Protein AF-A0A8H5LML3-F1 (afdb_monomer_lite)

InterPro domains:
  IPR004045 Glutathione S-transferase, N-terminal [PF13409] (22-98)
  IPR004045 Glutathione S-transferase, N-terminal [PF13409] (330-396)
  IPR004045 Glutathione S-transferase, N-terminal [PS50404] (11-104)
  IPR010987 Glutathione S-transferase, C-terminal-like [PS50405] (421-550)
  IPR036249 Thioredoxin-like superfamily [SSF52833] (20-103)
  IPR036249 Thioredoxin-like superfamily [SSF52833] (321-404)
  IPR036282 Glutathione S-transferase, C-terminal domain superfamily [SSF47616] (169-237)
  IPR036282 Glutathione S-transferase, C-terminal domain superfamily [SSF47616] (473-540)
  IPR050983 Glutathione S-transferase Omega/HSP26 [PTHR43968] (27-229)
  IPR054416 Glutathione S-transferase UstS-like , C-terminal domain [PF22041] (115-250)
  IPR054416 Glutathione S-transferase UstS-like , C-terminal domain [PF22041] (411-546)

Foldseek 3Di:
DPFAKEKEAAAFQAPPQPHAFLFSLLVLLLCLQLVGHYDYDHDAPVCQVVVCVVLVEFAPFFDPDPVRHGHGDDGWMQGPVVRDTYHDSLVSLVVCCVVRVPSPADRQQPFLCQLLLLLLLVLLCVQQVLVCLVLVVLCLVGTHDPRNSVVSQVSVCVVVVDGSVVSRDDDPRVVVSVVSNLVSVVVLVVLDDLQALDLLRVGHHSSLSSLLSVLSNVCRRQNCPHPSNVVVCPHPVSNSVSSNVVSCVSVPPPVVVPPDPPPPPPDDDDDDDDDDDDDDDDDDDDDDDDDDDDDDDDDDDDDPDDDDDDDDDDDPADDLALLQQLVLLLCLLQVHDDDDDDAAPVCQVVVCVVLPHAAPDADPVRHGHGDDDWDQDPVVRDIGDDRLRSLVVCCVVSVVGDRQAPRSCSSSLVSLLVSLCVLCVLVCLQLVVLSLVPPHDVRNNVVSQVVCCVPPVVNDGSVRSRDDDVRNVVSVVSNLVSVVVSCVSCDPQALESSRPDHHSSLSSLLSSLVSVCRSQPPPGPSNVVVCPRPVRNSVVSNVVSVVSRD

Organism: NCBI:txid182062

pLDDT: mean 85.67, std 22.12, range [19.48, 98.75]

Secondary structure (DSSP, 8-state):
----EEEEEPPP-STT-S---TTHHHHHHHHHHTT--EEEEE--GGGHHHHHHHTTPPP-EE-SSTT--EE--S-EEEETTTTEEEE-HHHHHHHHHHH---SSS--SS-TT-HHHHHHHHHHHHHHHGGGHHHHHHHIIIII--HHHHHHHHHHHHHHHSS-HHHHS--TTHHHHHHHHHHHHHHHHHHHS-TT-SBTBBTB--HHHHHHHHHHHHHHHHH-TTSHHHHHHHHHHHHHHHHHHHHHHHHHGGGGGTSS-TTSSSS-------------------------------------------------SSS-S-HHHHHHHHHHHHTT----PPP--GGGHHHHHHHTTPPPSEE-TTS-EE--S-EEEETTTTEEEESHHHHHHHHHHH-TTS--SS-TT-HHHHHHHHHHHHHHHHHHHHHHHHHHHHHTS-HHHHHHHHHHHHHHTSTT--HHHHS--HHHHHHHHHHHHHHHHHHHHHH-SS-SBTBBTB--HHHHHHHHHHHHHHHHH-TT-HHHHHHHHHHHHHHHHHHHHHHHHH-

Structure (mmCIF, N/CA/C/O backbone):
data_AF-A0A8H5LML3-F1
#
_entry.id   AF-A0A8H5LML3-F1
#
loop_
_atom_site.group_PDB
_atom_site.id
_atom_site.type_symbol
_atom_site.label_atom_id
_atom_site.label_alt_id
_atom_site.label_comp_id
_atom_site.label_asym_id
_atom_site.label_entity_id
_atom_site.label_seq_id
_atom_site.pdbx_PDB_ins_code
_atom_site.Cartn_x
_atom_site.Cartn_y
_atom_site.Cartn_z
_atom_site.occupancy
_atom_site.B_iso_or_equiv
_atom_site.auth_seq_id
_atom_site.auth_comp_id
_atom_site.auth_asym_id
_atom_site.auth_atom_id
_atom_site.pdbx_PDB_model_num
ATOM 1 N N . MET A 1 1 ? -8.732 -12.520 38.393 1.00 51.84 1 MET A N 1
ATOM 2 C CA . MET A 1 1 ? -9.292 -11.444 37.542 1.00 51.84 1 MET A CA 1
ATOM 3 C C . MET A 1 1 ? -9.863 -12.093 36.294 1.00 51.84 1 MET A C 1
ATOM 5 O O . MET A 1 1 ? -9.334 -13.127 35.905 1.00 51.84 1 MET A O 1
ATOM 9 N N . ILE A 1 2 ? -10.931 -11.549 35.707 1.00 54.84 2 ILE A N 1
ATOM 10 C CA . ILE A 1 2 ? -11.430 -12.037 34.411 1.00 54.84 2 ILE A CA 1
ATOM 11 C C . ILE A 1 2 ? -10.401 -11.632 33.352 1.00 54.84 2 ILE A C 1
ATOM 13 O O . ILE A 1 2 ? -10.068 -10.452 33.256 1.00 54.84 2 ILE A O 1
ATOM 17 N N . GLN A 1 3 ? -9.874 -12.610 32.615 1.00 73.00 3 GLN A N 1
ATOM 18 C CA . GLN A 1 3 ? -8.979 -12.373 31.483 1.00 73.00 3 GLN A CA 1
ATOM 19 C C . GLN A 1 3 ? -9.784 -11.712 30.362 1.00 73.00 3 GLN A C 1
ATOM 21 O O . GLN A 1 3 ? -10.809 -12.240 29.937 1.00 73.00 3 GLN A O 1
ATOM 26 N N . MET A 1 4 ? -9.360 -10.523 29.946 1.00 88.88 4 MET A N 1
ATOM 27 C CA . MET A 1 4 ? -10.068 -9.694 28.972 1.00 88.88 4 MET A CA 1
ATOM 28 C C . MET A 1 4 ? -9.109 -8.681 28.341 1.00 88.88 4 MET A C 1
ATOM 30 O O . MET A 1 4 ? -8.214 -8.154 29.017 1.00 88.88 4 MET A O 1
ATOM 34 N N . ILE A 1 5 ? -9.330 -8.371 27.065 1.00 97.50 5 ILE A N 1
ATOM 35 C CA . ILE A 1 5 ? -8.604 -7.313 26.362 1.00 97.50 5 ILE A CA 1
ATOM 36 C C . ILE A 1 5 ? -9.171 -5.951 26.782 1.00 97.50 5 ILE A C 1
ATOM 38 O O . ILE A 1 5 ? -10.381 -5.718 26.760 1.00 97.50 5 ILE A O 1
ATOM 42 N N . THR A 1 6 ? -8.299 -5.028 27.173 1.00 98.31 6 THR A N 1
ATOM 43 C CA . THR A 1 6 ? -8.647 -3.611 27.315 1.00 98.31 6 THR A CA 1
ATOM 44 C C . THR A 1 6 ? -8.249 -2.904 26.033 1.00 98.31 6 THR A C 1
ATOM 46 O O . THR A 1 6 ? -7.070 -2.884 25.703 1.00 98.31 6 THR A O 1
ATOM 49 N N . PHE A 1 7 ? -9.215 -2.346 25.316 1.00 98.50 7 PHE A N 1
ATOM 50 C CA . PHE A 1 7 ? -9.019 -1.628 24.061 1.00 98.50 7 PHE A CA 1
ATOM 51 C C . PHE A 1 7 ? -9.175 -0.123 24.298 1.00 98.50 7 PHE A C 1
ATOM 53 O O . PHE A 1 7 ? -10.162 0.302 24.890 1.00 98.50 7 PHE A O 1
ATOM 60 N N . TYR A 1 8 ? -8.203 0.673 23.862 1.00 98.56 8 TYR A N 1
ATOM 61 C CA . TYR A 1 8 ? -8.177 2.124 24.033 1.00 98.56 8 TYR A CA 1
ATOM 62 C C . TYR A 1 8 ? -8.583 2.816 22.726 1.00 98.56 8 TYR A C 1
ATOM 64 O O . TYR A 1 8 ? -7.970 2.588 21.678 1.00 98.56 8 TYR A O 1
ATOM 72 N N . ASP A 1 9 ? -9.619 3.653 22.804 1.00 98.31 9 ASP A N 1
ATOM 73 C CA . ASP A 1 9 ? -10.312 4.272 21.664 1.00 98.31 9 ASP A CA 1
ATOM 74 C C . ASP A 1 9 ? -10.724 5.727 21.996 1.00 98.31 9 ASP A C 1
ATOM 76 O O . ASP A 1 9 ? -10.696 6.140 23.157 1.00 98.31 9 ASP A O 1
ATOM 80 N N . PHE A 1 10 ? -11.113 6.515 20.993 1.00 97.88 10 PHE A N 1
ATOM 81 C CA . PHE A 1 10 ? -11.559 7.903 21.155 1.00 97.88 10 PHE A CA 1
ATOM 82 C C . PHE A 1 10 ? -13.072 7.979 21.404 1.00 97.88 10 PHE A C 1
ATOM 84 O O . PHE A 1 10 ? -13.830 7.398 20.624 1.00 97.88 10 PHE A O 1
ATOM 91 N N . PRO A 1 11 ? -13.548 8.717 22.426 1.00 95.06 11 PRO A N 1
ATOM 92 C CA . PRO A 1 11 ? -14.979 8.840 22.683 1.00 95.06 11 PRO A CA 1
ATOM 93 C C . PRO A 1 11 ? -15.707 9.508 21.500 1.00 95.06 11 PRO A C 1
ATOM 95 O O . PRO A 1 11 ? -15.205 10.493 20.947 1.00 95.06 11 PRO A O 1
ATOM 98 N N . PRO A 1 12 ? -16.892 9.013 21.103 1.00 90.62 12 PRO A N 1
ATOM 99 C CA . PRO A 1 12 ? -17.814 9.754 20.250 1.00 90.62 12 PRO A CA 1
ATOM 100 C C . PRO A 1 12 ? -18.587 10.803 21.066 1.00 90.62 12 PRO A C 1
ATOM 102 O O . PRO A 1 12 ? -19.164 10.485 22.103 1.00 90.62 12 PRO A O 1
ATOM 105 N N . LYS A 1 13 ? -18.663 12.045 20.566 1.00 91.81 13 LYS A N 1
ATOM 106 C CA . LYS A 1 13 ? -19.594 13.075 21.075 1.00 91.81 13 LYS A CA 1
ATOM 107 C C . LYS A 1 13 ? -21.041 12.844 20.621 1.00 91.81 13 LYS A C 1
ATOM 109 O O . LYS A 1 13 ? -21.975 13.250 21.304 1.00 91.81 13 LYS A O 1
ATOM 114 N N . ARG A 1 14 ? -21.235 12.253 19.437 1.00 82.25 14 ARG A N 1
ATOM 115 C CA . ARG A 1 14 ? -22.552 12.079 18.810 1.00 82.25 14 ARG A CA 1
ATOM 116 C C . ARG A 1 14 ? -23.351 10.981 19.514 1.00 82.25 14 ARG A C 1
ATOM 118 O O . ARG A 1 14 ? -22.936 9.824 19.498 1.00 82.25 14 ARG A O 1
ATOM 125 N N . ASP A 1 15 ? -24.520 11.334 20.044 1.00 74.50 15 ASP A N 1
ATOM 126 C CA . ASP A 1 15 ? -25.459 10.374 20.633 1.00 74.50 15 ASP A CA 1
ATOM 127 C C . ASP A 1 15 ? -25.761 9.218 19.663 1.00 74.50 15 ASP A C 1
ATOM 129 O O . ASP A 1 15 ? -26.072 9.429 18.488 1.00 74.50 15 ASP A O 1
ATOM 133 N N . GLY A 1 16 ? -25.665 7.986 20.167 1.00 72.44 16 GLY A N 1
ATOM 134 C CA . GLY A 1 16 ? -25.927 6.759 19.410 1.00 72.44 16 GLY A CA 1
ATOM 135 C C . GLY A 1 16 ? -24.770 6.235 18.548 1.00 72.44 16 GLY A C 1
ATOM 136 O O . GLY A 1 16 ? -24.868 5.107 18.072 1.00 72.44 16 GLY A O 1
ATOM 137 N N . ALA A 1 17 ? -23.671 6.975 18.370 1.00 76.31 17 ALA A N 1
ATOM 138 C CA . ALA A 1 17 ? -22.486 6.448 17.687 1.00 76.31 17 ALA A CA 1
ATOM 139 C C . ALA A 1 17 ? -21.685 5.514 18.620 1.00 76.31 17 ALA A C 1
ATOM 141 O O . ALA A 1 17 ? -21.345 5.906 19.734 1.00 76.31 17 ALA A O 1
ATOM 142 N N . GLU A 1 18 ? -21.355 4.292 18.178 1.00 81.25 18 GLU A N 1
ATOM 143 C CA . GLU A 1 18 ? -20.538 3.358 18.980 1.00 81.25 18 GLU A CA 1
ATOM 144 C C . GLU A 1 18 ? -19.059 3.777 18.999 1.00 81.25 18 GLU A C 1
ATOM 146 O O . GLU A 1 18 ? -18.425 3.767 20.050 1.00 81.25 18 GLU A O 1
ATOM 151 N N . ALA A 1 19 ? -18.511 4.133 17.836 1.00 91.94 19 ALA A N 1
ATOM 152 C CA . ALA A 1 19 ? -17.145 4.607 17.629 1.00 91.94 19 ALA A CA 1
ATOM 153 C C . ALA A 1 19 ? -17.070 5.354 16.289 1.00 91.94 19 ALA A C 1
ATOM 155 O O . ALA A 1 19 ? -17.994 5.275 15.483 1.00 91.94 19 ALA A O 1
ATOM 156 N N . TRP A 1 20 ? -15.977 6.077 16.029 1.00 93.88 20 TRP A N 1
ATOM 157 C CA . TRP A 1 20 ? -15.884 6.928 14.834 1.00 93.88 20 TRP A CA 1
ATOM 158 C C . TRP A 1 20 ? -14.505 6.994 14.168 1.00 93.88 20 TRP A C 1
ATOM 160 O O . TRP A 1 20 ? -14.422 7.360 12.999 1.00 93.88 20 TRP A O 1
ATOM 170 N N . ASN A 1 21 ? -13.411 6.692 14.874 1.00 96.81 21 ASN A N 1
ATOM 171 C CA . ASN A 1 21 ? -12.069 6.934 14.347 1.00 96.81 21 ASN A CA 1
ATOM 172 C C . ASN A 1 21 ? -11.625 5.806 13.385 1.00 96.81 21 ASN A C 1
ATOM 174 O O . ASN A 1 21 ? -11.682 4.630 13.750 1.00 96.81 21 ASN A O 1
ATOM 178 N N . PRO A 1 22 ? -11.120 6.130 12.177 1.00 96.44 22 PRO A N 1
ATOM 179 C CA . PRO A 1 22 ? -10.860 5.131 11.139 1.00 96.44 22 PRO A CA 1
ATOM 180 C C . PRO A 1 22 ? -9.694 4.187 11.455 1.00 96.44 22 PRO A C 1
ATOM 182 O O . PRO A 1 22 ? -9.579 3.129 10.839 1.00 96.44 22 PRO A O 1
ATOM 185 N N . HIS A 1 23 ? -8.808 4.540 12.392 1.00 97.25 23 HIS A N 1
ATOM 186 C CA . HIS A 1 23 ? -7.706 3.674 12.819 1.00 97.25 23 HIS A CA 1
ATOM 187 C C . HIS A 1 23 ? -8.143 2.721 13.928 1.00 97.25 23 HIS A C 1
ATOM 189 O O . HIS A 1 23 ? -7.770 1.548 13.905 1.00 97.25 23 HIS A O 1
ATOM 195 N N . THR A 1 24 ? -8.951 3.195 14.877 1.00 98.00 24 THR A N 1
ATOM 196 C CA . THR A 1 24 ? -9.417 2.376 16.002 1.00 98.00 24 THR A CA 1
ATOM 197 C C . THR A 1 24 ? -10.502 1.389 15.576 1.00 98.00 24 THR A C 1
ATOM 199 O O . THR A 1 24 ? -10.489 0.244 16.035 1.00 98.00 24 THR A O 1
ATOM 202 N N . TRP A 1 25 ? -11.335 1.756 14.593 1.00 97.38 25 TRP A N 1
ATOM 203 C CA . TRP A 1 25 ? -12.266 0.840 13.926 1.00 97.38 25 TRP A CA 1
ATOM 204 C C . TRP A 1 25 ? -11.589 -0.433 13.394 1.00 97.38 25 TRP A C 1
ATOM 206 O O . TRP A 1 25 ? -12.162 -1.512 13.512 1.00 97.38 25 TRP A O 1
ATOM 216 N N . LYS A 1 26 ? -10.341 -0.364 12.909 1.00 97.94 26 LYS A N 1
ATOM 217 C CA . LYS A 1 26 ? -9.591 -1.547 12.435 1.00 97.94 26 LYS A CA 1
ATOM 218 C C . LYS A 1 26 ? -9.390 -2.579 13.545 1.00 97.94 26 LYS A C 1
ATOM 220 O O . LYS A 1 26 ? -9.590 -3.776 13.337 1.00 97.94 26 LYS A O 1
ATOM 225 N N . THR A 1 27 ? -9.027 -2.119 14.744 1.00 98.44 27 THR A N 1
ATOM 226 C CA . THR A 1 27 ? -8.885 -2.970 15.935 1.00 98.44 27 THR A CA 1
ATOM 227 C C . THR A 1 27 ? -10.246 -3.420 16.465 1.00 98.44 27 THR A C 1
ATOM 229 O O . THR A 1 27 ? -10.386 -4.589 16.817 1.00 98.44 27 THR A O 1
ATOM 232 N N . ARG A 1 28 ? -11.269 -2.553 16.445 1.00 97.50 28 ARG A N 1
ATOM 233 C CA . ARG A 1 28 ? -12.652 -2.909 16.810 1.00 97.50 28 ARG A CA 1
ATOM 234 C C . ARG A 1 28 ? -13.187 -4.050 15.938 1.00 97.50 28 ARG A C 1
ATOM 236 O O . ARG A 1 28 ? -13.619 -5.063 16.484 1.00 97.50 28 ARG A O 1
ATOM 243 N N . PHE A 1 29 ? -13.061 -3.948 14.612 1.00 97.44 29 PHE A N 1
ATOM 244 C CA . PHE A 1 29 ? -13.391 -5.031 13.680 1.00 97.44 29 PHE A CA 1
ATOM 245 C C . PHE A 1 29 ? -12.537 -6.279 13.929 1.00 97.44 29 PHE A C 1
ATOM 247 O O . PHE A 1 29 ? -13.091 -7.368 14.020 1.00 97.44 29 PHE A O 1
ATOM 254 N N . SER A 1 30 ? -11.221 -6.140 14.128 1.00 97.81 30 SER A N 1
ATOM 255 C CA . SER A 1 30 ? -10.321 -7.275 14.415 1.00 97.81 30 SER A CA 1
ATOM 256 C C . SER A 1 30 ? -10.750 -8.083 15.648 1.00 97.81 30 SER A C 1
ATOM 258 O O . SER A 1 30 ? -10.765 -9.315 15.605 1.00 97.81 30 SER A O 1
ATOM 260 N N . LEU A 1 31 ? -11.137 -7.400 16.730 1.00 96.81 31 LEU A N 1
ATOM 261 C CA . LEU A 1 31 ? -11.623 -8.017 17.967 1.00 96.81 31 LEU A CA 1
ATOM 262 C C . LEU A 1 31 ? -13.012 -8.652 17.780 1.00 96.81 31 LEU A C 1
ATOM 264 O O . LEU A 1 31 ? -13.198 -9.818 18.139 1.00 96.81 31 LEU A O 1
ATOM 268 N N . LYS A 1 32 ? -13.962 -7.919 17.173 1.00 95.06 32 LYS A N 1
ATOM 269 C CA . LYS A 1 32 ? -15.332 -8.395 16.897 1.00 95.06 32 LYS A CA 1
ATOM 270 C C . LYS A 1 32 ? -15.335 -9.620 15.969 1.00 95.06 32 LYS A C 1
ATOM 272 O O . LYS A 1 32 ? -15.962 -10.627 16.286 1.00 95.06 32 LYS A O 1
ATOM 277 N N . TYR A 1 33 ? -14.570 -9.585 14.876 1.00 95.81 33 TYR A N 1
ATOM 278 C CA . TYR A 1 33 ? -14.418 -10.685 13.915 1.00 95.81 33 TYR A CA 1
ATOM 279 C C . TYR A 1 33 ? -13.872 -11.967 14.553 1.00 95.81 33 TYR A C 1
ATOM 281 O O . TYR A 1 33 ? -14.421 -13.050 14.331 1.00 95.81 33 TYR A O 1
ATOM 289 N N . LYS A 1 34 ? -12.824 -11.843 15.379 1.00 94.12 34 LYS A N 1
ATOM 290 C CA . LYS A 1 34 ? -12.241 -12.962 16.135 1.00 94.12 34 LYS A CA 1
ATOM 291 C C . LYS A 1 34 ? -13.108 -13.431 17.312 1.00 94.12 34 LYS A C 1
ATOM 293 O O . LYS A 1 34 ? -12.763 -14.432 17.933 1.00 94.12 34 LYS A O 1
ATOM 298 N N . GLY A 1 35 ? -14.204 -12.737 17.630 1.00 93.19 35 GLY A N 1
ATOM 299 C CA . GLY A 1 35 ? -15.075 -13.059 18.763 1.00 93.19 35 GLY A CA 1
ATOM 300 C C . GLY A 1 35 ? -14.404 -12.881 20.129 1.00 93.19 35 GLY A C 1
ATOM 301 O O . GLY A 1 35 ? -14.799 -13.535 21.093 1.00 93.19 35 GLY A O 1
ATOM 302 N N . LEU A 1 36 ? -13.370 -12.037 20.221 1.00 93.44 36 LEU A N 1
ATOM 303 C CA . LEU A 1 36 ? -12.600 -11.858 21.452 1.00 93.44 36 LEU A CA 1
ATOM 304 C C . LEU A 1 36 ? -13.316 -10.887 22.403 1.00 93.44 36 LEU A C 1
ATOM 306 O O . LEU A 1 36 ? -13.695 -9.796 21.974 1.00 93.44 36 LEU A O 1
ATOM 310 N N . PRO A 1 37 ? -13.486 -11.224 23.695 1.00 93.06 37 PRO A N 1
ATOM 311 C CA . PRO A 1 37 ? -14.104 -10.323 24.657 1.00 93.06 37 PRO A CA 1
ATOM 312 C C . PRO A 1 37 ? -13.162 -9.160 24.992 1.00 93.06 37 PRO A C 1
ATOM 314 O O . PRO A 1 37 ? -12.034 -9.355 25.457 1.00 93.06 37 PRO A O 1
ATOM 317 N N . PHE A 1 38 ? -13.652 -7.934 24.807 1.00 95.12 38 PHE A N 1
ATOM 318 C CA . PHE A 1 38 ? -12.930 -6.713 25.148 1.00 95.12 38 PHE A CA 1
ATOM 319 C C . PHE A 1 38 ? -13.823 -5.699 25.868 1.00 95.12 38 PHE A C 1
ATOM 321 O O . PHE A 1 38 ? -15.037 -5.663 25.673 1.00 95.12 38 PHE A O 1
ATOM 328 N N . LYS A 1 39 ? -13.198 -4.828 26.666 1.00 95.62 39 LYS A N 1
ATOM 329 C CA . LYS A 1 39 ? -13.800 -3.566 27.123 1.00 95.62 39 LYS A CA 1
ATOM 330 C C . LYS A 1 39 ? -13.152 -2.401 26.384 1.00 95.62 39 LYS A C 1
ATOM 332 O O . LYS A 1 39 ? -11.946 -2.435 26.145 1.00 95.62 39 LYS A O 1
ATOM 337 N N . THR A 1 40 ? -13.925 -1.363 26.074 1.00 96.69 40 THR A N 1
ATOM 338 C CA . THR A 1 40 ? -13.362 -0.099 25.574 1.00 96.69 40 THR A CA 1
ATOM 339 C C . THR A 1 40 ? -13.034 0.823 26.753 1.00 96.69 40 THR A C 1
ATOM 341 O O . THR A 1 40 ? -13.832 0.943 27.683 1.00 96.69 40 THR A O 1
ATOM 344 N N . VAL A 1 41 ? -11.870 1.468 26.719 1.00 97.62 41 VAL A N 1
ATOM 345 C CA . VAL A 1 41 ? -11.492 2.606 27.562 1.00 97.62 41 VAL A CA 1
ATOM 346 C C . VAL A 1 41 ? -11.374 3.818 26.649 1.00 97.62 41 VAL A C 1
ATOM 348 O O . VAL A 1 41 ? -10.587 3.819 25.706 1.00 97.62 41 VAL A O 1
ATOM 351 N N . TRP A 1 42 ? -12.182 4.834 26.925 1.00 97.88 42 TRP A N 1
ATOM 352 C CA . TRP A 1 42 ? -12.212 6.063 26.146 1.00 97.88 42 TRP A CA 1
ATOM 353 C C . TRP A 1 42 ? -11.111 7.020 26.603 1.00 97.88 42 TRP A C 1
ATOM 355 O O . TRP A 1 42 ? -10.962 7.258 27.802 1.00 97.88 42 TRP A O 1
ATOM 365 N N . VAL A 1 43 ? -10.354 7.565 25.651 1.00 98.38 43 VAL A N 1
ATOM 366 C CA . VAL A 1 43 ? -9.251 8.505 25.893 1.00 98.38 43 VAL A CA 1
ATOM 367 C C . VAL A 1 43 ? -9.399 9.692 24.944 1.00 98.38 43 VAL A C 1
ATOM 369 O O . VAL A 1 43 ? -9.540 9.514 23.735 1.00 98.38 43 VAL A O 1
ATOM 372 N N . GLU A 1 44 ? -9.372 10.910 25.478 1.00 98.25 44 GLU A N 1
ATOM 373 C CA . GLU A 1 44 ? -9.377 12.130 24.665 1.00 98.25 44 GLU A CA 1
ATOM 374 C C . GLU A 1 44 ? -8.012 12.328 23.984 1.00 98.25 44 GLU A C 1
ATOM 376 O O . GLU A 1 44 ? -6.972 11.952 24.525 1.00 98.25 44 GLU A O 1
ATOM 381 N N . TYR A 1 45 ? -7.979 12.966 22.809 1.00 98.06 45 TYR A N 1
ATOM 382 C CA . TYR A 1 45 ? -6.737 13.245 22.073 1.00 98.06 45 TYR A CA 1
ATOM 383 C C . TYR A 1 45 ? -5.572 13.834 22.897 1.00 98.06 45 TYR A C 1
ATOM 385 O O . TYR A 1 45 ? -4.454 13.340 22.726 1.00 98.06 45 TYR A O 1
ATOM 393 N N . PRO A 1 46 ? -5.759 14.857 23.762 1.00 98.12 46 PRO A N 1
ATOM 394 C CA . PRO A 1 46 ? -4.670 15.373 24.597 1.00 98.12 46 PRO A CA 1
ATOM 395 C C . PRO A 1 46 ? -4.101 14.354 25.598 1.00 98.12 46 PRO A C 1
ATOM 397 O O . PRO A 1 46 ? -2.934 14.474 25.967 1.00 98.12 46 PRO A O 1
ATOM 400 N N . ASP A 1 47 ? -4.877 13.343 25.996 1.00 98.56 47 ASP A N 1
ATOM 401 C CA . ASP A 1 47 ? -4.517 12.382 27.046 1.00 98.56 47 ASP A CA 1
ATOM 402 C C . ASP A 1 47 ? -3.901 11.079 26.504 1.00 98.56 47 ASP A C 1
ATOM 404 O O . ASP A 1 47 ? -3.487 10.212 27.277 1.00 98.56 47 ASP A O 1
ATOM 408 N N . VAL A 1 48 ? -3.800 10.916 25.178 1.00 98.50 48 VAL A N 1
ATOM 409 C CA . VAL A 1 48 ? -3.229 9.705 24.556 1.00 98.50 48 VAL A CA 1
ATOM 410 C C . VAL A 1 48 ? -1.775 9.488 24.980 1.00 98.50 48 VAL A C 1
ATOM 412 O O . VAL A 1 48 ? -1.404 8.382 25.363 1.00 98.50 48 VAL A O 1
ATOM 415 N N . GLU A 1 49 ? -0.942 10.531 24.953 1.00 97.81 49 GLU A N 1
ATOM 416 C CA . GLU A 1 49 ? 0.483 10.412 25.292 1.00 97.81 49 GLU A CA 1
ATOM 417 C C . GLU A 1 49 ? 0.711 10.048 26.767 1.00 97.81 49 GLU A C 1
ATOM 419 O O . GLU A 1 49 ? 1.503 9.151 27.061 1.00 97.81 49 GLU A O 1
ATOM 424 N N . SER A 1 50 ? 0.014 10.705 27.697 1.00 98.44 50 SER A N 1
ATOM 425 C CA . SER A 1 50 ? 0.112 10.411 29.133 1.00 98.44 50 SER A CA 1
ATOM 426 C C . SER A 1 50 ? -0.428 9.017 29.463 1.00 98.44 50 SER A C 1
ATOM 428 O O . SER A 1 50 ? 0.186 8.291 30.251 1.00 98.44 50 SER A O 1
ATOM 430 N N . THR A 1 51 ? -1.523 8.611 28.813 1.00 98.56 51 THR A N 1
ATOM 431 C CA . THR A 1 51 ? -2.111 7.273 28.953 1.00 98.56 51 THR A CA 1
ATOM 432 C C . THR A 1 51 ? -1.150 6.192 28.469 1.00 98.56 51 THR A C 1
ATOM 434 O O . THR A 1 51 ? -0.827 5.291 29.238 1.00 98.56 51 THR A O 1
ATOM 437 N N . LEU A 1 52 ? -0.637 6.281 27.236 1.00 98.50 52 LEU A N 1
ATOM 438 C CA . LEU A 1 52 ? 0.248 5.244 26.692 1.00 98.50 52 LEU A CA 1
ATOM 439 C C . LEU A 1 52 ? 1.583 5.159 27.446 1.00 98.50 52 LEU A C 1
ATOM 441 O O . LEU A 1 52 ? 2.042 4.052 27.721 1.00 98.50 52 LEU A O 1
ATOM 445 N N . LYS A 1 53 ? 2.145 6.293 27.893 1.00 98.25 53 LYS A N 1
ATOM 446 C CA . LYS A 1 53 ? 3.316 6.307 28.791 1.00 98.25 53 LYS A CA 1
ATOM 447 C C . LYS A 1 53 ? 3.059 5.604 30.127 1.00 98.25 53 LYS A C 1
ATOM 449 O O . LYS A 1 53 ? 3.947 4.928 30.624 1.00 98.25 53 LYS A O 1
ATOM 454 N N . THR A 1 54 ? 1.859 5.739 30.692 1.00 98.31 54 THR A N 1
ATOM 455 C CA . THR A 1 54 ? 1.468 5.073 31.952 1.00 98.31 54 THR A CA 1
ATOM 456 C C . THR A 1 54 ? 1.283 3.556 31.784 1.00 98.31 54 THR A C 1
ATOM 458 O O . THR A 1 54 ? 1.292 2.819 32.766 1.00 98.31 54 THR A O 1
ATOM 461 N N . LEU A 1 55 ? 1.125 3.084 30.545 1.00 97.81 55 LEU A N 1
ATOM 462 C CA . LEU A 1 55 ? 0.989 1.670 30.181 1.00 97.81 55 LEU A CA 1
ATOM 463 C C . LEU A 1 55 ? 2.297 1.064 29.637 1.00 97.81 55 LEU A C 1
ATOM 465 O O . LEU A 1 55 ? 2.265 -0.039 29.098 1.00 97.81 55 LEU A O 1
ATOM 469 N N . ASP A 1 56 ? 3.413 1.799 29.721 1.00 97.38 56 ASP A N 1
ATOM 470 C CA . ASP A 1 56 ? 4.714 1.458 29.125 1.00 97.38 56 ASP A CA 1
ATOM 471 C C . ASP A 1 56 ? 4.660 1.178 27.602 1.00 97.38 56 ASP A C 1
ATOM 473 O O . ASP A 1 56 ? 5.527 0.509 27.034 1.00 97.38 56 ASP A O 1
ATOM 477 N N . ILE A 1 57 ? 3.657 1.729 26.906 1.00 98.06 57 ILE A N 1
ATOM 478 C CA . ILE A 1 57 ? 3.485 1.585 25.457 1.00 98.06 57 ILE A CA 1
ATOM 479 C C . ILE A 1 57 ? 4.321 2.663 24.737 1.00 98.06 57 ILE A C 1
ATOM 481 O O . ILE A 1 57 ? 4.123 3.858 24.984 1.00 98.06 57 ILE A O 1
ATOM 485 N N . PRO A 1 58 ? 5.243 2.289 23.828 1.00 97.19 58 PRO A N 1
ATOM 486 C CA . PRO A 1 58 ? 6.092 3.240 23.114 1.00 97.19 58 PRO A CA 1
ATOM 487 C C . PRO A 1 58 ? 5.314 4.081 22.079 1.00 97.19 58 PRO A C 1
ATOM 489 O O . PRO A 1 58 ? 4.225 3.696 21.645 1.00 97.19 58 PRO A O 1
ATOM 492 N N . PRO A 1 59 ? 5.874 5.224 21.636 1.00 96.44 59 PRO A N 1
ATOM 493 C CA . PRO A 1 59 ? 5.313 6.004 20.536 1.00 96.44 59 PRO A CA 1
ATOM 494 C C . PRO A 1 59 ? 5.303 5.179 19.241 1.00 96.44 59 PRO A C 1
ATOM 496 O O . PRO A 1 59 ? 6.268 4.488 18.921 1.00 96.44 59 PRO A O 1
ATOM 499 N N . THR A 1 60 ? 4.219 5.283 18.477 1.00 94.62 60 THR A N 1
ATOM 500 C CA . THR A 1 60 ? 3.988 4.492 17.256 1.00 94.62 60 THR A CA 1
ATOM 501 C C . THR A 1 60 ? 4.632 5.105 16.013 1.00 94.62 60 THR A C 1
ATOM 503 O O . THR A 1 60 ? 4.974 4.387 15.079 1.00 94.62 60 THR A O 1
ATOM 506 N N . TYR A 1 61 ? 4.782 6.433 15.982 1.00 90.56 61 TYR A N 1
ATOM 507 C CA . TYR A 1 61 ? 5.280 7.178 14.822 1.00 90.56 61 TYR A CA 1
ATOM 508 C C . TYR A 1 61 ? 6.149 8.368 15.251 1.00 90.56 61 TYR A C 1
ATOM 510 O O . TYR A 1 61 ? 6.189 8.742 16.425 1.00 90.56 61 TYR A O 1
ATOM 518 N N . GLN A 1 62 ? 6.811 8.997 14.282 1.00 90.56 62 GLN A N 1
ATOM 519 C CA . GLN A 1 62 ? 7.356 10.348 14.423 1.00 90.56 62 GLN A CA 1
ATOM 520 C C . GLN A 1 62 ? 6.374 11.357 13.827 1.00 90.56 62 GLN A C 1
ATOM 522 O O . GLN A 1 62 ? 5.736 11.090 12.807 1.00 90.56 62 GLN A O 1
ATOM 527 N N . TRP A 1 63 ? 6.267 12.525 14.452 1.00 86.81 63 TRP A N 1
ATOM 528 C CA . TRP A 1 63 ? 5.524 13.655 13.914 1.00 86.81 63 TRP A CA 1
ATOM 529 C C . TRP A 1 63 ? 6.145 14.105 12.581 1.00 86.81 63 TRP A C 1
ATOM 531 O O . TRP A 1 63 ? 7.361 14.291 12.535 1.00 86.81 63 TRP A O 1
ATOM 541 N N . PRO A 1 64 ? 5.365 14.345 11.511 1.00 78.81 64 PRO A N 1
ATOM 542 C CA . PRO A 1 64 ? 5.901 14.664 10.181 1.00 78.81 64 PRO A CA 1
ATOM 543 C C . PRO A 1 64 ? 6.443 16.106 10.043 1.00 78.81 64 PRO A C 1
ATOM 545 O O . PRO A 1 64 ? 6.681 16.573 8.931 1.00 78.81 64 PRO A O 1
ATOM 548 N N . GLY A 1 65 ? 6.639 16.819 11.156 1.00 72.50 65 GLY A N 1
ATOM 549 C CA . GLY A 1 65 ? 7.317 18.118 11.202 1.00 72.50 65 GLY A CA 1
ATOM 550 C C . GLY A 1 65 ? 8.849 17.992 11.293 1.00 72.50 65 GLY A C 1
ATOM 551 O O . GLY A 1 65 ? 9.366 16.907 11.563 1.00 72.50 65 GLY A O 1
ATOM 552 N N . PRO A 1 66 ? 9.599 19.099 11.128 1.00 65.44 66 PRO A N 1
ATOM 553 C CA . PRO A 1 66 ? 11.066 19.083 11.037 1.00 65.44 66 PRO A CA 1
ATOM 554 C C . PRO A 1 66 ? 11.778 18.539 12.287 1.00 65.44 66 PRO A C 1
ATOM 556 O O . PRO A 1 66 ? 12.892 18.035 12.178 1.00 65.44 66 PRO A O 1
ATOM 559 N N . GLU A 1 67 ? 11.145 18.610 13.459 1.00 73.75 67 GLU A N 1
ATOM 560 C CA . GLU A 1 67 ? 11.695 18.104 14.725 1.00 73.75 67 GLU A CA 1
ATOM 561 C C . GLU A 1 67 ? 11.487 16.593 14.938 1.00 73.75 67 GLU A C 1
ATOM 563 O O . GLU A 1 67 ? 12.080 16.023 15.850 1.00 73.75 67 GLU A O 1
ATOM 568 N N . GLY A 1 68 ? 10.635 15.928 14.142 1.00 81.44 68 GLY A N 1
ATOM 569 C CA . GLY A 1 68 ? 10.427 14.475 14.220 1.00 81.44 68 GLY A CA 1
ATOM 570 C C . GLY A 1 68 ? 9.943 13.948 15.581 1.00 81.44 68 GLY A C 1
ATOM 571 O O . GLY A 1 68 ? 10.198 12.786 15.905 1.00 81.44 68 GLY A O 1
ATOM 572 N N . ARG A 1 69 ? 9.292 14.791 16.404 1.00 89.94 69 ARG A N 1
ATOM 573 C CA . ARG A 1 69 ? 8.942 14.468 17.802 1.00 89.94 69 ARG A CA 1
ATOM 574 C C . ARG A 1 69 ? 8.130 13.161 17.921 1.00 89.94 69 ARG A C 1
ATOM 576 O O . ARG A 1 69 ? 7.328 12.876 17.030 1.00 89.94 69 ARG A O 1
ATOM 583 N N . PRO A 1 70 ? 8.289 12.373 19.003 1.00 94.06 70 PRO A N 1
ATOM 584 C CA . PRO A 1 70 ? 7.516 11.148 19.205 1.00 94.06 70 PRO A CA 1
ATOM 585 C C . PRO A 1 70 ? 6.001 11.378 19.138 1.00 94.06 70 PRO A C 1
ATOM 587 O O . PRO A 1 70 ? 5.491 12.331 19.722 1.00 94.06 70 PRO A O 1
ATOM 590 N N . MET A 1 71 ? 5.283 10.491 18.448 1.00 94.62 71 MET A N 1
ATOM 591 C CA . MET A 1 71 ? 3.829 10.542 18.301 1.00 94.62 71 MET A CA 1
ATOM 592 C C . MET A 1 71 ? 3.192 9.265 18.855 1.00 94.62 71 MET A C 1
ATOM 594 O O . MET A 1 71 ? 3.385 8.166 18.331 1.00 94.62 71 MET A O 1
ATOM 598 N N . TYR A 1 72 ? 2.412 9.438 19.917 1.00 97.25 72 TYR A N 1
ATOM 599 C CA . TYR A 1 72 ? 1.581 8.409 20.535 1.00 97.25 72 TYR A CA 1
ATOM 600 C C . TYR A 1 72 ? 0.208 8.399 19.854 1.00 97.25 72 TYR A C 1
ATOM 602 O O . TYR A 1 72 ? -0.383 9.460 19.649 1.00 97.25 72 TYR A O 1
ATOM 610 N N . THR A 1 73 ? -0.297 7.223 19.472 1.00 97.62 73 THR A N 1
ATOM 611 C CA . THR A 1 73 ? -1.575 7.095 18.752 1.00 97.62 73 THR A CA 1
ATOM 612 C C . THR A 1 73 ? -2.408 5.925 19.256 1.00 97.62 73 THR A C 1
ATOM 614 O O . THR A 1 73 ? -1.879 4.968 19.815 1.00 97.62 73 THR A O 1
ATOM 617 N N . LEU A 1 74 ? -3.718 6.010 19.030 1.00 98.50 74 LEU A N 1
ATOM 618 C CA . LEU A 1 74 ? -4.646 4.891 19.170 1.00 98.50 74 LEU A CA 1
ATOM 619 C C . LEU A 1 74 ? -4.949 4.312 17.774 1.00 98.50 74 LEU A C 1
ATOM 621 O O . LEU A 1 74 ? -4.915 5.064 16.794 1.00 98.50 74 LEU A O 1
ATOM 625 N N . PRO A 1 75 ? -5.261 3.009 17.652 1.00 98.56 75 PRO A N 1
ATOM 626 C CA . PRO A 1 75 ? -5.607 2.071 18.722 1.00 98.56 75 PRO A CA 1
ATOM 627 C C . PRO A 1 75 ? -4.422 1.596 19.565 1.00 98.56 75 PRO A C 1
ATOM 629 O O . PRO A 1 75 ? -3.300 1.456 19.076 1.00 98.56 75 PRO A O 1
ATOM 632 N N . ALA A 1 76 ? -4.722 1.284 20.825 1.00 98.75 76 ALA A N 1
ATOM 633 C CA . ALA A 1 76 ? -3.853 0.535 21.723 1.00 98.75 76 ALA A CA 1
ATOM 634 C C . ALA A 1 76 ? -4.654 -0.550 22.450 1.00 98.75 76 ALA A C 1
ATOM 636 O O . ALA A 1 76 ? -5.861 -0.392 22.658 1.00 98.75 76 ALA A O 1
ATOM 637 N N . ILE A 1 77 ? -3.999 -1.639 22.855 1.00 98.75 77 ILE A N 1
ATOM 638 C CA . ILE A 1 77 ? -4.594 -2.658 23.725 1.00 98.75 77 ILE A CA 1
ATOM 639 C C . ILE A 1 77 ? -3.677 -3.023 24.894 1.00 98.75 77 ILE A C 1
ATOM 641 O O . ILE A 1 77 ? -2.452 -2.961 24.793 1.00 98.75 77 ILE A O 1
ATOM 645 N N . VAL A 1 78 ? -4.298 -3.474 25.983 1.00 98.44 78 VAL A N 1
ATOM 646 C CA . VAL A 1 78 ? -3.656 -4.214 27.074 1.00 98.44 78 VAL A CA 1
ATOM 647 C C . VAL A 1 78 ? -4.381 -5.545 27.230 1.00 98.44 78 VAL A C 1
ATOM 649 O O . VAL A 1 78 ? -5.556 -5.588 27.608 1.00 98.44 78 VAL A O 1
ATOM 652 N N . ASP A 1 79 ? -3.681 -6.636 26.946 1.00 97.69 79 ASP A N 1
ATOM 653 C CA . ASP A 1 79 ? -4.184 -7.993 27.100 1.00 97.69 79 ASP A CA 1
ATOM 654 C C . ASP A 1 79 ? -3.780 -8.560 28.468 1.00 97.69 79 ASP A C 1
ATOM 656 O O . ASP A 1 79 ? -2.628 -8.919 28.720 1.00 97.69 79 ASP A O 1
ATOM 660 N N . SER A 1 80 ? -4.761 -8.664 29.366 1.00 95.75 80 SER A N 1
ATOM 661 C CA . SER A 1 80 ? -4.549 -9.158 30.732 1.00 95.75 80 SER A CA 1
ATOM 662 C C . SER A 1 80 ? -4.304 -10.671 30.840 1.00 95.75 80 SER A C 1
ATOM 664 O O . SER A 1 80 ? -3.966 -11.142 31.927 1.00 95.75 80 SER A O 1
ATOM 666 N N . SER A 1 81 ? -4.464 -11.441 29.756 1.00 93.94 81 SER A N 1
ATOM 667 C CA . SER A 1 81 ? -4.154 -12.878 29.739 1.00 93.94 81 SER A CA 1
ATOM 668 C C . SER A 1 81 ? -2.663 -13.153 29.516 1.00 93.94 81 SER A C 1
ATOM 670 O O . SER A 1 81 ? -2.122 -14.094 30.094 1.00 93.94 81 SER A O 1
ATOM 672 N N . THR A 1 82 ? -1.992 -12.300 28.733 1.00 95.50 82 THR A N 1
ATOM 673 C CA . THR A 1 82 ? -0.558 -12.422 28.406 1.00 95.50 82 THR A CA 1
ATOM 674 C C . THR A 1 82 ? 0.321 -11.376 29.093 1.00 95.50 82 THR A C 1
ATOM 676 O O . THR A 1 82 ? 1.537 -11.538 29.131 1.00 95.50 82 THR A O 1
ATOM 679 N N . GLY A 1 83 ? -0.273 -10.296 29.614 1.00 94.69 83 GLY A N 1
ATOM 680 C CA . GLY A 1 83 ? 0.457 -9.123 30.100 1.00 94.69 83 GLY A CA 1
ATOM 681 C C . GLY A 1 83 ? 0.988 -8.218 28.981 1.00 94.69 83 GLY A C 1
ATOM 682 O O . GLY A 1 83 ? 1.820 -7.357 29.250 1.00 94.69 83 GLY A O 1
ATOM 683 N N . THR A 1 84 ? 0.540 -8.402 27.733 1.00 97.50 84 THR A N 1
ATOM 684 C CA . THR A 1 84 ? 1.022 -7.614 26.588 1.00 97.50 84 THR A CA 1
ATOM 685 C C . THR A 1 84 ? 0.307 -6.267 26.513 1.00 97.50 84 THR A C 1
ATOM 687 O O . THR A 1 84 ? -0.922 -6.216 26.501 1.00 97.50 84 THR A O 1
ATOM 690 N N . ALA A 1 85 ? 1.075 -5.186 26.393 1.00 98.06 85 ALA A N 1
ATOM 691 C CA . ALA A 1 85 ? 0.593 -3.841 26.104 1.00 98.06 85 ALA A CA 1
ATOM 692 C C . ALA A 1 85 ? 1.223 -3.363 24.784 1.00 98.06 85 ALA A C 1
ATOM 694 O O . ALA A 1 85 ? 2.445 -3.406 24.642 1.00 98.06 85 ALA A O 1
ATOM 695 N N . LEU A 1 86 ? 0.412 -2.954 23.803 1.00 98.12 86 LEU A N 1
ATOM 696 C CA . LEU A 1 86 ? 0.908 -2.449 22.515 1.00 98.12 86 LEU A CA 1
ATOM 697 C C . LEU A 1 86 ? -0.068 -1.480 21.836 1.00 98.12 86 LEU A C 1
ATOM 699 O O . LEU A 1 86 ? -1.273 -1.509 22.085 1.00 98.12 86 LEU A O 1
ATOM 703 N N . ALA A 1 87 ? 0.468 -0.657 20.940 1.00 98.19 87 ALA A N 1
ATOM 704 C CA . ALA A 1 87 ? -0.277 0.215 20.038 1.00 98.19 87 ALA A CA 1
ATOM 705 C C . ALA A 1 87 ? 0.103 -0.057 18.575 1.00 98.19 87 ALA A C 1
ATOM 707 O O . ALA A 1 87 ? 1.003 -0.849 18.299 1.00 98.19 87 ALA A O 1
ATOM 708 N N . GLU A 1 88 ? -0.575 0.649 17.669 1.00 97.38 88 GLU A N 1
ATOM 709 C CA . GLU A 1 88 ? -0.581 0.449 16.214 1.00 97.38 88 GLU A CA 1
ATOM 710 C C . GLU A 1 88 ? -1.505 -0.706 15.772 1.00 97.38 88 GLU A C 1
ATOM 712 O O . GLU A 1 88 ? -1.413 -1.849 16.211 1.00 97.38 88 GLU A O 1
ATOM 717 N N . SER A 1 89 ? -2.443 -0.370 14.887 1.00 98.25 89 SER A N 1
ATOM 718 C CA . SER A 1 89 ? -3.551 -1.211 14.430 1.00 98.25 89 SER A CA 1
ATOM 719 C C . SER A 1 89 ? -3.145 -2.520 13.739 1.00 98.25 89 SER A C 1
ATOM 721 O O . SER A 1 89 ? -3.807 -3.539 13.946 1.00 98.25 89 SER A O 1
ATOM 723 N N . PHE A 1 90 ? -2.080 -2.510 12.934 1.00 97.81 90 PHE A N 1
ATOM 724 C CA . PHE A 1 90 ? -1.595 -3.672 12.189 1.00 97.81 90 PHE A CA 1
ATOM 725 C C . PHE A 1 90 ? -0.747 -4.589 13.080 1.00 97.81 90 PHE A C 1
ATOM 727 O O . PHE A 1 90 ? -0.928 -5.806 13.044 1.00 97.81 90 PHE A O 1
ATOM 734 N N . LEU A 1 91 ? 0.085 -4.020 13.963 1.00 97.50 91 LEU A N 1
ATOM 735 C CA . LEU A 1 91 ? 0.783 -4.781 15.011 1.00 97.50 91 LEU A CA 1
ATOM 736 C C . LEU A 1 91 ? -0.196 -5.446 15.989 1.00 97.50 91 LEU A C 1
ATOM 738 O O . LEU A 1 91 ? 0.013 -6.591 16.390 1.00 97.50 91 LEU A O 1
ATOM 742 N N . ILE A 1 92 ? -1.296 -4.768 16.335 1.00 98.69 92 ILE A N 1
ATOM 743 C CA . ILE A 1 92 ? -2.389 -5.363 17.114 1.00 98.69 92 ILE A CA 1
ATOM 744 C C . ILE A 1 92 ? -3.013 -6.541 16.354 1.00 98.69 92 ILE A C 1
ATOM 746 O O . ILE A 1 92 ? -3.188 -7.604 16.943 1.00 98.69 92 ILE A O 1
ATOM 750 N N . ALA A 1 93 ? -3.313 -6.409 15.059 1.00 98.50 93 ALA A N 1
ATOM 751 C CA . ALA A 1 93 ? -3.861 -7.517 14.272 1.00 98.50 93 ALA A CA 1
ATOM 752 C C . ALA A 1 93 ? -2.905 -8.726 14.196 1.00 98.50 93 ALA A C 1
ATOM 754 O O . ALA A 1 93 ? -3.343 -9.855 14.421 1.00 98.50 93 ALA A O 1
ATOM 755 N N . GLU A 1 94 ? -1.602 -8.495 13.985 1.00 97.38 94 GLU A N 1
ATOM 756 C CA . GLU A 1 94 ? -0.565 -9.539 14.023 1.00 97.38 94 GLU A CA 1
ATOM 757 C C . GLU A 1 94 ? -0.495 -10.227 15.398 1.00 97.38 94 GLU A C 1
ATOM 759 O O . GLU A 1 94 ? -0.464 -11.458 15.487 1.00 97.38 94 GLU A O 1
ATOM 764 N N . TYR A 1 95 ? -0.534 -9.450 16.484 1.00 98.25 95 TYR A N 1
ATOM 765 C CA . TYR A 1 95 ? -0.587 -9.976 17.847 1.00 98.25 95 TYR A CA 1
ATOM 766 C C . TYR A 1 95 ? -1.831 -10.848 18.085 1.00 98.25 95 TYR A C 1
ATOM 768 O O . TYR A 1 95 ? -1.715 -11.931 18.666 1.00 98.25 95 TYR A O 1
ATOM 776 N N . LEU A 1 96 ? -3.008 -10.411 17.625 1.00 98.00 96 LEU A N 1
ATOM 777 C CA . LEU A 1 96 ? -4.262 -11.150 17.792 1.00 98.00 96 LEU A CA 1
ATOM 778 C C . LEU A 1 96 ? -4.294 -12.437 16.954 1.00 98.00 96 LEU A C 1
ATOM 780 O O . LEU A 1 96 ? -4.849 -13.434 17.406 1.00 98.00 96 LEU A O 1
ATOM 784 N N . ASP A 1 97 ? -3.705 -12.449 15.757 1.00 97.69 97 ASP A N 1
ATOM 785 C CA . ASP A 1 97 ? -3.542 -13.670 14.955 1.00 97.69 97 ASP A CA 1
ATOM 786 C C . ASP A 1 97 ? -2.588 -14.672 15.604 1.00 97.69 97 ASP A C 1
ATOM 788 O O . ASP A 1 97 ? -2.893 -15.862 15.666 1.00 97.69 97 ASP A O 1
ATOM 792 N N . LYS A 1 98 ? -1.459 -14.192 16.134 1.00 96.50 98 LYS A N 1
ATOM 793 C CA . LYS A 1 98 ? -0.449 -15.033 16.785 1.00 96.50 98 LYS A CA 1
ATOM 794 C C . LYS A 1 98 ? -0.909 -15.597 18.133 1.00 96.50 98 LYS A C 1
ATOM 796 O O . LYS A 1 98 ? -0.565 -16.727 18.468 1.00 96.50 98 LYS A O 1
ATOM 801 N N . THR A 1 99 ? -1.636 -14.801 18.916 1.00 97.19 99 THR A N 1
ATOM 802 C CA . THR A 1 99 ? -2.062 -15.154 20.284 1.00 97.19 99 THR A CA 1
ATOM 803 C C . THR A 1 99 ? -3.385 -15.914 20.289 1.00 97.19 99 THR A C 1
ATOM 805 O O . THR A 1 99 ? -3.576 -16.807 21.111 1.00 97.19 99 THR A O 1
ATOM 808 N N . TYR A 1 100 ? -4.275 -15.603 19.341 1.00 95.12 100 TYR A N 1
ATOM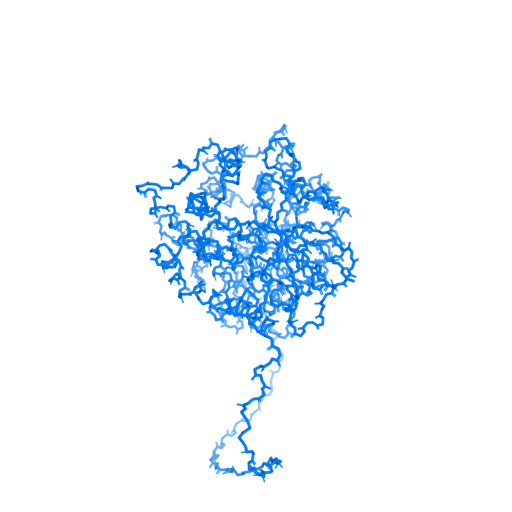 809 C CA . TYR A 1 100 ? -5.594 -16.218 19.202 1.00 95.12 100 TYR A CA 1
ATOM 810 C C . TYR A 1 100 ? -5.809 -16.755 17.770 1.00 95.12 100 TYR A C 1
ATOM 812 O O . TYR A 1 100 ? -6.622 -16.202 17.013 1.00 95.12 100 TYR A O 1
ATOM 820 N N . PRO A 1 101 ? -5.082 -17.822 17.374 1.00 93.50 101 PRO A N 1
ATOM 821 C CA . PRO A 1 101 ? -5.283 -18.483 16.086 1.00 93.50 101 PRO A CA 1
ATOM 822 C C . PRO A 1 101 ? -6.569 -19.327 16.069 1.00 93.50 101 PRO A C 1
ATOM 824 O O . PRO A 1 101 ? -7.288 -19.343 15.073 1.00 93.50 101 PRO A O 1
ATOM 827 N N . ASP A 1 102 ? -6.909 -19.979 17.186 1.00 89.12 102 ASP A N 1
ATOM 828 C CA . ASP A 1 102 ? -7.979 -20.984 17.278 1.00 89.12 102 ASP A CA 1
ATOM 829 C C . ASP A 1 102 ? -9.390 -20.384 17.470 1.00 89.12 102 ASP A C 1
ATOM 831 O O . ASP A 1 102 ? -10.230 -20.921 18.191 1.00 89.12 102 ASP A O 1
ATOM 835 N N . THR A 1 103 ? -9.684 -19.259 16.814 1.00 87.19 103 THR A N 1
ATOM 836 C CA . THR A 1 103 ? -10.994 -18.578 16.893 1.00 87.19 103 THR A CA 1
ATOM 837 C C . THR A 1 103 ? -12.037 -19.134 15.914 1.00 87.19 103 THR A C 1
ATOM 839 O O . THR A 1 103 ? -13.162 -18.639 15.850 1.00 87.19 103 THR A O 1
ATOM 842 N N . GLY A 1 104 ? -11.683 -20.155 15.123 1.00 87.25 104 GLY A N 1
ATOM 843 C CA . GLY A 1 104 ? -12.547 -20.711 14.073 1.00 87.25 104 GLY A CA 1
ATOM 844 C C . GLY A 1 104 ? -12.747 -19.772 12.875 1.00 87.25 104 GLY A C 1
ATOM 845 O O . GLY A 1 104 ? -13.702 -19.934 12.114 1.00 87.25 104 GLY A O 1
ATOM 846 N N . LYS A 1 105 ? -11.867 -18.777 12.718 1.00 89.00 105 LYS A N 1
ATOM 847 C CA . LYS A 1 105 ? -11.888 -17.758 11.664 1.00 89.00 105 LYS A CA 1
ATOM 848 C C . LYS A 1 105 ? -10.560 -17.759 10.895 1.00 89.00 105 LYS A C 1
ATOM 850 O O . LYS A 1 105 ? -9.525 -17.988 11.519 1.00 89.00 105 LYS A O 1
ATOM 855 N N . PRO A 1 106 ? -10.552 -17.463 9.581 1.00 91.81 106 PRO A N 1
ATOM 856 C CA . PRO A 1 106 ? -9.327 -17.108 8.864 1.00 91.81 106 PRO A CA 1
ATOM 857 C C . PRO A 1 106 ? -8.533 -16.007 9.582 1.00 91.81 106 PRO A C 1
ATOM 859 O O . PRO A 1 106 ? -9.123 -15.117 10.198 1.00 91.81 106 PRO A O 1
ATOM 862 N N . LEU A 1 107 ? -7.204 -16.061 9.487 1.00 96.25 107 LEU A N 1
ATOM 863 C CA . LEU A 1 107 ? -6.314 -15.041 10.046 1.00 96.25 107 LEU A CA 1
ATOM 864 C C . LEU A 1 107 ? -6.526 -13.686 9.352 1.00 96.25 107 LEU A C 1
ATOM 866 O O . LEU A 1 107 ? -6.789 -13.634 8.152 1.00 96.25 107 LEU A O 1
ATOM 870 N N . LEU A 1 108 ? -6.383 -12.596 10.108 1.00 97.50 108 LEU A N 1
ATOM 871 C CA . LEU A 1 108 ? -6.462 -11.217 9.608 1.00 97.50 108 LEU A CA 1
ATOM 872 C C . LEU A 1 108 ? -5.321 -10.921 8.623 1.00 97.50 108 LEU A C 1
ATOM 874 O O . LEU A 1 108 ? -5.502 -10.241 7.608 1.00 97.50 108 LEU A O 1
ATOM 878 N N . ILE A 1 109 ? -4.146 -11.469 8.923 1.00 97.50 109 ILE A N 1
ATOM 879 C CA . ILE A 1 109 ? -2.919 -11.387 8.145 1.00 97.50 109 ILE A CA 1
ATOM 880 C C . ILE A 1 109 ? -2.488 -12.821 7.799 1.00 97.50 109 ILE A C 1
ATOM 882 O O . ILE A 1 109 ? -1.642 -13.401 8.485 1.00 97.50 109 ILE A O 1
ATOM 886 N N . PRO A 1 110 ? -3.062 -13.438 6.744 1.00 95.75 110 PRO A N 1
ATOM 887 C CA . PRO A 1 110 ? -2.663 -14.776 6.320 1.00 95.75 110 PRO A CA 1
ATOM 888 C C . PRO A 1 110 ? -1.149 -14.878 6.047 1.00 95.75 110 PRO A C 1
ATOM 890 O O . PRO A 1 110 ? -0.544 -13.891 5.600 1.00 95.75 110 PRO A O 1
ATOM 893 N N . PRO A 1 111 ? -0.521 -16.051 6.271 1.00 93.81 111 PRO A N 1
ATOM 894 C CA . PRO A 1 111 ? 0.911 -16.245 6.058 1.00 93.81 111 PRO A CA 1
ATOM 895 C C . PRO A 1 111 ? 1.355 -15.797 4.662 1.00 93.81 111 PRO A C 1
ATOM 897 O O . PRO A 1 111 ? 0.671 -16.045 3.670 1.00 93.81 111 PRO A O 1
ATOM 900 N N . GLY A 1 112 ? 2.487 -15.095 4.590 1.00 94.56 112 GLY A N 1
ATOM 901 C CA . GLY A 1 112 ? 2.985 -14.522 3.338 1.00 94.56 112 GLY A CA 1
ATOM 902 C C . GLY A 1 112 ? 2.191 -13.317 2.806 1.00 94.56 112 GLY A C 1
ATOM 903 O O . GLY A 1 112 ? 2.419 -12.917 1.673 1.00 94.56 112 GLY A O 1
ATOM 904 N N . THR A 1 113 ? 1.274 -12.706 3.570 1.00 97.00 113 THR A N 1
ATOM 905 C CA . THR A 1 113 ? 0.567 -11.477 3.126 1.00 97.00 113 THR A CA 1
ATOM 906 C C . THR A 1 113 ? 0.961 -10.205 3.873 1.00 97.00 113 THR A C 1
ATOM 908 O O . THR A 1 113 ? 0.596 -9.117 3.431 1.00 97.00 113 THR A O 1
ATOM 911 N N . LYS A 1 114 ? 1.741 -10.306 4.961 1.00 97.00 114 LYS A N 1
ATOM 912 C CA . LYS A 1 114 ? 2.109 -9.182 5.845 1.00 97.00 114 LYS A CA 1
ATOM 913 C C . LYS A 1 114 ? 2.652 -7.968 5.083 1.00 97.00 114 LYS A C 1
ATOM 915 O O . LYS A 1 114 ? 2.120 -6.873 5.238 1.00 97.00 114 LYS A O 1
ATOM 920 N N . ALA A 1 115 ? 3.641 -8.160 4.211 1.00 97.94 115 ALA A N 1
ATOM 921 C CA . ALA A 1 115 ? 4.242 -7.068 3.444 1.00 97.94 115 ALA A CA 1
ATOM 922 C C . ALA A 1 115 ? 3.266 -6.428 2.448 1.00 97.94 115 ALA A C 1
ATOM 924 O O . ALA A 1 115 ? 3.228 -5.206 2.306 1.00 97.94 115 ALA A O 1
ATOM 925 N N . LEU A 1 116 ? 2.444 -7.249 1.786 1.00 98.44 116 LEU A N 1
ATOM 926 C CA . LEU A 1 116 ? 1.443 -6.769 0.838 1.00 98.44 116 LEU A CA 1
ATOM 927 C C . LEU A 1 116 ? 0.325 -5.985 1.546 1.00 98.44 116 LEU A C 1
ATOM 929 O O . LEU A 1 116 ? -0.094 -4.947 1.044 1.00 98.44 116 LEU A O 1
ATOM 933 N N . GLN A 1 117 ? -0.128 -6.431 2.724 1.00 98.56 117 GLN A N 1
ATOM 934 C CA . GLN A 1 117 ? -1.118 -5.700 3.522 1.00 98.56 117 GLN A CA 1
ATOM 935 C C . GLN A 1 117 ? -0.536 -4.412 4.130 1.00 98.56 117 GLN A C 1
ATOM 937 O O . GLN A 1 117 ? -1.212 -3.384 4.130 1.00 98.56 117 GLN A O 1
ATOM 942 N N . ALA A 1 118 ? 0.732 -4.418 4.556 1.00 97.75 118 ALA A N 1
ATOM 943 C CA . ALA A 1 118 ? 1.427 -3.210 5.005 1.00 97.75 118 ALA A CA 1
ATOM 944 C C . ALA A 1 118 ? 1.529 -2.151 3.890 1.00 97.75 118 ALA A C 1
ATOM 946 O O . ALA A 1 118 ? 1.251 -0.975 4.124 1.00 97.75 118 ALA A O 1
ATOM 947 N N . ALA A 1 119 ? 1.858 -2.567 2.663 1.00 98.06 119 ALA A N 1
ATOM 948 C CA . ALA A 1 119 ? 1.870 -1.685 1.499 1.00 98.06 119 ALA A CA 1
ATOM 949 C C . ALA A 1 119 ? 0.454 -1.242 1.075 1.00 98.06 119 ALA A C 1
ATOM 951 O O . ALA A 1 119 ? 0.256 -0.084 0.711 1.00 98.06 119 ALA A O 1
ATOM 952 N N . PHE A 1 120 ? -0.552 -2.120 1.186 1.00 98.56 120 PHE A N 1
ATOM 953 C CA . PHE A 1 120 ? -1.957 -1.788 0.922 1.00 98.56 120 PHE A CA 1
ATOM 954 C C . PHE A 1 120 ? -2.478 -0.673 1.841 1.00 98.56 120 PHE A C 1
ATOM 956 O O . PHE A 1 120 ? -3.154 0.234 1.361 1.00 98.56 120 PHE A O 1
ATOM 963 N N . ILE A 1 121 ? -2.132 -0.684 3.136 1.00 97.62 121 ILE A N 1
ATOM 964 C CA . ILE A 1 121 ? -2.507 0.386 4.081 1.00 97.62 121 ILE A CA 1
ATOM 965 C C . ILE A 1 121 ? -2.008 1.754 3.589 1.00 97.62 121 ILE A C 1
ATOM 967 O O . ILE A 1 121 ? -2.771 2.720 3.574 1.00 97.62 121 ILE A O 1
ATOM 971 N N . GLU A 1 122 ? -0.749 1.821 3.157 1.00 95.38 122 GLU A N 1
ATOM 972 C CA . GLU A 1 122 ? -0.096 3.041 2.662 1.00 95.38 122 GLU A CA 1
ATOM 973 C C . GLU A 1 122 ? -0.677 3.482 1.305 1.00 95.38 122 GLU A C 1
ATOM 975 O O . GLU A 1 122 ? -0.920 4.672 1.079 1.00 95.38 122 GLU A O 1
ATOM 980 N N . ALA A 1 123 ? -0.982 2.526 0.418 1.00 97.12 123 ALA A N 1
ATOM 981 C CA . ALA A 1 123 ? -1.647 2.781 -0.858 1.00 97.12 123 ALA A CA 1
ATOM 982 C C . ALA A 1 123 ? -3.060 3.356 -0.658 1.00 97.12 123 ALA A C 1
ATOM 984 O O . ALA A 1 123 ? -3.402 4.369 -1.271 1.00 97.12 123 ALA A O 1
ATOM 985 N N . VAL A 1 124 ? -3.872 2.757 0.221 1.00 97.44 124 VAL A N 1
ATOM 986 C CA . VAL A 1 124 ? -5.213 3.260 0.563 1.00 97.44 124 VAL A CA 1
ATOM 987 C C . VAL A 1 124 ? -5.120 4.646 1.194 1.00 97.44 124 VAL A C 1
ATOM 989 O O . VAL A 1 124 ? -5.828 5.549 0.760 1.00 97.44 124 VAL A O 1
ATOM 992 N N . TYR A 1 125 ? -4.221 4.854 2.161 1.00 94.38 125 TYR A N 1
ATOM 993 C CA . TYR A 1 125 ? -4.030 6.160 2.801 1.00 94.38 125 TYR A CA 1
ATOM 994 C C . TYR A 1 125 ? -3.658 7.255 1.787 1.00 94.38 125 TYR A C 1
ATOM 996 O O . TYR A 1 125 ? -4.200 8.357 1.835 1.00 94.38 125 TYR A O 1
ATOM 1004 N N . THR A 1 126 ? -2.790 6.932 0.824 1.00 93.81 126 THR A N 1
ATOM 1005 C CA . THR A 1 126 ? -2.385 7.855 -0.248 1.00 93.81 126 THR A CA 1
ATOM 1006 C C . THR A 1 126 ? -3.547 8.200 -1.183 1.00 93.81 126 THR A C 1
ATOM 1008 O O . THR A 1 126 ? -3.766 9.374 -1.475 1.00 93.81 126 THR A O 1
ATOM 1011 N N . ASN A 1 127 ? -4.311 7.201 -1.643 1.00 96.06 127 ASN A N 1
ATOM 1012 C CA . ASN A 1 127 ? -5.386 7.414 -2.621 1.00 96.06 127 ASN A CA 1
ATOM 1013 C C . ASN A 1 127 ? -6.665 7.997 -1.991 1.00 96.06 127 ASN A C 1
ATOM 1015 O O . ASN A 1 127 ? -7.379 8.736 -2.662 1.00 96.06 127 ASN A O 1
ATOM 1019 N N . LEU A 1 128 ? -6.938 7.729 -0.709 1.00 96.19 128 LEU A N 1
ATOM 1020 C CA . LEU A 1 128 ? -8.088 8.291 0.012 1.00 96.19 128 LEU A CA 1
ATOM 1021 C C . LEU A 1 128 ? -7.779 9.615 0.731 1.00 96.19 128 LEU A C 1
ATOM 1023 O O . LEU A 1 128 ? -8.688 10.218 1.290 1.00 96.19 128 LEU A O 1
ATOM 1027 N N . MET A 1 129 ? -6.547 10.134 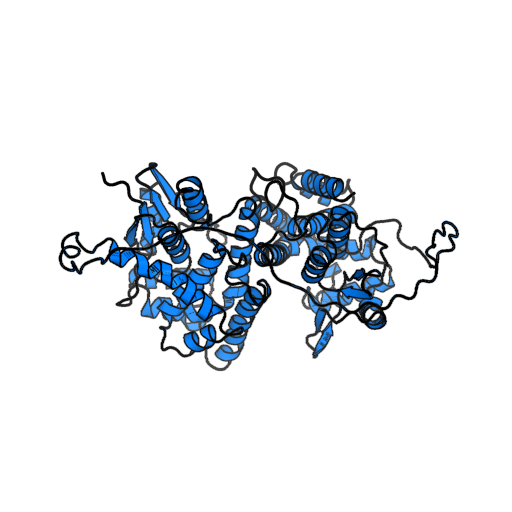0.680 1.00 93.19 129 MET A N 1
ATOM 1028 C CA . MET A 1 129 ? -6.191 11.431 1.279 1.00 93.19 129 MET A CA 1
ATOM 1029 C C . MET A 1 129 ? -7.137 12.602 0.909 1.00 93.19 129 MET A C 1
ATOM 1031 O O . MET A 1 129 ? -7.459 13.386 1.806 1.00 93.19 129 MET A O 1
ATOM 1035 N N . PRO A 1 130 ? -7.656 12.742 -0.335 1.00 95.69 130 PRO A N 1
ATOM 1036 C CA . PRO A 1 130 ? -8.602 13.814 -0.672 1.00 95.69 130 PRO A CA 1
ATOM 1037 C C . PRO A 1 130 ? -9.875 13.819 0.189 1.00 95.69 130 PRO A C 1
ATOM 1039 O O . PRO A 1 130 ? -10.413 14.887 0.475 1.00 95.69 130 PRO A O 1
ATOM 1042 N N . LEU A 1 131 ? -10.319 12.656 0.684 1.00 97.06 131 LEU A N 1
ATOM 1043 C CA . LEU A 1 131 ? -11.481 12.510 1.572 1.00 97.06 131 LEU A CA 1
ATOM 1044 C C . LEU A 1 131 ? -11.327 13.315 2.873 1.00 97.06 131 LEU A C 1
ATOM 1046 O O . LEU A 1 131 ? -12.309 13.811 3.428 1.00 97.06 131 LEU A O 1
ATOM 1050 N N . PHE A 1 132 ? -10.089 13.503 3.342 1.00 94.50 132 PHE A N 1
ATOM 1051 C CA . PHE A 1 132 ? -9.781 14.236 4.571 1.00 94.50 132 PHE A CA 1
ATOM 1052 C C . PHE A 1 132 ? -10.298 15.686 4.531 1.00 94.50 132 PHE A C 1
ATOM 1054 O O . PHE A 1 132 ? -10.742 16.205 5.556 1.00 94.50 132 PHE A O 1
ATOM 1061 N N . GLN A 1 133 ? -10.327 16.307 3.342 1.00 95.06 133 GLN A N 1
ATOM 1062 C CA . GLN A 1 133 ? -10.890 17.645 3.100 1.00 95.06 133 GLN A CA 1
ATOM 1063 C C . GLN A 1 133 ? -12.389 17.747 3.430 1.00 95.06 133 GLN A C 1
ATOM 1065 O O . GLN A 1 133 ? -12.874 18.825 3.767 1.00 95.06 133 GLN A O 1
ATOM 1070 N N . PHE A 1 134 ? -13.117 16.632 3.357 1.00 97.00 134 PHE A N 1
ATOM 1071 C CA . PHE A 1 134 ? -14.573 16.571 3.498 1.00 97.00 134 PHE A CA 1
ATOM 1072 C C . PHE A 1 134 ? -15.043 16.017 4.849 1.00 97.00 134 PHE A C 1
ATOM 1074 O O . PHE A 1 134 ? -16.121 16.375 5.323 1.00 97.00 134 PHE A O 1
ATOM 1081 N N . VAL A 1 135 ? -14.251 15.148 5.487 1.00 96.38 135 VAL A N 1
ATOM 1082 C CA . VAL A 1 135 ? -14.631 14.506 6.759 1.00 96.38 135 VAL A CA 1
ATOM 1083 C C . VAL A 1 135 ? -14.087 15.260 7.981 1.00 96.38 135 VAL A C 1
ATOM 1085 O O . VAL A 1 135 ? -14.725 15.262 9.037 1.00 96.38 135 VAL A O 1
ATOM 1088 N N . LEU A 1 136 ? -12.937 15.946 7.875 1.00 95.81 136 LEU A N 1
ATOM 1089 C CA . LEU A 1 136 ? -12.287 16.581 9.033 1.00 95.81 136 LEU A CA 1
ATOM 1090 C C . LEU A 1 136 ? -13.142 17.687 9.676 1.00 95.81 136 LEU A C 1
ATOM 1092 O O . LEU A 1 136 ? -13.255 17.734 10.901 1.00 95.81 136 LEU A O 1
ATOM 1096 N N . GLY A 1 137 ? -13.753 18.556 8.864 1.00 95.31 137 GLY A N 1
ATOM 1097 C CA . GLY A 1 137 ? -14.585 19.658 9.356 1.00 95.31 137 GLY A CA 1
ATOM 1098 C C . GLY A 1 137 ? -15.784 19.170 10.171 1.00 95.31 137 GLY A C 1
ATOM 1099 O O . GLY A 1 137 ? -16.019 19.661 11.275 1.00 95.31 137 GLY A O 1
ATOM 1100 N N . GLU A 1 138 ? -16.496 18.156 9.674 1.00 94.69 138 GLU A N 1
ATOM 1101 C CA . GLU A 1 138 ? -17.615 17.547 10.403 1.00 94.69 138 GLU A CA 1
ATOM 1102 C C . GLU A 1 138 ? -17.148 16.722 11.604 1.00 94.69 138 GLU A C 1
ATOM 1104 O O . GLU A 1 138 ? -17.786 16.770 12.652 1.00 94.69 138 GLU A O 1
ATOM 1109 N N . THR A 1 139 ? -15.985 16.065 11.526 1.00 95.75 139 THR A N 1
ATOM 1110 C CA . THR A 1 139 ? -15.386 15.369 12.679 1.00 95.75 139 THR A CA 1
ATOM 1111 C C . THR A 1 139 ? -15.211 16.314 13.865 1.00 95.75 139 THR A C 1
ATOM 1113 O O . THR A 1 139 ? -15.697 16.012 14.956 1.00 95.75 139 THR A O 1
ATOM 1116 N N . CYS A 1 140 ? -14.597 17.484 13.654 1.00 95.69 140 CYS A N 1
ATOM 1117 C CA . CYS A 1 140 ? -14.463 18.501 14.699 1.00 95.69 140 CYS A CA 1
ATOM 1118 C C . CYS A 1 140 ? -15.826 18.909 15.279 1.00 95.69 140 CYS A C 1
ATOM 1120 O O . CYS A 1 140 ? -16.011 18.885 16.495 1.00 95.69 140 CYS A O 1
ATOM 1122 N N . LYS A 1 141 ? -16.803 19.211 14.415 1.00 93.31 141 LYS A N 1
ATOM 1123 C CA . LYS A 1 141 ? -18.127 19.696 14.832 1.00 93.31 141 LYS A CA 1
ATOM 1124 C C . LYS A 1 141 ? -18.951 18.656 15.587 1.00 93.31 141 LYS A C 1
ATOM 1126 O O . LYS A 1 141 ? -19.511 18.993 16.629 1.00 93.31 141 LYS A O 1
ATOM 1131 N N . VAL A 1 142 ? -19.060 17.421 15.086 1.00 94.38 142 VAL A N 1
ATOM 1132 C CA . VAL A 1 142 ? -20.068 16.449 15.561 1.00 94.38 142 VAL A CA 1
ATOM 1133 C C . VAL A 1 142 ? -19.487 15.266 16.334 1.00 94.38 142 VAL A C 1
ATOM 1135 O O . VAL A 1 142 ? -20.194 14.705 17.167 1.00 94.38 142 VAL A O 1
ATOM 1138 N N . LEU A 1 143 ? -18.216 14.901 16.121 1.00 95.69 143 LEU A N 1
ATOM 1139 C CA . LEU A 1 143 ? -17.619 13.696 16.719 1.00 95.69 143 LEU A CA 1
ATOM 1140 C C . LEU A 1 143 ? -16.727 13.970 17.934 1.00 95.69 143 LEU A C 1
ATOM 1142 O O . LEU A 1 143 ? -16.650 13.114 18.810 1.00 95.69 143 LEU A O 1
ATOM 1146 N N . LEU A 1 144 ? -16.078 15.136 18.018 1.00 96.50 144 LEU A N 1
ATOM 1147 C CA . LEU A 1 144 ? -15.098 15.429 19.073 1.00 96.50 144 LEU A CA 1
ATOM 1148 C C . LEU A 1 144 ? -15.688 16.179 20.270 1.00 96.50 144 LEU A C 1
ATOM 1150 O O . LEU A 1 144 ? -16.348 17.202 20.097 1.00 96.50 144 LEU A O 1
ATOM 1154 N N . ASN A 1 145 ? -15.367 15.735 21.485 1.00 95.88 145 ASN A N 1
ATOM 1155 C CA . ASN A 1 145 ? -15.541 16.526 22.708 1.00 95.88 145 ASN A CA 1
ATOM 1156 C C . ASN A 1 145 ? -14.593 17.738 22.716 1.00 95.88 145 ASN A C 1
ATOM 1158 O O . ASN A 1 145 ? -13.568 17.726 22.038 1.00 95.88 145 ASN A O 1
ATOM 1162 N N . SER A 1 146 ? -14.904 18.781 23.491 1.00 95.88 146 SER A N 1
ATOM 1163 C CA . SER A 1 146 ? -14.250 20.099 23.381 1.00 95.88 146 SER A CA 1
ATOM 1164 C C . SER A 1 146 ? -12.717 20.076 23.500 1.00 95.88 146 SER A C 1
ATOM 1166 O O . SER A 1 146 ? -12.039 20.758 22.736 1.00 95.88 146 SER A O 1
ATOM 1168 N N . SER A 1 147 ? -12.159 19.270 24.411 1.00 96.69 147 SER A N 1
ATOM 1169 C CA . SER A 1 147 ? -10.703 19.116 24.588 1.00 96.69 147 SER A CA 1
ATOM 1170 C C . SER A 1 147 ? -10.038 18.435 23.387 1.00 96.69 147 SER A C 1
ATOM 1172 O O . SER A 1 147 ? -8.982 18.865 22.916 1.00 96.69 147 SER A O 1
ATOM 1174 N N . SER A 1 148 ? -10.682 17.399 22.845 1.00 97.88 148 SER A N 1
ATOM 1175 C CA . SER A 1 148 ? -10.274 16.752 21.600 1.00 97.88 148 SER A CA 1
ATOM 1176 C C . SER A 1 148 ? -10.438 17.668 20.387 1.00 97.88 148 SER A C 1
ATOM 1178 O O . SER A 1 148 ? -9.566 17.665 19.523 1.00 97.88 148 SER A O 1
ATOM 1180 N N . GLU A 1 149 ? -11.500 18.474 20.312 1.00 97.69 149 GLU A N 1
ATOM 1181 C CA . GLU A 1 149 ? -11.711 19.424 19.216 1.00 97.69 149 GLU A CA 1
ATOM 1182 C C . GLU A 1 149 ? -10.602 20.485 19.186 1.00 97.69 149 GLU A C 1
ATOM 1184 O O . GLU A 1 149 ? -9.984 20.689 18.139 1.00 97.69 149 GLU A O 1
ATOM 1189 N N . GLU A 1 150 ? -10.278 21.099 20.328 1.00 97.81 150 GLU A N 1
ATOM 1190 C CA . GLU A 1 150 ? -9.174 22.061 20.438 1.00 97.81 150 GLU A CA 1
ATOM 1191 C C . GLU A 1 150 ? -7.834 21.430 20.021 1.00 97.81 150 GLU A C 1
ATOM 1193 O O . GLU A 1 150 ? -7.109 21.979 19.181 1.00 97.81 150 GLU A O 1
ATOM 1198 N N . TYR A 1 151 ? -7.524 20.239 20.551 1.00 97.50 151 TYR A N 1
ATOM 1199 C CA . TYR A 1 151 ? -6.310 19.506 20.197 1.00 97.50 151 TYR A CA 1
ATOM 1200 C C . TYR A 1 151 ? -6.247 19.209 18.695 1.00 97.50 151 TYR A C 1
ATOM 1202 O O . TYR A 1 151 ? -5.219 19.460 18.057 1.00 97.50 151 TYR A O 1
ATOM 1210 N N . VAL A 1 152 ? -7.324 18.673 18.111 1.00 96.75 152 VAL A N 1
ATOM 1211 C CA . VAL A 1 152 ? -7.377 18.301 16.692 1.00 96.75 152 VAL A CA 1
ATOM 1212 C C . VAL A 1 152 ? -7.253 19.536 15.810 1.00 96.75 152 VAL A C 1
ATOM 1214 O O . VAL A 1 152 ? -6.434 19.524 14.898 1.00 96.75 152 VAL A O 1
ATOM 1217 N N . ARG A 1 153 ? -7.958 20.632 16.105 1.00 97.62 153 ARG A N 1
ATOM 1218 C CA . ARG A 1 153 ? -7.844 21.884 15.341 1.00 97.62 153 ARG A CA 1
ATOM 1219 C C . ARG A 1 153 ? -6.422 22.437 15.358 1.00 97.62 153 ARG A C 1
ATOM 1221 O O . ARG A 1 153 ? -5.852 22.667 14.293 1.00 97.62 153 ARG A O 1
ATOM 1228 N N . ARG A 1 154 ? -5.814 22.567 16.543 1.00 96.38 154 ARG A N 1
ATOM 1229 C CA . ARG A 1 154 ? -4.430 23.049 16.699 1.00 96.38 154 ARG A CA 1
ATOM 1230 C C . ARG A 1 154 ? -3.430 22.165 15.952 1.00 96.38 154 ARG A C 1
ATOM 1232 O O . ARG A 1 154 ? -2.597 22.670 15.206 1.00 96.38 154 ARG A O 1
ATOM 1239 N N . THR A 1 155 ? -3.520 20.848 16.133 1.00 93.81 155 THR A N 1
ATOM 1240 C CA . THR A 1 155 ? -2.579 19.900 15.514 1.00 93.81 155 THR A CA 1
ATOM 1241 C C . THR A 1 155 ? -2.770 19.753 14.008 1.00 93.81 155 THR A C 1
ATOM 1243 O O . THR A 1 155 ? -1.794 19.573 13.291 1.00 93.81 155 THR A O 1
ATOM 1246 N N . ARG A 1 156 ? -3.998 19.858 13.489 1.00 94.12 156 ARG A N 1
ATOM 1247 C CA . ARG A 1 156 ? -4.242 19.813 12.040 1.00 94.12 156 ARG A CA 1
ATOM 1248 C C . ARG A 1 156 ? -3.855 21.130 11.376 1.00 94.12 156 ARG A C 1
ATOM 1250 O O . ARG A 1 156 ? -3.298 21.071 10.291 1.00 94.12 156 ARG A O 1
ATOM 1257 N N . LYS A 1 157 ? -3.999 22.280 12.045 1.00 94.94 157 LYS A N 1
ATOM 1258 C CA . LYS A 1 157 ? -3.420 23.549 11.568 1.00 94.94 157 LYS A CA 1
ATOM 1259 C C . LYS A 1 157 ? -1.896 23.477 11.435 1.00 94.94 157 LYS A C 1
ATOM 1261 O O . LYS A 1 157 ? -1.357 23.910 10.424 1.00 94.94 157 LYS A O 1
ATOM 1266 N N . GLU A 1 158 ? -1.211 22.884 12.417 1.00 92.06 158 GLU A N 1
ATOM 1267 C CA . GLU A 1 158 ? 0.243 22.653 12.366 1.00 92.06 158 GLU A CA 1
ATOM 1268 C C . GLU A 1 158 ? 0.658 21.802 11.149 1.00 92.06 158 GLU A C 1
ATOM 1270 O O . GLU A 1 158 ? 1.672 22.086 10.519 1.00 92.06 158 GLU A O 1
ATOM 1275 N N . LEU A 1 159 ? -0.136 20.782 10.801 1.00 89.50 159 LEU A N 1
ATOM 1276 C CA . LEU A 1 159 ? 0.145 19.861 9.692 1.00 89.50 159 LEU A CA 1
ATOM 1277 C C . LEU A 1 159 ? -0.261 20.392 8.309 1.00 89.50 159 LEU A C 1
ATOM 1279 O O . LEU A 1 159 ? 0.411 20.102 7.324 1.00 89.50 159 LEU A O 1
ATOM 1283 N N . LEU A 1 160 ? -1.378 21.117 8.226 1.00 91.19 160 LEU A N 1
ATOM 1284 C CA . LEU A 1 160 ? -1.979 21.578 6.969 1.00 91.19 160 LEU A CA 1
ATOM 1285 C C . LEU A 1 160 ? -1.525 22.992 6.574 1.00 91.19 160 LEU A C 1
ATOM 1287 O O . LEU A 1 160 ? -1.724 23.397 5.433 1.00 91.19 160 LEU A O 1
ATOM 1291 N N . GLY A 1 161 ? -0.969 23.766 7.512 1.00 93.62 161 GLY A N 1
ATOM 1292 C CA . GLY A 1 161 ? -0.600 25.175 7.323 1.00 93.62 161 GLY A CA 1
ATOM 1293 C C . GLY A 1 161 ? -1.782 26.157 7.316 1.00 93.62 161 GLY A C 1
ATOM 1294 O O . GLY A 1 161 ? -1.562 27.364 7.384 1.00 93.62 161 GLY A O 1
ATOM 1295 N N . VAL A 1 162 ? -3.020 25.656 7.283 1.00 95.75 162 VAL A N 1
ATOM 1296 C CA . VAL A 1 162 ? -4.278 26.420 7.232 1.00 95.75 162 VAL A CA 1
ATOM 1297 C C . VAL A 1 162 ? -5.273 25.920 8.283 1.00 95.75 162 VAL A C 1
ATOM 1299 O O . VAL A 1 162 ? -5.139 24.811 8.806 1.00 95.75 162 VAL A O 1
ATOM 1302 N N . ASP A 1 163 ? -6.284 26.728 8.604 1.00 96.81 163 ASP A N 1
ATOM 1303 C CA . ASP A 1 163 ? -7.370 26.307 9.497 1.00 96.81 163 ASP A CA 1
ATOM 1304 C C . ASP A 1 163 ? -8.275 25.244 8.846 1.00 96.81 163 ASP A C 1
ATOM 1306 O O . ASP A 1 163 ? -8.433 25.185 7.625 1.00 96.81 163 ASP A O 1
ATOM 1310 N N . VAL A 1 164 ? -8.924 24.409 9.667 1.00 95.69 164 VAL A N 1
ATOM 1311 C CA . VAL A 1 164 ? -9.808 23.319 9.200 1.00 95.69 164 VAL A CA 1
ATOM 1312 C C . VAL A 1 164 ? -10.939 23.852 8.307 1.00 95.69 164 VAL A C 1
ATOM 1314 O O . VAL A 1 164 ? -11.267 23.264 7.275 1.00 95.69 164 VAL A O 1
ATOM 1317 N N . GLU A 1 165 ? -11.501 25.006 8.662 1.00 94.12 165 GLU A N 1
ATOM 1318 C CA . GLU A 1 165 ? -12.535 25.704 7.898 1.00 94.12 165 GLU A CA 1
ATOM 1319 C C . GLU A 1 165 ? -12.044 26.262 6.552 1.00 94.12 165 GLU A C 1
ATOM 1321 O O . GLU A 1 165 ? -12.878 26.529 5.689 1.00 94.12 165 GLU A O 1
ATOM 1326 N N . GLU A 1 166 ? -10.740 26.469 6.357 1.00 94.62 166 GLU A N 1
ATOM 1327 C CA . GLU A 1 166 ? -10.134 26.921 5.092 1.00 94.62 166 GLU A CA 1
ATOM 1328 C C . GLU A 1 166 ? -9.725 25.733 4.208 1.00 94.62 166 GLU A C 1
ATOM 1330 O O . GLU A 1 166 ? -9.929 25.747 2.990 1.00 94.62 166 GLU A O 1
ATOM 1335 N N . PHE A 1 167 ? -9.231 24.666 4.842 1.00 94.50 167 PHE A N 1
ATOM 1336 C CA . PHE A 1 167 ? -8.965 23.378 4.206 1.00 94.50 167 PHE A CA 1
ATOM 1337 C C . PHE A 1 167 ? -10.234 22.775 3.575 1.00 94.50 167 PHE A C 1
ATOM 1339 O O . PHE A 1 167 ? -10.186 22.274 2.450 1.00 94.50 167 PHE A O 1
ATOM 1346 N N . THR A 1 168 ? -11.375 22.890 4.268 1.00 94.50 168 THR A N 1
ATOM 1347 C CA . THR A 1 168 ? -12.683 22.387 3.811 1.00 94.50 168 THR A CA 1
ATOM 1348 C C . THR A 1 168 ? -13.121 23.054 2.485 1.00 94.50 168 THR A C 1
ATOM 1350 O O . THR A 1 168 ? -13.247 24.283 2.447 1.00 94.50 168 THR A O 1
ATOM 1353 N N . PRO A 1 169 ? -13.408 22.293 1.406 1.00 94.69 169 PRO A N 1
ATOM 1354 C CA . PRO A 1 169 ? -13.818 22.826 0.106 1.00 94.69 169 PRO A CA 1
ATOM 1355 C C . PRO A 1 169 ? -15.127 23.620 0.164 1.00 94.69 169 PRO A C 1
ATOM 1357 O O . PRO A 1 169 ? -16.064 23.263 0.876 1.00 94.69 169 PRO A O 1
ATOM 1360 N N . LYS A 1 170 ? -15.206 24.703 -0.619 1.00 93.25 170 LYS A N 1
ATOM 1361 C CA . LYS A 1 170 ? -16.376 25.595 -0.713 1.00 93.25 170 LYS A CA 1
ATOM 1362 C C . LYS A 1 170 ? -16.586 26.045 -2.156 1.00 93.25 170 LYS A C 1
ATOM 1364 O O . LYS A 1 170 ? -15.620 26.189 -2.903 1.00 93.25 170 LYS A O 1
ATOM 1369 N N . GLY A 1 171 ? -17.840 26.304 -2.530 1.00 93.81 171 GLY A N 1
ATOM 1370 C CA . GLY A 1 171 ? -18.193 26.738 -3.884 1.00 93.81 171 GLY A CA 1
ATOM 1371 C C . GLY A 1 171 ? -17.746 25.728 -4.944 1.00 93.81 171 GLY A C 1
ATOM 1372 O O . GLY A 1 171 ? -17.897 24.522 -4.762 1.00 93.81 171 GLY A O 1
ATOM 1373 N N . GLU A 1 172 ? -17.161 26.216 -6.037 1.00 91.38 172 GLU A N 1
ATOM 1374 C CA . GLU A 1 172 ? -16.756 25.395 -7.188 1.00 91.38 172 GLU A CA 1
ATOM 1375 C C . GLU A 1 172 ? -15.732 24.299 -6.830 1.00 91.38 172 GLU A C 1
ATOM 1377 O O . GLU A 1 172 ? -15.816 23.192 -7.368 1.00 91.38 172 GLU A O 1
ATOM 1382 N N . ARG A 1 173 ? -14.850 24.544 -5.841 1.00 94.38 173 ARG A N 1
ATOM 1383 C CA . ARG A 1 173 ? -13.879 23.547 -5.340 1.00 94.38 173 ARG A CA 1
ATOM 1384 C C . ARG A 1 173 ? -14.538 22.262 -4.838 1.00 94.38 173 ARG A C 1
ATOM 1386 O O . ARG A 1 173 ? -13.908 21.214 -4.907 1.00 94.38 173 ARG A O 1
ATOM 1393 N N . VAL A 1 174 ? -15.780 22.317 -4.342 1.00 95.75 174 VAL A N 1
ATOM 1394 C CA . VAL A 1 174 ? -16.488 21.127 -3.829 1.00 95.75 174 VAL A CA 1
ATOM 1395 C C . VAL A 1 174 ? -16.562 20.051 -4.908 1.00 95.75 174 VAL A C 1
ATOM 1397 O O . VAL A 1 174 ? -16.207 18.909 -4.647 1.00 95.75 174 VAL A O 1
ATOM 1400 N N . LYS A 1 175 ? -16.952 20.414 -6.136 1.00 95.00 175 LYS A N 1
ATOM 1401 C CA . LYS A 1 175 ? -17.119 19.450 -7.231 1.00 95.00 175 LYS A CA 1
ATOM 1402 C C . LYS A 1 175 ? -15.782 18.885 -7.721 1.00 95.00 175 LYS A C 1
ATOM 1404 O O . LYS A 1 175 ? -15.707 17.702 -8.038 1.00 95.00 175 LYS A O 1
ATOM 1409 N N . GLU A 1 176 ? -14.745 19.718 -7.796 1.00 94.94 176 GLU A N 1
ATOM 1410 C CA . GLU A 1 176 ? -13.417 19.285 -8.249 1.00 94.94 176 GLU A CA 1
ATOM 1411 C C . GLU A 1 176 ? -12.749 18.347 -7.234 1.00 94.94 176 GLU A C 1
ATOM 1413 O O . GLU A 1 176 ? -12.289 17.268 -7.601 1.00 94.94 176 GLU A O 1
ATOM 1418 N N . GLU A 1 177 ? -12.730 18.724 -5.953 1.00 96.44 177 GLU A N 1
ATOM 1419 C CA . GLU A 1 177 ? -12.117 17.907 -4.902 1.00 96.44 177 GLU A CA 1
ATOM 1420 C C . GLU A 1 177 ? -12.916 16.621 -4.646 1.00 96.44 177 GLU A C 1
ATOM 1422 O O . GLU A 1 177 ? -12.320 15.574 -4.408 1.00 96.44 177 GLU A O 1
ATOM 1427 N N . TRP A 1 178 ? -14.249 16.649 -4.763 1.00 97.62 178 TRP A N 1
ATOM 1428 C CA . TRP A 1 178 ? -15.082 15.454 -4.582 1.00 97.62 178 TRP A CA 1
ATOM 1429 C C . TRP A 1 178 ? -14.856 14.419 -5.691 1.00 97.62 178 TRP A C 1
ATOM 1431 O O . TRP A 1 178 ? -14.756 13.229 -5.407 1.00 97.62 178 TRP A O 1
ATOM 1441 N N . LYS A 1 179 ? -14.622 14.863 -6.934 1.00 96.81 179 LYS A N 1
ATOM 1442 C CA . LYS A 1 179 ? -14.199 13.975 -8.029 1.00 96.81 179 LYS A CA 1
ATOM 1443 C C . LYS A 1 179 ? -12.865 13.275 -7.733 1.00 96.81 179 LYS A C 1
ATOM 1445 O O . LYS A 1 179 ? -12.704 12.113 -8.083 1.00 96.81 179 LYS A O 1
ATOM 1450 N N . LYS A 1 180 ? -11.930 13.933 -7.034 1.00 97.31 180 LYS A N 1
ATOM 1451 C CA . LYS A 1 180 ? -10.664 13.310 -6.588 1.00 97.31 180 LYS A CA 1
ATOM 1452 C C . LYS A 1 180 ? -10.899 12.253 -5.499 1.00 97.31 180 LYS A C 1
ATOM 1454 O O . LYS A 1 180 ? -10.142 11.288 -5.424 1.00 97.31 180 LYS A O 1
ATOM 1459 N N . VAL A 1 181 ? -11.945 12.402 -4.677 1.00 98.25 181 VAL A N 1
ATOM 1460 C CA . VAL A 1 181 ? -12.390 11.363 -3.727 1.00 98.25 181 VAL A CA 1
ATOM 1461 C C . VAL A 1 181 ? -12.959 10.160 -4.483 1.00 98.25 181 VAL A C 1
ATOM 1463 O O . VAL A 1 181 ? -12.513 9.039 -4.244 1.00 98.25 181 VAL A O 1
ATOM 1466 N N . GLU A 1 182 ? -13.881 10.390 -5.424 1.00 98.44 182 GLU A N 1
ATOM 1467 C CA . GLU A 1 182 ? -14.465 9.347 -6.282 1.00 98.44 182 GLU A CA 1
ATOM 1468 C C . GLU A 1 182 ? -13.371 8.559 -7.026 1.00 98.44 182 GLU A C 1
ATOM 1470 O O . GLU A 1 182 ? -13.322 7.334 -6.931 1.00 98.44 182 GLU A O 1
ATOM 1475 N N . GLU A 1 183 ? -12.431 9.254 -7.678 1.00 97.88 183 GLU A N 1
ATOM 1476 C CA . GLU A 1 183 ? -11.277 8.660 -8.371 1.00 97.88 183 GLU A CA 1
ATOM 1477 C C . GLU A 1 183 ? -10.353 7.873 -7.429 1.00 97.88 183 GLU A C 1
ATOM 1479 O O . GLU A 1 183 ? -9.882 6.790 -7.787 1.00 97.88 183 GLU A O 1
ATOM 1484 N N . GLY A 1 184 ? -10.115 8.383 -6.215 1.00 97.88 184 GLY A N 1
ATOM 1485 C CA . GLY A 1 184 ? -9.322 7.712 -5.185 1.00 97.88 184 GLY A CA 1
ATOM 1486 C C . GLY A 1 184 ? -9.928 6.371 -4.771 1.00 97.88 184 GLY A C 1
ATOM 1487 O O . GLY A 1 184 ? -9.238 5.348 -4.771 1.00 97.88 184 GLY A O 1
ATOM 1488 N N . PHE A 1 185 ? -11.237 6.345 -4.504 1.00 98.44 185 PHE A N 1
ATOM 1489 C CA . PHE A 1 185 ? -11.969 5.099 -4.282 1.00 98.44 185 PHE A CA 1
ATOM 1490 C C . PHE A 1 185 ? -11.969 4.216 -5.539 1.00 98.44 185 PHE A C 1
ATOM 1492 O O . PHE A 1 185 ? -11.680 3.025 -5.442 1.00 98.44 185 PHE A O 1
ATOM 1499 N N . GLY A 1 186 ? -12.221 4.771 -6.725 1.00 97.81 186 GLY A N 1
ATOM 1500 C CA . GLY A 1 186 ? -12.253 4.020 -7.983 1.00 97.81 186 GLY A CA 1
ATOM 1501 C C . GLY A 1 186 ? -10.947 3.304 -8.299 1.00 97.81 186 GLY A C 1
ATOM 1502 O O . GLY A 1 186 ? -10.958 2.172 -8.786 1.00 97.81 186 GLY A O 1
ATOM 1503 N N . LYS A 1 187 ? -9.815 3.902 -7.921 1.00 96.50 187 LYS A N 1
ATOM 1504 C CA . LYS A 1 187 ? -8.500 3.270 -8.012 1.00 96.50 187 LYS A CA 1
ATOM 1505 C C . LYS A 1 187 ? -8.349 2.089 -7.048 1.00 96.50 187 LYS A C 1
ATOM 1507 O O . LYS A 1 187 ? -7.914 1.026 -7.485 1.00 96.50 187 LYS A O 1
ATOM 1512 N N . VAL A 1 188 ? -8.792 2.222 -5.793 1.00 97.44 188 VAL A N 1
ATOM 1513 C CA . VAL A 1 188 ? -8.840 1.102 -4.828 1.00 97.44 188 VAL A CA 1
ATOM 1514 C C . VAL A 1 188 ? -9.763 -0.019 -5.328 1.00 97.44 188 VAL A C 1
ATOM 1516 O O . VAL A 1 188 ? -9.392 -1.192 -5.289 1.00 97.44 188 VAL A O 1
ATOM 1519 N N . ALA A 1 189 ? -10.939 0.321 -5.870 1.00 97.12 189 ALA A N 1
ATOM 1520 C CA . ALA A 1 189 ? -11.840 -0.653 -6.484 1.00 97.12 189 ALA A CA 1
ATOM 1521 C C . ALA A 1 189 ? -11.200 -1.349 -7.698 1.00 97.12 189 ALA A C 1
ATOM 1523 O O . ALA A 1 189 ? -11.387 -2.552 -7.867 1.00 97.12 189 ALA A O 1
ATOM 1524 N N . GLY A 1 190 ? -10.421 -0.628 -8.509 1.00 94.81 190 GLY A N 1
ATOM 1525 C CA . GLY A 1 190 ? -9.714 -1.168 -9.671 1.00 94.81 190 GLY A CA 1
ATOM 1526 C C . GLY A 1 190 ? -8.677 -2.250 -9.343 1.00 94.81 190 GLY A C 1
ATOM 1527 O O . GLY A 1 190 ? -8.383 -3.084 -10.198 1.00 94.81 190 GLY A O 1
ATOM 1528 N N . TRP A 1 191 ? -8.156 -2.290 -8.111 1.00 95.19 191 TRP A N 1
ATOM 1529 C CA . TRP A 1 191 ? -7.242 -3.348 -7.660 1.00 95.19 191 TRP A CA 1
ATOM 1530 C C . TRP A 1 191 ? -7.958 -4.693 -7.438 1.00 95.19 191 TRP A C 1
ATOM 1532 O O . TRP A 1 191 ? -7.356 -5.754 -7.611 1.00 95.19 191 TRP A O 1
ATOM 1542 N N . MET A 1 192 ? -9.242 -4.658 -7.071 1.00 94.44 192 MET A N 1
ATOM 1543 C CA . MET A 1 192 ? -10.061 -5.832 -6.753 1.00 94.44 192 MET A CA 1
ATOM 1544 C C . MET A 1 192 ? -10.825 -6.327 -7.990 1.00 94.44 192 MET A C 1
ATOM 1546 O O . MET A 1 192 ? -11.358 -5.540 -8.776 1.00 94.44 192 MET A O 1
ATOM 1550 N N . GLY A 1 193 ? -10.953 -7.644 -8.155 1.00 89.88 193 GLY A N 1
ATOM 1551 C CA . GLY A 1 193 ? -11.763 -8.243 -9.215 1.00 89.88 193 GLY A CA 1
ATOM 1552 C C . GLY A 1 193 ? -13.238 -7.838 -9.120 1.00 89.88 193 GLY A C 1
ATOM 1553 O O . GLY A 1 193 ? -13.765 -7.558 -8.047 1.00 89.88 193 GLY A O 1
ATOM 1554 N N . LYS A 1 194 ? -13.952 -7.803 -10.255 1.00 87.88 194 LYS A N 1
ATOM 1555 C CA . LYS A 1 194 ? -15.359 -7.340 -10.311 1.00 87.88 194 LYS A CA 1
ATOM 1556 C C . LYS A 1 194 ? -16.337 -8.158 -9.457 1.00 87.88 194 LYS A C 1
ATOM 1558 O O . LYS A 1 194 ? -17.412 -7.667 -9.146 1.00 87.88 194 LYS A O 1
ATOM 1563 N N . ARG A 1 195 ? -15.986 -9.404 -9.125 1.00 88.38 195 ARG A N 1
ATOM 1564 C CA . ARG A 1 195 ? -16.797 -10.324 -8.307 1.00 88.38 195 ARG A CA 1
ATOM 1565 C C . ARG A 1 195 ? -16.184 -10.591 -6.932 1.00 88.38 195 ARG A C 1
ATOM 1567 O O . ARG A 1 195 ? -16.699 -11.440 -6.216 1.00 88.38 195 ARG A O 1
ATOM 1574 N N . ASP A 1 196 ? -15.088 -9.916 -6.600 1.00 93.81 196 ASP A N 1
ATOM 1575 C CA . ASP A 1 196 ? -14.410 -10.104 -5.325 1.00 93.81 196 ASP A CA 1
ATOM 1576 C C . ASP A 1 196 ? -15.280 -9.478 -4.231 1.00 93.81 196 ASP A C 1
ATOM 1578 O O . ASP A 1 196 ? -15.774 -8.355 -4.370 1.00 93.81 196 ASP A O 1
ATOM 1582 N N . GLU A 1 197 ? -15.510 -10.242 -3.169 1.00 94.25 197 GLU A N 1
ATOM 1583 C CA . GLU A 1 197 ? -16.339 -9.851 -2.033 1.00 94.25 197 GLU A CA 1
ATOM 1584 C C . GLU A 1 197 ? -15.572 -9.014 -1.008 1.00 94.25 197 GLU A C 1
ATOM 1586 O O . GLU A 1 197 ? -16.176 -8.174 -0.342 1.00 94.25 197 GLU A O 1
ATOM 1591 N N . PHE A 1 198 ? -14.266 -9.265 -0.932 1.00 97.38 198 PHE A N 1
ATOM 1592 C CA . PHE A 1 198 ? -13.271 -8.717 -0.019 1.00 97.38 198 PHE A CA 1
ATOM 1593 C C . PHE A 1 198 ? -11.957 -8.474 -0.782 1.00 97.38 198 PHE A C 1
ATOM 1595 O O . PHE A 1 198 ? -11.774 -8.957 -1.904 1.00 97.38 198 PHE A O 1
ATOM 1602 N N . VAL A 1 199 ? -11.008 -7.746 -0.191 1.00 97.88 199 VAL A N 1
ATOM 1603 C CA . VAL A 1 199 ? -9.694 -7.441 -0.790 1.00 97.88 199 VAL A CA 1
ATOM 1604 C C . VAL A 1 199 ? -8.926 -8.722 -1.137 1.00 97.88 199 VAL A C 1
ATOM 1606 O O . VAL A 1 199 ? -8.210 -8.755 -2.140 1.00 97.88 199 VAL A O 1
ATOM 1609 N N . MET A 1 200 ? -9.112 -9.795 -0.359 1.00 97.00 200 MET A N 1
ATOM 1610 C CA . MET A 1 200 ? -8.545 -11.118 -0.641 1.00 97.00 200 MET A CA 1
ATOM 1611 C C . MET A 1 200 ? -9.502 -12.079 -1.379 1.00 97.00 200 MET A C 1
ATOM 1613 O O . MET A 1 200 ? -9.377 -13.300 -1.280 1.00 97.00 200 MET A O 1
ATOM 1617 N N . GLY A 1 201 ? -10.438 -11.549 -2.173 1.00 94.56 201 GLY A N 1
ATOM 1618 C CA . GLY A 1 201 ? -11.364 -12.342 -2.985 1.00 94.56 201 GLY A CA 1
ATOM 1619 C C . GLY A 1 201 ? -12.631 -12.705 -2.217 1.00 94.56 201 GLY A C 1
ATOM 1620 O O . GLY A 1 201 ? -13.507 -11.863 -2.050 1.00 94.56 201 GLY A O 1
ATOM 1621 N N . ASP A 1 202 ? -12.749 -13.956 -1.776 1.00 93.25 202 ASP A N 1
ATOM 1622 C CA . ASP A 1 202 ? -13.857 -14.460 -0.943 1.00 93.25 202 ASP A CA 1
ATOM 1623 C C . ASP A 1 202 ? -13.540 -14.437 0.564 1.00 93.25 202 ASP A C 1
ATOM 1625 O O . ASP A 1 202 ? -14.419 -14.646 1.401 1.00 93.25 202 ASP A O 1
ATOM 1629 N N . THR A 1 203 ? -12.283 -14.166 0.914 1.00 93.19 203 THR A N 1
ATOM 1630 C CA . THR A 1 203 ? -11.763 -14.235 2.276 1.00 93.19 203 THR A CA 1
ATOM 1631 C C . THR A 1 203 ? -11.570 -12.828 2.834 1.00 93.19 203 THR A C 1
ATOM 1633 O O . THR A 1 203 ? -10.879 -12.007 2.236 1.00 93.19 203 THR A O 1
ATOM 1636 N N . VAL A 1 204 ? -12.168 -12.554 3.995 1.00 95.69 204 VAL A N 1
ATOM 1637 C CA . VAL A 1 204 ? -11.974 -11.297 4.731 1.00 95.69 204 VAL A CA 1
ATOM 1638 C C . VAL A 1 204 ? -10.589 -11.249 5.387 1.00 95.69 204 VAL A C 1
ATOM 1640 O O . VAL A 1 204 ? -10.083 -12.256 5.884 1.00 95.69 204 VAL A O 1
ATOM 1643 N N . SER A 1 205 ? -9.985 -10.065 5.389 1.00 97.81 205 SER A N 1
ATOM 1644 C CA . SER A 1 205 ? -8.617 -9.790 5.836 1.00 97.81 205 SER A CA 1
ATOM 1645 C C . SER A 1 205 ? -8.533 -8.456 6.591 1.00 97.81 205 SER A C 1
ATOM 1647 O O . SER A 1 205 ? -9.485 -7.674 6.612 1.00 97.81 205 SER A O 1
ATOM 1649 N N . PHE A 1 206 ? -7.379 -8.136 7.187 1.00 98.56 206 PHE A N 1
ATOM 1650 C CA . PHE A 1 206 ? -7.173 -6.825 7.814 1.00 98.56 206 PHE A CA 1
ATOM 1651 C C . PHE A 1 206 ? -7.314 -5.666 6.811 1.00 98.56 206 PHE A C 1
ATOM 1653 O O . PHE A 1 206 ? -7.803 -4.596 7.174 1.00 98.56 206 PHE A O 1
ATOM 1660 N N . ALA A 1 207 ? -6.958 -5.876 5.541 1.00 98.50 207 ALA A N 1
ATOM 1661 C CA . ALA A 1 207 ? -7.147 -4.906 4.465 1.00 98.50 207 ALA A CA 1
ATOM 1662 C C . ALA A 1 207 ? -8.621 -4.477 4.290 1.00 98.50 207 ALA A C 1
ATOM 1664 O O . ALA A 1 207 ? -8.896 -3.303 4.041 1.00 98.50 207 ALA A O 1
ATOM 1665 N N . ASP A 1 208 ? -9.576 -5.381 4.517 1.00 98.56 208 ASP A N 1
ATOM 1666 C CA . ASP A 1 208 ? -11.009 -5.064 4.507 1.00 98.56 208 ASP A CA 1
ATOM 1667 C C . ASP A 1 208 ? -11.404 -4.172 5.688 1.00 98.56 208 ASP A C 1
ATOM 1669 O O . ASP A 1 208 ? -12.194 -3.244 5.532 1.00 98.56 208 ASP A O 1
ATOM 1673 N N . PHE A 1 209 ? -10.801 -4.384 6.861 1.00 98.44 209 PHE A N 1
ATOM 1674 C CA . PHE A 1 209 ? -11.037 -3.553 8.048 1.00 98.44 209 PHE A CA 1
ATOM 1675 C C . PHE A 1 209 ? -10.362 -2.183 7.949 1.00 98.44 209 PHE A C 1
ATOM 1677 O O . PHE A 1 209 ? -10.848 -1.219 8.541 1.00 98.44 209 PHE A O 1
ATOM 1684 N N . VAL A 1 210 ? -9.288 -2.061 7.160 1.00 98.62 210 VAL A N 1
ATOM 1685 C CA . VAL A 1 210 ? -8.721 -0.761 6.777 1.00 98.62 210 VAL A CA 1
ATOM 1686 C C . VAL A 1 210 ? -9.749 0.044 5.990 1.00 98.62 210 VAL A C 1
ATOM 1688 O O . VAL A 1 210 ? -9.993 1.193 6.349 1.00 98.62 210 VAL A O 1
ATOM 1691 N N . LEU A 1 211 ? -10.372 -0.551 4.966 1.00 98.56 211 LEU A N 1
ATOM 1692 C CA . LEU A 1 211 ? -11.424 0.099 4.176 1.00 98.56 211 LEU A CA 1
ATOM 1693 C C . LEU A 1 211 ? -12.672 0.387 5.021 1.00 98.56 211 LEU A C 1
ATOM 1695 O O . LEU A 1 211 ? -13.157 1.516 5.022 1.00 98.56 211 LEU A O 1
ATOM 1699 N N . GLY A 1 212 ? -13.134 -0.595 5.799 1.00 97.88 212 GLY A N 1
ATOM 1700 C CA . GLY A 1 212 ? -14.259 -0.451 6.722 1.00 97.88 212 GLY A CA 1
ATOM 1701 C C . GLY A 1 212 ? -14.084 0.716 7.692 1.00 97.88 212 GLY A C 1
ATOM 1702 O O . GLY A 1 212 ? -14.999 1.514 7.850 1.00 97.88 212 GLY A O 1
ATOM 1703 N N . GLY A 1 213 ? -12.891 0.891 8.271 1.00 97.00 213 GLY A N 1
ATOM 1704 C CA . GLY A 1 213 ? -12.608 2.019 9.163 1.00 97.00 213 GLY A CA 1
ATOM 1705 C C . GLY A 1 213 ? -12.764 3.391 8.496 1.00 97.00 213 GLY A C 1
ATOM 1706 O O . GLY A 1 213 ? -13.317 4.304 9.106 1.00 97.00 213 GLY A O 1
ATOM 1707 N N . TRP A 1 214 ? -12.340 3.547 7.236 1.00 98.00 214 TRP A N 1
ATOM 1708 C CA . TRP A 1 214 ? -12.572 4.786 6.476 1.00 98.00 214 TRP A CA 1
ATOM 1709 C C . TRP A 1 214 ? -14.060 5.028 6.195 1.00 98.00 214 TRP A C 1
ATOM 1711 O O . TRP A 1 214 ? -14.521 6.166 6.299 1.00 98.00 214 TRP A O 1
ATOM 1721 N N . LEU A 1 215 ? -14.809 3.975 5.860 1.00 97.88 215 LEU A N 1
ATOM 1722 C CA . LEU A 1 215 ? -16.241 4.063 5.566 1.00 97.88 215 LEU A CA 1
ATOM 1723 C C . LEU A 1 215 ? -17.052 4.391 6.831 1.00 97.88 215 LEU A C 1
ATOM 1725 O O . LEU A 1 215 ? -17.842 5.332 6.810 1.00 97.88 215 LEU A O 1
ATOM 1729 N N . GLU A 1 216 ? -16.786 3.726 7.957 1.00 95.81 216 GLU A N 1
ATOM 1730 C CA . GLU A 1 216 ? -17.433 4.019 9.246 1.00 95.81 216 GLU A CA 1
ATOM 1731 C C . GLU A 1 216 ? -17.115 5.425 9.777 1.00 95.81 216 GLU A C 1
ATOM 1733 O O . GLU A 1 216 ? -17.969 6.070 10.397 1.00 95.81 216 GLU A O 1
ATOM 1738 N N . TRP A 1 217 ? -15.921 5.958 9.489 1.00 96.38 217 TRP A N 1
ATOM 1739 C CA . TRP A 1 217 ? -15.606 7.353 9.807 1.00 96.38 217 TRP A CA 1
ATOM 1740 C C . TRP A 1 217 ? -16.490 8.333 9.021 1.00 96.38 217 TRP A C 1
ATOM 1742 O O . TRP A 1 217 ? -17.042 9.268 9.609 1.00 96.38 217 TRP A O 1
ATOM 1752 N N . CYS A 1 218 ? -16.698 8.088 7.723 1.00 96.94 218 CYS A N 1
ATOM 1753 C CA . CYS A 1 218 ? -17.609 8.880 6.889 1.00 96.94 218 CYS A CA 1
ATOM 1754 C C . CYS A 1 218 ? -19.063 8.767 7.373 1.00 96.94 218 CYS A C 1
ATOM 1756 O O . CYS A 1 218 ? -19.729 9.788 7.563 1.00 96.94 218 CYS A O 1
ATOM 1758 N N . LYS A 1 219 ? -19.526 7.536 7.638 1.00 95.06 219 LYS A N 1
ATOM 1759 C CA . LYS A 1 219 ? -20.866 7.222 8.159 1.00 95.06 219 LYS A CA 1
ATOM 1760 C C . LYS A 1 219 ? -21.147 7.978 9.458 1.00 95.06 219 LYS A C 1
ATOM 1762 O O . LYS A 1 219 ? -22.168 8.651 9.578 1.00 95.06 219 LYS A O 1
ATOM 1767 N N . SER A 1 220 ? -20.202 7.947 10.398 1.00 93.88 220 SER A N 1
ATOM 1768 C CA . SER A 1 220 ? -20.316 8.623 11.696 1.00 93.88 220 SER A CA 1
ATOM 1769 C C . SER A 1 220 ? -20.299 10.153 11.578 1.00 93.88 220 SER A C 1
ATOM 1771 O O . SER A 1 220 ? -21.095 10.838 12.233 1.00 93.88 220 SER A O 1
ATOM 1773 N N . ALA A 1 221 ? -19.407 10.700 10.744 1.00 94.25 221 ALA A N 1
ATOM 1774 C CA . ALA A 1 221 ? -19.234 12.143 10.583 1.00 94.25 221 ALA A CA 1
ATOM 1775 C C . ALA A 1 221 ? -20.413 12.801 9.852 1.00 94.25 221 ALA A C 1
ATOM 1777 O O . ALA A 1 221 ? -20.926 13.816 10.318 1.00 94.25 221 ALA A O 1
ATOM 1778 N N . TRP A 1 222 ? -20.866 12.231 8.732 1.00 94.81 222 TRP A N 1
ATOM 1779 C CA . TRP A 1 222 ? -21.929 12.828 7.915 1.00 94.81 222 TRP A CA 1
ATOM 1780 C C . TRP A 1 222 ? -23.334 12.327 8.289 1.00 94.81 222 TRP A C 1
ATOM 1782 O O . TRP A 1 222 ? -24.301 13.083 8.216 1.00 94.81 222 TRP A O 1
ATOM 1792 N N . GLY A 1 223 ? -23.459 11.084 8.764 1.00 92.50 223 GLY A N 1
ATOM 1793 C CA . GLY A 1 223 ? -24.738 10.402 8.982 1.00 92.50 223 GLY A CA 1
ATOM 1794 C C . GLY A 1 223 ? -25.306 9.767 7.707 1.00 92.50 223 GLY A C 1
ATOM 1795 O O . GLY A 1 223 ? -25.086 10.255 6.596 1.00 92.50 223 GLY A O 1
ATOM 1796 N N . GLU A 1 224 ? -26.068 8.685 7.878 1.00 92.06 224 GLU A N 1
ATOM 1797 C CA . GLU A 1 224 ? -26.580 7.858 6.773 1.00 92.06 224 GLU A CA 1
ATOM 1798 C C . GLU A 1 224 ? -27.547 8.601 5.834 1.00 92.06 224 GLU A C 1
ATOM 1800 O O . GLU A 1 224 ? -27.560 8.363 4.627 1.00 92.06 224 GLU A O 1
ATOM 1805 N N . ASP A 1 225 ? -28.308 9.563 6.360 1.00 93.31 225 ASP A N 1
ATOM 1806 C CA . ASP A 1 225 ? -29.240 10.377 5.573 1.00 93.31 225 ASP A CA 1
ATOM 1807 C C . ASP A 1 225 ? -28.561 11.470 4.729 1.00 93.31 225 ASP A C 1
ATOM 1809 O O . ASP A 1 225 ? -29.242 12.164 3.969 1.00 93.31 225 ASP A O 1
ATOM 1813 N N . SER A 1 226 ? -27.240 11.648 4.835 1.00 95.62 226 SER A N 1
ATOM 1814 C CA . SER A 1 226 ? -26.512 12.674 4.082 1.00 95.62 226 SER A CA 1
ATOM 1815 C C . SER A 1 226 ? -26.332 12.303 2.606 1.00 95.62 226 SER A C 1
ATOM 1817 O O . SER A 1 226 ? -26.078 11.151 2.254 1.00 95.62 226 SER A O 1
ATOM 1819 N N . GLU A 1 227 ? -26.404 13.299 1.721 1.00 96.44 227 GLU A N 1
ATOM 1820 C CA . GLU A 1 227 ? -26.199 13.082 0.281 1.00 96.44 227 GLU A CA 1
ATOM 1821 C C . GLU A 1 227 ? -24.778 12.591 -0.034 1.0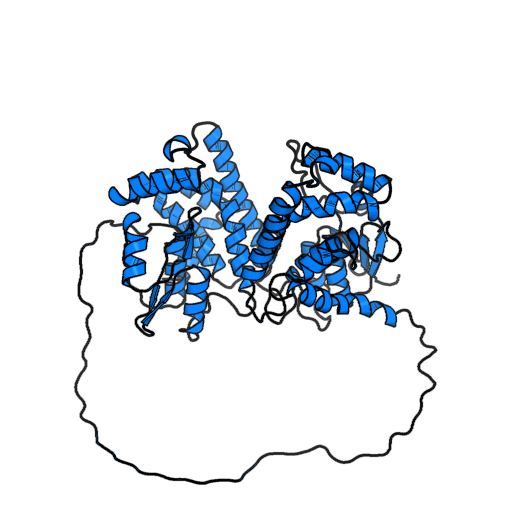0 96.44 227 GLU A C 1
ATOM 1823 O O . GLU A 1 227 ? -24.606 11.750 -0.908 1.00 96.44 227 GLU A O 1
ATOM 1828 N N . MET A 1 228 ? -23.769 13.038 0.723 1.00 96.38 228 MET A N 1
ATOM 1829 C CA . MET A 1 228 ? -22.378 12.595 0.554 1.00 96.38 228 MET A CA 1
ATOM 1830 C C . MET A 1 228 ? -22.186 11.116 0.899 1.00 96.38 228 MET A C 1
ATOM 1832 O O . MET A 1 228 ? -21.434 10.423 0.218 1.00 96.38 228 MET A O 1
ATOM 1836 N N . TRP A 1 229 ? -22.882 10.617 1.928 1.00 97.94 229 TRP A N 1
ATOM 1837 C CA . TRP A 1 229 ? -22.879 9.191 2.242 1.00 97.94 229 TRP A CA 1
ATOM 1838 C C . TRP A 1 229 ? -23.583 8.382 1.152 1.00 97.94 229 TRP A C 1
ATOM 1840 O O . TRP A 1 229 ? -23.009 7.422 0.645 1.00 97.94 229 TRP A O 1
ATOM 1850 N N . LYS A 1 230 ? -24.792 8.789 0.738 1.00 98.31 230 LYS A N 1
ATOM 1851 C CA . LYS A 1 230 ? -25.558 8.100 -0.319 1.00 98.31 230 LYS A CA 1
ATOM 1852 C C . LYS A 1 230 ? -24.792 8.029 -1.640 1.00 98.31 230 LYS A C 1
ATOM 1854 O O . LYS A 1 230 ? -24.787 6.975 -2.273 1.00 98.31 230 LYS A O 1
ATOM 1859 N N . ASP A 1 231 ? -24.139 9.123 -2.030 1.00 98.19 231 ASP A N 1
ATOM 1860 C CA . ASP A 1 231 ? -23.307 9.193 -3.231 1.00 98.19 231 ASP A CA 1
ATOM 1861 C C . ASP A 1 231 ? -22.127 8.213 -3.133 1.00 98.19 231 ASP A C 1
ATOM 1863 O O . ASP A 1 231 ? -22.025 7.303 -3.956 1.00 98.19 231 ASP A O 1
ATOM 1867 N N . LEU A 1 232 ? -21.337 8.279 -2.051 1.00 98.50 232 LEU A N 1
ATOM 1868 C CA . LEU A 1 232 ? -20.209 7.368 -1.812 1.00 98.50 232 LEU A CA 1
ATOM 1869 C C . LEU A 1 232 ? -20.644 5.891 -1.809 1.00 98.50 232 LEU A C 1
ATOM 1871 O O . LEU A 1 232 ? -19.976 5.046 -2.404 1.00 98.50 232 LEU A O 1
ATOM 1875 N N . MET A 1 233 ? -21.792 5.570 -1.204 1.00 98.19 233 MET A N 1
ATOM 1876 C CA . MET A 1 233 ? -22.373 4.220 -1.209 1.00 98.19 233 MET A CA 1
ATOM 1877 C C . MET A 1 233 ? -22.848 3.750 -2.592 1.00 98.19 233 MET A C 1
ATOM 1879 O O . MET A 1 233 ? -22.968 2.542 -2.801 1.00 98.19 233 MET A O 1
ATOM 1883 N N . SER A 1 234 ? -23.109 4.663 -3.534 1.00 97.69 234 SER A N 1
ATOM 1884 C CA . SER A 1 234 ? -23.544 4.338 -4.899 1.00 97.69 234 SER A CA 1
ATOM 1885 C C . SER A 1 234 ? -22.387 4.018 -5.855 1.00 97.69 234 SER A C 1
ATOM 1887 O O . SER A 1 234 ? -22.578 3.298 -6.840 1.00 97.69 234 SER A O 1
ATOM 1889 N N . TRP A 1 235 ? -21.183 4.526 -5.572 1.00 97.81 235 TRP A N 1
ATOM 1890 C CA . TRP A 1 235 ? -20.050 4.443 -6.491 1.00 97.81 235 TRP A CA 1
ATOM 1891 C C . TRP A 1 235 ? -19.583 3.008 -6.769 1.00 97.81 235 TRP A C 1
ATOM 1893 O O . TRP A 1 235 ? -19.652 2.122 -5.914 1.00 97.81 235 TRP A O 1
ATOM 1903 N N . HIS A 1 236 ? -19.011 2.809 -7.961 1.00 96.75 236 HIS A N 1
ATOM 1904 C CA . HIS A 1 236 ? -18.375 1.555 -8.396 1.00 96.75 236 HIS A CA 1
ATOM 1905 C C . HIS A 1 236 ? -19.298 0.336 -8.241 1.00 96.75 236 HIS A C 1
ATOM 1907 O O . HIS A 1 236 ? -18.965 -0.632 -7.557 1.00 96.75 236 HIS A O 1
ATOM 1913 N N . ASP A 1 237 ? -20.480 0.417 -8.859 1.00 95.56 237 ASP A N 1
ATOM 1914 C CA . ASP A 1 237 ? -21.537 -0.602 -8.804 1.00 95.56 237 ASP A CA 1
ATOM 1915 C C . ASP A 1 237 ? -22.015 -0.913 -7.364 1.00 95.56 237 ASP A C 1
ATOM 1917 O O . ASP A 1 237 ? -22.371 -2.046 -7.042 1.00 95.56 237 ASP A O 1
ATOM 1921 N N . GLY A 1 238 ? -22.012 0.094 -6.477 1.00 96.50 238 GLY A N 1
ATOM 1922 C CA . GLY A 1 238 ? -22.440 -0.028 -5.077 1.00 96.50 238 GLY A CA 1
ATOM 1923 C C . GLY A 1 238 ? -21.448 -0.746 -4.150 1.00 96.50 238 GLY A C 1
ATOM 1924 O O . GLY A 1 238 ? -21.795 -1.077 -3.013 1.00 96.50 238 GLY A O 1
ATOM 1925 N N . ARG A 1 239 ? -20.211 -0.995 -4.608 1.00 96.94 239 ARG A N 1
ATOM 1926 C CA . ARG A 1 239 ? -19.195 -1.799 -3.900 1.00 96.94 239 ARG A CA 1
ATOM 1927 C C . ARG A 1 239 ? -18.982 -1.393 -2.443 1.00 96.94 239 ARG A C 1
ATOM 1929 O O . ARG A 1 239 ? -18.846 -2.265 -1.588 1.00 96.94 239 ARG A O 1
ATOM 1936 N N . TRP A 1 240 ? -18.934 -0.095 -2.154 1.00 97.88 240 TRP A N 1
ATOM 1937 C CA . TRP A 1 240 ? -18.673 0.394 -0.798 1.00 97.88 240 TRP A CA 1
ATOM 1938 C C . TRP A 1 240 ? -19.856 0.147 0.138 1.00 97.88 240 TRP A C 1
ATOM 1940 O O . TRP A 1 240 ? -19.642 -0.268 1.274 1.00 97.88 240 TRP A O 1
ATOM 1950 N N . GLY A 1 241 ? -21.089 0.292 -0.358 1.00 96.94 241 GLY A N 1
ATOM 1951 C CA . GLY A 1 241 ? -22.297 -0.073 0.385 1.00 96.94 241 GLY A CA 1
ATOM 1952 C C . GLY A 1 241 ? -22.398 -1.569 0.664 1.00 96.94 241 GLY A C 1
ATOM 1953 O O . GLY A 1 241 ? -22.783 -1.960 1.763 1.00 96.94 241 GLY A O 1
ATOM 1954 N N . GLU A 1 242 ? -21.997 -2.417 -0.283 1.00 96.56 242 GLU A N 1
ATOM 1955 C CA . GLU A 1 242 ? -21.927 -3.864 -0.045 1.00 96.56 242 GLU A CA 1
ATOM 1956 C C . GLU A 1 242 ? -20.822 -4.245 0.951 1.00 96.56 242 GLU A C 1
ATOM 1958 O O . GLU A 1 242 ? -21.034 -5.136 1.773 1.00 96.56 242 GLU A O 1
ATOM 1963 N N . LEU A 1 243 ? -19.673 -3.557 0.946 1.00 97.06 243 LEU A N 1
ATOM 1964 C CA . LEU A 1 243 ? -18.624 -3.787 1.944 1.00 97.06 243 LEU A CA 1
ATOM 1965 C C . LEU A 1 243 ? -19.090 -3.403 3.358 1.00 97.06 243 LEU A C 1
ATOM 1967 O O . LEU A 1 243 ? -18.899 -4.195 4.277 1.00 97.06 243 LEU A O 1
ATOM 1971 N N . VAL A 1 244 ? -19.748 -2.249 3.534 1.00 96.19 244 VAL A N 1
ATOM 1972 C CA . VAL A 1 244 ? -20.309 -1.828 4.836 1.00 96.19 244 VAL A CA 1
ATOM 1973 C C . VAL A 1 244 ? -21.262 -2.897 5.382 1.00 96.19 244 VAL A C 1
ATOM 1975 O O . VAL A 1 244 ? -21.013 -3.436 6.458 1.00 96.19 244 VAL A O 1
ATOM 1978 N N . LYS A 1 245 ? -22.266 -3.319 4.598 1.00 95.00 245 LYS A N 1
ATOM 1979 C CA . LYS A 1 245 ? -23.228 -4.372 4.993 1.00 95.00 245 LYS A CA 1
ATOM 1980 C C . LYS A 1 245 ? -22.554 -5.685 5.411 1.00 95.00 245 LYS A C 1
ATOM 1982 O O . LYS A 1 245 ? -23.032 -6.376 6.309 1.00 95.00 245 LYS A O 1
ATOM 1987 N N . LYS A 1 246 ? -21.450 -6.059 4.753 1.00 94.81 246 LYS A N 1
ATOM 1988 C CA . LYS A 1 246 ? -20.682 -7.275 5.079 1.00 94.81 246 LYS A CA 1
ATOM 1989 C C . LYS A 1 246 ? -19.857 -7.153 6.356 1.00 94.81 246 LYS A C 1
ATOM 1991 O O . LYS A 1 246 ? -19.535 -8.183 6.942 1.00 94.81 246 LYS A O 1
ATOM 1996 N N . LEU A 1 247 ? -19.507 -5.940 6.780 1.00 94.06 247 LEU A N 1
ATOM 1997 C CA . LEU A 1 247 ? -18.771 -5.690 8.020 1.00 94.06 247 LEU A CA 1
ATOM 1998 C C . LEU A 1 247 ? -19.706 -5.448 9.220 1.00 94.06 247 LEU A C 1
ATOM 2000 O O . LEU A 1 247 ? -19.382 -5.891 10.321 1.00 94.06 247 LEU A O 1
ATOM 2004 N N . GLU A 1 248 ? -20.901 -4.887 9.003 1.00 89.31 248 GLU A N 1
ATOM 2005 C CA . GLU A 1 248 ? -21.944 -4.678 10.032 1.00 89.31 248 GLU A CA 1
ATOM 2006 C C . GLU A 1 248 ? -22.341 -5.968 10.783 1.00 89.31 248 GLU A C 1
ATOM 2008 O O . GLU A 1 248 ? -22.755 -5.924 11.945 1.00 89.31 248 GLU A O 1
ATOM 2013 N N . ILE A 1 249 ? -22.158 -7.148 10.173 1.00 85.81 249 ILE A N 1
ATOM 2014 C CA . ILE A 1 249 ? -22.397 -8.447 10.833 1.00 85.81 249 ILE A CA 1
ATOM 2015 C C . ILE A 1 249 ? -21.534 -8.643 12.091 1.00 85.81 249 ILE A C 1
ATOM 2017 O O . ILE A 1 249 ? -21.907 -9.410 12.981 1.00 85.81 249 ILE A O 1
ATOM 2021 N N . TYR A 1 250 ? -20.385 -7.966 12.168 1.00 82.56 250 TYR A N 1
ATOM 2022 C CA . TYR A 1 250 ? -19.490 -8.011 13.321 1.00 82.56 250 TYR A CA 1
ATOM 2023 C C . TYR A 1 250 ? -19.954 -7.073 14.439 1.00 82.56 250 TYR A C 1
ATOM 2025 O O . TYR A 1 250 ? -19.744 -7.384 15.612 1.00 82.56 250 TYR A O 1
ATOM 2033 N N . ASP A 1 251 ? -20.654 -5.985 14.109 1.00 67.50 251 ASP A N 1
ATOM 2034 C CA . ASP A 1 251 ? -21.205 -5.051 15.093 1.00 67.50 251 ASP A CA 1
ATOM 2035 C C . ASP A 1 251 ? -22.421 -5.627 15.825 1.00 67.50 251 ASP A C 1
ATOM 2037 O O . ASP A 1 251 ? -22.548 -5.467 17.040 1.00 67.50 251 ASP A O 1
ATOM 2041 N N . ALA A 1 252 ? -23.256 -6.401 15.126 1.00 54.22 252 ALA A N 1
ATOM 2042 C CA . ALA A 1 252 ? -24.448 -7.027 15.699 1.00 54.22 252 ALA A CA 1
ATOM 2043 C C . ALA A 1 252 ? -24.164 -8.089 16.790 1.00 54.22 252 ALA A C 1
ATOM 2045 O O . ALA A 1 252 ? -25.052 -8.422 17.580 1.00 54.22 252 ALA A O 1
ATOM 2046 N N . PHE A 1 253 ? -22.953 -8.658 16.851 1.00 43.41 253 PHE A N 1
ATOM 2047 C CA . PHE A 1 253 ? -22.719 -9.921 17.569 1.00 43.41 253 PHE A CA 1
ATOM 2048 C C . PHE A 1 253 ? -22.592 -9.799 19.103 1.00 43.41 253 PHE A C 1
ATOM 2050 O O . PHE A 1 253 ? -22.745 -10.791 19.816 1.00 43.41 253 PHE A O 1
ATOM 2057 N N . ILE A 1 254 ? -22.355 -8.598 19.646 1.00 44.09 254 ILE A N 1
ATOM 2058 C CA . ILE A 1 254 ? -22.146 -8.405 21.099 1.00 44.09 254 ILE A CA 1
ATOM 2059 C C . ILE A 1 254 ? -23.474 -8.418 21.892 1.00 44.09 254 ILE A C 1
ATOM 2061 O O . ILE A 1 254 ? -23.483 -8.743 23.081 1.00 44.09 254 ILE A O 1
ATOM 2065 N N . GLY A 1 255 ? -24.618 -8.171 21.239 1.00 32.72 255 GLY A N 1
ATOM 2066 C CA . GLY A 1 255 ? -25.935 -8.086 21.892 1.00 32.72 255 GLY A CA 1
ATOM 2067 C C . GLY A 1 255 ? -26.462 -9.382 22.534 1.00 32.72 255 GLY A C 1
ATOM 2068 O O . GLY A 1 255 ? -27.410 -9.329 23.313 1.00 32.72 255 GLY A O 1
ATOM 2069 N N . LEU A 1 256 ? -25.860 -10.542 22.243 1.00 35.22 256 LEU A N 1
ATOM 2070 C CA . LEU A 1 256 ? -26.280 -11.842 22.792 1.00 35.22 256 LEU A CA 1
ATOM 2071 C C . LEU A 1 256 ? -25.480 -12.296 24.024 1.00 35.22 256 LEU A C 1
ATOM 2073 O O . LEU A 1 256 ? -25.920 -13.209 24.717 1.00 35.22 256 LEU A O 1
ATOM 2077 N N . ALA A 1 257 ? -24.344 -11.660 24.334 1.00 31.64 257 ALA A N 1
ATOM 2078 C CA . ALA A 1 257 ? -23.523 -12.009 25.500 1.00 31.64 257 ALA A CA 1
ATOM 2079 C C . ALA A 1 257 ? -23.959 -11.297 26.800 1.00 31.64 257 ALA A C 1
ATOM 2081 O O . ALA A 1 257 ? -23.538 -11.688 27.887 1.00 31.64 257 ALA A O 1
ATOM 2082 N N . SER A 1 258 ? -24.796 -10.258 26.698 1.00 31.83 258 SER A N 1
ATOM 2083 C CA . SER A 1 258 ? -25.330 -9.486 27.832 1.00 31.83 258 SER A CA 1
ATOM 2084 C C . SER A 1 258 ? -26.777 -9.838 28.205 1.00 31.83 258 SER A C 1
ATOM 2086 O O . SER A 1 258 ? -27.260 -9.406 29.253 1.00 31.83 258 SER A O 1
ATOM 2088 N N . ALA A 1 259 ? -27.468 -10.647 27.396 1.00 29.11 259 ALA A N 1
ATOM 2089 C CA . ALA A 1 259 ? -28.774 -11.194 27.743 1.00 29.11 259 ALA A CA 1
ATOM 2090 C C . ALA A 1 259 ? -28.607 -12.309 28.790 1.00 29.11 259 ALA A C 1
ATOM 2092 O O . ALA A 1 259 ? -27.989 -13.340 28.522 1.00 29.11 259 ALA A O 1
ATOM 2093 N N . SER A 1 260 ? -29.149 -12.104 29.994 1.00 30.59 260 SER A N 1
ATOM 2094 C CA . SER A 1 260 ? -29.021 -13.064 31.093 1.00 30.59 260 SER A CA 1
ATOM 2095 C C . SER A 1 260 ? -29.645 -14.426 30.766 1.00 30.59 260 SER A C 1
ATOM 2097 O O . SER A 1 260 ? -30.589 -14.556 29.983 1.00 30.59 260 SER A O 1
ATOM 2099 N N . THR A 1 261 ? -29.142 -15.464 31.433 1.00 31.34 261 THR A N 1
ATOM 2100 C CA . THR A 1 261 ? -29.493 -16.884 31.259 1.00 31.34 261 THR A CA 1
ATOM 2101 C C . THR A 1 261 ? -30.933 -17.279 31.647 1.00 31.34 261 THR A C 1
ATOM 2103 O O . THR A 1 261 ? -31.220 -18.466 31.787 1.00 31.34 261 THR A O 1
ATOM 2106 N N . ASP A 1 262 ? -31.857 -16.325 31.796 1.00 30.98 262 ASP A N 1
ATOM 2107 C CA . ASP A 1 262 ? -33.181 -16.538 32.405 1.00 30.98 262 ASP A CA 1
ATOM 2108 C C . ASP A 1 262 ? -34.364 -16.623 31.420 1.00 30.98 262 ASP A C 1
ATOM 2110 O O . ASP A 1 262 ? -35.480 -16.939 31.836 1.00 30.98 262 ASP A O 1
ATOM 2114 N N . VAL A 1 263 ? -34.161 -16.397 30.114 1.00 30.47 263 VAL A N 1
ATOM 2115 C CA . VAL A 1 263 ? -35.272 -16.393 29.129 1.00 30.47 263 VAL A CA 1
ATOM 2116 C C . VAL A 1 263 ? -35.351 -17.667 28.269 1.00 30.47 263 VAL A C 1
ATOM 2118 O O . VAL A 1 263 ? -36.437 -18.032 27.813 1.00 30.47 263 VAL A O 1
ATOM 2121 N N . ILE A 1 264 ? -34.271 -18.448 28.121 1.00 29.59 264 ILE A N 1
ATOM 2122 C CA . ILE A 1 264 ? -34.292 -19.723 27.365 1.00 29.59 264 ILE A CA 1
ATOM 2123 C C . ILE A 1 264 ? -34.820 -20.879 28.238 1.00 29.59 264 ILE A C 1
ATOM 2125 O O . ILE A 1 264 ? -34.164 -21.898 28.455 1.00 29.59 264 ILE A O 1
ATOM 2129 N N . ARG A 1 265 ? -36.040 -20.723 28.769 1.00 29.77 265 ARG A N 1
ATOM 2130 C CA . ARG A 1 265 ? -36.738 -21.789 29.508 1.00 29.77 265 ARG A CA 1
ATOM 2131 C C . ARG A 1 265 ? -38.269 -21.747 29.407 1.00 29.77 265 ARG A C 1
ATOM 2133 O O . ARG A 1 265 ? -38.949 -22.106 30.366 1.00 29.77 265 ARG A O 1
ATOM 2140 N N . ARG A 1 266 ? -38.834 -21.355 28.251 1.00 34.41 266 ARG A N 1
ATOM 2141 C CA . ARG A 1 266 ? -40.294 -21.439 27.999 1.00 34.41 266 ARG A CA 1
ATOM 2142 C C . ARG A 1 266 ? -40.720 -21.498 26.519 1.00 34.41 266 ARG A C 1
ATOM 2144 O O . ARG A 1 266 ? -41.492 -20.673 26.047 1.00 34.41 266 ARG A O 1
ATOM 2151 N N . SER A 1 267 ? -40.291 -22.537 25.806 1.00 27.27 267 SER A N 1
ATOM 2152 C CA . SER A 1 267 ? -40.870 -22.905 24.497 1.00 27.27 267 SER A CA 1
ATOM 2153 C C . SER A 1 267 ? -40.657 -24.387 24.157 1.00 27.27 267 SER A C 1
ATOM 2155 O O . SER A 1 267 ? -40.140 -24.762 23.109 1.00 27.27 267 SER A O 1
ATOM 2157 N N . THR A 1 268 ? -41.095 -25.272 25.056 1.00 28.11 268 THR A N 1
ATOM 2158 C CA . THR A 1 268 ? -41.289 -26.694 24.746 1.00 28.11 268 THR A CA 1
ATOM 2159 C C . THR A 1 268 ? -42.450 -26.868 23.765 1.00 28.11 268 THR A C 1
ATOM 2161 O O . THR A 1 268 ? -43.608 -26.823 24.172 1.00 28.11 268 THR A O 1
ATOM 2164 N N . PHE A 1 269 ? -42.155 -27.150 22.493 1.00 26.88 269 PHE A N 1
ATOM 2165 C CA . PHE A 1 269 ? -43.139 -27.726 21.570 1.00 26.88 269 PHE A CA 1
ATOM 2166 C C . PHE A 1 269 ? -42.585 -28.950 20.825 1.00 26.88 269 PHE A C 1
ATOM 2168 O O . PHE A 1 269 ? -41.923 -28.857 19.801 1.00 26.88 269 PHE A O 1
ATOM 2175 N N . VAL A 1 270 ? -42.867 -30.105 21.434 1.00 26.94 270 VAL A N 1
ATOM 2176 C CA . VAL A 1 270 ? -43.023 -31.461 20.877 1.00 26.94 270 VAL A CA 1
ATOM 2177 C C . VAL A 1 270 ? -42.343 -31.768 19.531 1.00 26.94 270 VAL A C 1
ATOM 2179 O O . VAL A 1 270 ? -42.884 -31.513 18.457 1.00 26.94 270 VAL A O 1
ATOM 2182 N N . ILE A 1 271 ? -41.241 -32.517 19.610 1.00 24.73 271 ILE A N 1
ATOM 2183 C CA . ILE A 1 271 ? -40.729 -33.338 18.505 1.00 24.73 271 ILE A CA 1
ATOM 2184 C C . ILE A 1 271 ? -41.711 -34.493 18.241 1.00 24.73 271 ILE A C 1
ATOM 2186 O O . ILE A 1 271 ? -42.081 -35.215 19.170 1.00 24.73 271 ILE A O 1
ATOM 2190 N N . LYS A 1 272 ? -42.071 -34.734 16.972 1.00 25.41 272 LYS A N 1
ATOM 2191 C CA . LYS A 1 272 ? -42.579 -36.039 16.518 1.00 25.41 272 LYS A CA 1
ATOM 2192 C C . LYS A 1 272 ? -41.540 -36.731 15.628 1.00 25.41 272 LYS A C 1
ATOM 2194 O O . LYS A 1 272 ? -41.009 -36.139 14.701 1.00 25.41 272 LYS A O 1
ATOM 2199 N N . ASN A 1 273 ? -41.289 -37.981 16.011 1.00 25.45 273 ASN A N 1
ATOM 2200 C CA . ASN A 1 273 ? -40.288 -38.967 15.587 1.00 25.45 273 ASN A CA 1
ATOM 2201 C C . ASN A 1 273 ? -40.091 -39.209 14.061 1.00 25.45 273 ASN A C 1
ATOM 2203 O O . ASN A 1 273 ? -40.878 -38.722 13.253 1.00 25.45 273 ASN A O 1
ATOM 2207 N N . PRO A 1 274 ? -39.040 -39.968 13.661 1.00 36.25 274 PRO A N 1
ATOM 2208 C CA . PRO A 1 274 ? -38.255 -39.687 12.455 1.00 36.25 274 PRO A CA 1
ATOM 2209 C C . PRO A 1 274 ? -38.228 -40.840 11.430 1.00 36.25 274 PRO A C 1
ATOM 2211 O O . PRO A 1 274 ? -38.707 -41.938 11.706 1.00 36.25 274 PRO A O 1
ATOM 2214 N N . ALA A 1 275 ? -37.554 -40.635 10.288 1.00 23.91 275 ALA A N 1
ATOM 2215 C CA . ALA A 1 275 ? -37.115 -41.730 9.415 1.00 23.91 275 ALA A CA 1
ATOM 2216 C C . ALA A 1 275 ? -35.903 -41.370 8.520 1.00 23.91 275 ALA A C 1
ATOM 2218 O O . ALA A 1 275 ? -35.997 -40.526 7.639 1.00 23.91 275 ALA A O 1
ATOM 2219 N N . TYR A 1 276 ? -34.806 -42.106 8.724 1.00 25.12 276 TYR A N 1
ATOM 2220 C CA . TYR A 1 276 ? -33.792 -42.521 7.738 1.00 25.12 276 TYR A CA 1
ATOM 2221 C C . TYR A 1 276 ? -32.946 -41.505 6.938 1.00 25.12 276 TYR A C 1
ATOM 2223 O O . TYR A 1 276 ? -33.250 -41.105 5.819 1.00 25.12 276 TYR A O 1
ATOM 2231 N N . LEU A 1 277 ? -31.716 -41.330 7.438 1.00 23.17 277 LEU A N 1
ATOM 2232 C CA . LEU A 1 277 ? -30.496 -41.314 6.618 1.00 23.17 277 LEU A CA 1
ATOM 2233 C C . LEU A 1 277 ? -30.307 -42.650 5.865 1.00 23.17 277 LEU A C 1
ATOM 2235 O O . LEU A 1 277 ? -30.421 -43.697 6.506 1.00 23.17 277 LEU A O 1
ATOM 2239 N N . ARG A 1 278 ? -29.855 -42.601 4.596 1.00 22.14 278 ARG A N 1
ATOM 2240 C CA . ARG A 1 278 ? -28.658 -43.291 4.023 1.00 22.14 278 ARG A CA 1
ATOM 2241 C C . ARG A 1 278 ? -28.809 -43.741 2.556 1.00 22.14 278 ARG A C 1
ATOM 2243 O O . ARG A 1 278 ? -29.847 -44.263 2.179 1.00 22.14 278 ARG A O 1
ATOM 2250 N N . LEU A 1 279 ? -27.659 -43.706 1.856 1.00 21.02 279 LEU A N 1
ATOM 2251 C CA . LEU A 1 279 ? -27.300 -44.401 0.599 1.00 21.02 279 LEU A CA 1
ATOM 2252 C C . LEU A 1 279 ? -28.048 -43.942 -0.673 1.00 21.02 279 LEU A C 1
ATOM 2254 O O . LEU A 1 279 ? -29.198 -43.543 -0.608 1.00 21.02 279 LEU A O 1
ATOM 2258 N N . ALA A 1 280 ? -27.535 -44.066 -1.897 1.00 20.17 280 ALA A N 1
ATOM 2259 C CA . ALA A 1 280 ? -26.199 -44.105 -2.512 1.00 20.17 280 ALA A CA 1
ATOM 2260 C C . ALA A 1 280 ? -26.427 -44.514 -3.986 1.00 20.17 280 ALA A C 1
ATOM 2262 O O . ALA A 1 280 ? -27.255 -45.378 -4.238 1.00 20.17 280 ALA A O 1
ATOM 2263 N N . SER A 1 281 ? -25.671 -43.922 -4.917 1.00 21.73 281 SER A N 1
ATOM 2264 C CA . SER A 1 281 ? -25.290 -44.437 -6.254 1.00 21.73 281 SER A CA 1
ATOM 2265 C C . SER A 1 281 ? -26.267 -45.265 -7.129 1.00 21.73 281 SER A C 1
ATOM 2267 O O . SER A 1 281 ? -26.697 -46.347 -6.746 1.00 21.73 281 SER A O 1
ATOM 2269 N N . CYS A 1 282 ? -26.332 -44.856 -8.409 1.00 19.48 282 CYS A N 1
ATOM 2270 C CA . CYS A 1 282 ? -26.479 -45.663 -9.643 1.00 19.48 282 CYS A CA 1
ATOM 2271 C C . CYS A 1 282 ? -27.755 -45.523 -10.506 1.00 19.48 282 CYS A C 1
ATOM 2273 O O . CYS A 1 282 ? -28.843 -45.954 -10.144 1.00 19.48 282 CYS A O 1
ATOM 2275 N N . ALA A 1 283 ? -27.464 -45.162 -11.765 1.00 21.06 283 ALA A N 1
ATOM 2276 C CA . ALA A 1 283 ? -27.927 -45.797 -13.008 1.00 21.06 283 ALA A CA 1
ATOM 2277 C C . ALA A 1 283 ? -29.146 -45.239 -13.773 1.00 21.06 283 ALA A C 1
ATOM 2279 O O . ALA A 1 283 ? -30.014 -44.551 -13.254 1.00 21.06 283 ALA A O 1
ATOM 2280 N N . PHE A 1 284 ? -29.138 -45.630 -15.057 1.00 24.28 284 PHE A N 1
ATOM 2281 C CA . PHE A 1 284 ? -30.011 -45.283 -16.186 1.00 24.28 284 PHE A CA 1
ATOM 2282 C C . PHE A 1 284 ? -29.849 -43.860 -16.771 1.00 24.28 284 PHE A C 1
ATOM 2284 O O . PHE A 1 284 ? -29.915 -42.866 -16.067 1.00 24.28 284 PHE A O 1
ATOM 2291 N N . GLY A 1 285 ? -29.648 -43.687 -18.084 1.00 21.69 285 GLY A N 1
ATOM 2292 C CA . GLY A 1 285 ? -29.365 -44.707 -19.101 1.00 21.69 285 GLY A CA 1
ATOM 2293 C C . GLY A 1 285 ? -29.692 -44.274 -20.530 1.00 21.69 285 GLY A C 1
ATOM 2294 O O . GLY A 1 285 ? -30.855 -44.095 -20.855 1.00 21.69 285 GLY A O 1
ATOM 2295 N N . SER A 1 286 ? -28.669 -44.230 -21.391 1.00 23.86 286 SER A N 1
ATOM 2296 C CA . SER A 1 286 ? -28.728 -44.384 -22.860 1.00 23.86 286 SER A CA 1
ATOM 2297 C C . SER A 1 286 ? -29.764 -43.586 -23.685 1.00 23.86 286 SER A C 1
ATOM 2299 O O . SER A 1 286 ? -30.963 -43.843 -23.624 1.00 23.86 286 SER A O 1
ATOM 2301 N N . LYS A 1 287 ? -29.275 -42.902 -24.728 1.00 25.94 287 LYS A N 1
ATOM 2302 C CA . LYS A 1 287 ? -29.379 -43.471 -26.087 1.00 25.94 287 LYS A CA 1
ATOM 2303 C C . LYS A 1 287 ? -28.350 -42.884 -27.050 1.00 25.94 287 LYS A C 1
ATOM 2305 O O . LYS A 1 287 ? -27.935 -41.738 -26.950 1.00 25.94 287 LYS A O 1
ATOM 2310 N N . SER A 1 288 ? -27.907 -43.748 -27.952 1.00 25.17 288 SER A N 1
ATOM 2311 C CA . SER A 1 288 ? -26.838 -43.544 -28.924 1.00 25.17 288 SER A CA 1
ATOM 2312 C C . SER A 1 288 ? -27.358 -43.066 -30.276 1.00 25.17 288 SER A C 1
ATOM 2314 O O . SER A 1 288 ? -28.409 -43.532 -30.712 1.00 25.17 288 SER A O 1
ATOM 2316 N N . CYS A 1 289 ? -26.517 -42.368 -31.040 1.00 23.09 289 CYS A N 1
ATOM 2317 C CA . CYS A 1 289 ? -26.382 -42.690 -32.460 1.00 23.09 289 CYS A CA 1
ATOM 2318 C C . CYS A 1 289 ? -24.924 -42.517 -32.911 1.00 23.09 289 CYS A C 1
ATOM 2320 O O . CYS A 1 289 ? -24.313 -41.477 -32.679 1.00 23.09 289 CYS A O 1
ATOM 2322 N N . GLN A 1 290 ? -24.353 -43.558 -33.518 1.00 24.73 290 GLN A N 1
ATOM 2323 C CA . GLN A 1 290 ? -23.025 -43.518 -34.129 1.00 24.73 290 GLN A CA 1
ATOM 2324 C C . GLN A 1 290 ? -23.169 -43.352 -35.640 1.00 24.73 290 GLN A C 1
ATOM 2326 O O . GLN A 1 290 ? -23.930 -44.094 -36.253 1.00 24.73 290 GLN A O 1
ATOM 2331 N N . THR A 1 291 ? -22.294 -42.559 -36.258 1.00 26.42 291 THR A N 1
ATOM 2332 C CA . THR A 1 291 ? -21.779 -42.942 -37.581 1.00 26.42 291 THR A CA 1
ATOM 2333 C C . THR A 1 291 ? -20.296 -42.614 -37.681 1.00 26.42 291 THR A C 1
ATOM 2335 O O . THR A 1 291 ? -19.891 -41.460 -37.573 1.00 26.42 291 THR A O 1
ATOM 2338 N N . ARG A 1 292 ? -19.465 -43.643 -37.873 1.00 27.31 292 ARG A N 1
ATOM 2339 C CA . ARG A 1 292 ? -18.035 -43.488 -38.171 1.00 27.31 292 ARG A CA 1
ATOM 2340 C C . ARG A 1 292 ? -17.847 -43.192 -39.659 1.00 27.31 292 ARG A C 1
ATOM 2342 O O . ARG A 1 292 ? -18.413 -43.900 -40.487 1.00 27.31 292 ARG A O 1
ATOM 2349 N N . LYS A 1 293 ? -16.873 -42.344 -39.990 1.00 26.53 293 LYS A N 1
ATOM 2350 C CA . LYS A 1 293 ? -15.943 -42.642 -41.090 1.00 26.53 293 LYS A CA 1
ATOM 2351 C C . LYS A 1 293 ? -14.512 -42.526 -40.573 1.00 26.53 293 LYS A C 1
ATOM 2353 O O . LYS A 1 293 ? -14.115 -41.492 -40.053 1.00 26.53 293 LYS A O 1
ATOM 2358 N N . ARG A 1 294 ? -13.760 -43.624 -40.687 1.00 24.66 294 ARG A N 1
ATOM 2359 C CA . ARG A 1 294 ? -12.298 -43.624 -40.556 1.00 24.66 294 ARG A CA 1
ATOM 2360 C C . ARG A 1 294 ? -11.703 -43.129 -41.870 1.00 24.66 294 ARG A C 1
ATOM 2362 O O . ARG A 1 294 ? -12.167 -43.555 -42.923 1.00 24.66 294 ARG A O 1
ATOM 2369 N N . LEU A 1 295 ? -10.607 -42.388 -41.786 1.00 24.81 295 LEU A N 1
ATOM 2370 C CA . LEU A 1 295 ? -9.505 -42.474 -42.743 1.00 24.81 295 LEU A CA 1
ATOM 2371 C C . LEU A 1 295 ? -8.203 -42.513 -41.937 1.00 24.81 295 LEU A C 1
ATOM 2373 O O . LEU A 1 295 ? -8.117 -41.938 -40.852 1.00 24.81 295 LEU A O 1
ATOM 2377 N N . SER A 1 296 ? -7.251 -43.316 -42.398 1.00 24.09 296 SER A N 1
ATOM 2378 C CA . SER A 1 296 ? -6.113 -43.780 -41.605 1.00 24.09 296 SER A CA 1
ATOM 2379 C C . SER A 1 296 ? -4.814 -43.062 -41.951 1.00 24.09 296 SER A C 1
ATOM 2381 O O . SER A 1 296 ? -4.463 -42.964 -43.119 1.00 24.09 296 SER A O 1
ATOM 2383 N N . CYS A 1 297 ? -4.099 -42.672 -40.895 1.00 21.97 297 CYS A N 1
ATOM 2384 C CA . CYS A 1 297 ? -2.642 -42.631 -40.739 1.00 21.97 297 CYS A CA 1
ATOM 2385 C C . CYS A 1 297 ? -1.756 -42.779 -41.996 1.00 21.97 297 CYS A C 1
ATOM 2387 O O . CYS A 1 297 ? -1.673 -43.860 -42.576 1.00 21.97 297 CYS A O 1
ATOM 2389 N N . THR A 1 298 ? -0.927 -41.761 -42.243 1.00 23.39 298 THR A N 1
ATOM 2390 C CA . THR A 1 298 ? 0.456 -41.947 -42.712 1.00 23.39 298 THR A CA 1
ATOM 2391 C C . THR A 1 298 ? 1.390 -41.057 -41.901 1.00 23.39 298 THR A C 1
ATOM 2393 O O . THR A 1 298 ? 1.200 -39.844 -41.823 1.00 23.39 298 THR A O 1
ATOM 2396 N N . THR A 1 299 ? 2.398 -41.671 -41.292 1.00 26.17 299 THR A N 1
ATOM 2397 C CA . THR A 1 299 ? 3.472 -41.028 -40.531 1.00 26.17 299 THR A CA 1
ATOM 2398 C C . THR A 1 299 ? 4.490 -40.372 -41.464 1.00 26.17 299 THR A C 1
ATOM 2400 O O . THR A 1 299 ? 5.007 -41.037 -42.358 1.00 26.17 299 THR A O 1
ATOM 2403 N N . SER A 1 300 ? 4.891 -39.126 -41.195 1.00 24.39 300 SER A N 1
ATOM 2404 C CA . SER A 1 300 ? 6.145 -38.578 -41.736 1.00 24.39 300 SER A CA 1
ATOM 2405 C C . SER A 1 300 ? 6.784 -37.543 -40.802 1.00 24.39 300 SER A C 1
ATOM 2407 O O . SER A 1 300 ? 6.309 -36.419 -40.683 1.00 24.39 300 SER A O 1
ATOM 2409 N N . GLN A 1 301 ? 7.883 -37.965 -40.173 1.00 25.20 301 GLN A N 1
ATOM 2410 C CA . GLN A 1 301 ? 9.096 -37.188 -39.881 1.00 25.20 301 GLN A CA 1
ATOM 2411 C C . GLN A 1 301 ? 8.964 -35.741 -39.353 1.00 25.20 301 GLN A C 1
ATOM 2413 O O . GLN A 1 301 ? 8.747 -34.785 -40.090 1.00 25.20 301 GLN A O 1
ATOM 2418 N N . THR A 1 302 ? 9.290 -35.596 -38.064 1.00 33.19 302 THR A N 1
ATOM 2419 C CA . THR A 1 302 ? 10.285 -34.632 -37.545 1.00 33.19 302 THR A CA 1
ATOM 2420 C C . THR A 1 302 ? 10.599 -33.408 -38.421 1.00 33.19 302 THR A C 1
ATOM 2422 O O . THR A 1 302 ? 11.567 -33.411 -39.182 1.00 33.19 302 THR A O 1
ATOM 2425 N N . GLY A 1 303 ? 9.854 -32.319 -38.227 1.00 25.20 303 GLY A N 1
ATOM 2426 C CA . GLY A 1 303 ? 10.161 -31.009 -38.804 1.00 25.20 303 GLY A CA 1
ATOM 2427 C C . GLY A 1 303 ? 10.333 -29.947 -37.722 1.00 25.20 303 GLY A C 1
ATOM 2428 O O . GLY A 1 303 ? 9.346 -29.365 -37.275 1.00 25.20 303 GLY A O 1
ATOM 2429 N N . LYS A 1 304 ? 11.580 -29.651 -37.329 1.00 35.44 304 LYS A N 1
ATOM 2430 C CA . LYS A 1 304 ? 11.903 -28.437 -36.559 1.00 35.44 304 LYS A CA 1
ATOM 2431 C C . LYS A 1 304 ? 11.571 -27.208 -37.419 1.00 35.44 304 LYS A C 1
ATOM 2433 O O . LYS A 1 304 ? 12.387 -26.802 -38.240 1.00 35.44 304 LYS A O 1
ATOM 2438 N N . LYS A 1 305 ? 10.397 -26.605 -37.223 1.00 27.23 305 LYS A N 1
ATOM 2439 C CA . LYS A 1 305 ? 10.119 -25.225 -37.647 1.00 27.23 305 LYS A CA 1
ATOM 2440 C C . LYS A 1 305 ? 10.476 -24.332 -36.452 1.00 27.23 305 LYS A C 1
ATOM 2442 O O . LYS A 1 305 ? 9.806 -24.409 -35.434 1.00 27.23 305 LYS A O 1
ATOM 2447 N N . GLY A 1 306 ? 11.562 -23.565 -36.437 1.00 23.64 306 GLY A N 1
ATOM 2448 C CA . GLY A 1 306 ? 12.296 -22.995 -37.571 1.00 23.64 306 GLY A CA 1
ATOM 2449 C C . GLY A 1 306 ? 11.875 -21.538 -37.736 1.00 23.64 306 GLY A C 1
ATOM 2450 O O . GLY A 1 306 ? 11.210 -21.192 -38.704 1.00 23.64 306 GLY A O 1
ATOM 2451 N N . PHE A 1 307 ? 12.205 -20.723 -36.731 1.00 40.97 307 PHE A N 1
ATOM 2452 C CA . PHE A 1 307 ? 11.964 -19.280 -36.697 1.00 40.97 307 PHE A CA 1
ATOM 2453 C C . PHE A 1 307 ? 12.848 -18.557 -37.729 1.00 40.97 307 PHE A C 1
ATOM 2455 O O . PHE A 1 307 ? 14.059 -18.765 -37.720 1.00 40.97 307 PHE A O 1
ATOM 2462 N N . MET A 1 308 ? 12.276 -17.660 -38.539 1.00 24.92 308 MET A N 1
ATOM 2463 C CA . MET A 1 308 ? 12.975 -16.670 -39.386 1.00 24.92 308 MET A CA 1
ATOM 2464 C C . MET A 1 308 ? 12.008 -15.525 -39.751 1.00 24.92 308 MET A C 1
ATOM 2466 O O . MET A 1 308 ? 10.811 -15.788 -39.838 1.00 24.92 308 MET A O 1
ATOM 2470 N N . ALA A 1 309 ? 12.421 -14.276 -40.027 1.00 23.02 309 ALA A N 1
ATOM 2471 C CA . ALA A 1 309 ? 13.670 -13.515 -39.775 1.00 23.02 309 ALA A CA 1
ATOM 2472 C C . ALA A 1 309 ? 13.408 -12.015 -40.115 1.00 23.02 309 ALA A C 1
ATOM 2474 O O . ALA A 1 309 ? 12.466 -11.739 -40.848 1.00 23.02 309 ALA A O 1
ATOM 2475 N N . GLY A 1 310 ? 14.168 -10.996 -39.683 1.00 20.45 310 GLY A N 1
ATOM 2476 C CA . GLY A 1 310 ? 15.272 -10.913 -38.704 1.00 20.45 310 GLY A CA 1
ATOM 2477 C C . GLY A 1 310 ? 15.110 -9.637 -37.848 1.00 20.45 310 GLY A C 1
ATOM 2478 O O . GLY A 1 310 ? 14.347 -9.721 -36.890 1.00 20.45 310 GLY A O 1
ATOM 2479 N N . ILE A 1 311 ? 15.641 -8.435 -38.157 1.00 25.16 311 ILE A N 1
ATOM 2480 C CA . ILE A 1 311 ? 17.027 -7.921 -38.395 1.00 25.16 311 ILE A CA 1
ATOM 2481 C C . ILE A 1 311 ? 17.021 -6.457 -37.848 1.00 25.16 311 ILE A C 1
ATOM 2483 O O . ILE A 1 311 ? 16.003 -5.811 -38.093 1.00 25.16 311 ILE A O 1
ATOM 2487 N N . PRO A 1 312 ? 18.073 -5.855 -37.230 1.00 32.69 312 PRO A N 1
ATOM 2488 C CA . PRO A 1 312 ? 19.297 -6.378 -36.599 1.00 32.69 312 PRO A CA 1
ATOM 2489 C C . PRO A 1 312 ? 19.299 -6.217 -35.052 1.00 32.69 312 PRO A C 1
ATOM 2491 O O . PRO A 1 312 ? 18.376 -5.665 -34.466 1.00 32.69 312 PRO A O 1
ATOM 2494 N N . MET A 1 313 ? 20.372 -6.660 -34.380 1.00 35.25 313 MET A N 1
ATOM 2495 C CA . MET A 1 313 ? 20.676 -6.266 -32.991 1.00 35.25 313 MET A CA 1
ATOM 2496 C C . MET A 1 313 ? 21.500 -4.972 -32.953 1.00 35.25 313 MET A C 1
ATOM 2498 O O . MET A 1 313 ? 22.550 -4.922 -33.592 1.00 35.25 313 MET A O 1
ATOM 2502 N N . TYR A 1 314 ? 21.128 -4.026 -32.088 1.00 35.06 314 TYR A N 1
ATOM 2503 C CA . TYR A 1 314 ? 22.032 -3.001 -31.556 1.00 35.06 314 TYR A CA 1
ATOM 2504 C C . TYR A 1 314 ? 21.821 -2.875 -30.039 1.00 35.06 314 TYR A C 1
ATOM 2506 O O . TYR A 1 314 ? 20.690 -2.784 -29.580 1.00 35.06 314 TYR A O 1
ATOM 2514 N N . GLY A 1 315 ? 22.913 -2.934 -29.268 1.00 31.38 315 GLY A N 1
ATOM 2515 C CA . GLY A 1 315 ? 22.894 -2.960 -27.797 1.00 31.38 315 GLY A CA 1
ATOM 2516 C C . GLY A 1 315 ? 23.296 -4.319 -27.210 1.00 31.38 315 GLY A C 1
ATOM 2517 O O . GLY A 1 315 ? 22.522 -5.268 -27.184 1.00 31.38 315 GLY A O 1
ATOM 2518 N N . LYS A 1 316 ? 24.532 -4.426 -26.700 1.00 32.47 316 LYS A N 1
ATOM 2519 C CA . LYS A 1 316 ? 25.095 -5.669 -26.125 1.00 32.47 316 LYS A CA 1
ATOM 2520 C C . LYS A 1 316 ? 24.805 -5.817 -24.618 1.00 32.47 316 LYS A C 1
ATOM 2522 O O . LYS A 1 316 ? 25.633 -6.359 -23.888 1.00 32.47 316 LYS A O 1
ATOM 2527 N N . ARG A 1 317 ? 23.690 -5.254 -24.137 1.00 44.97 317 ARG A N 1
ATOM 2528 C CA . ARG A 1 317 ? 23.330 -5.163 -22.713 1.00 44.97 317 ARG A CA 1
ATOM 2529 C C . ARG A 1 317 ? 21.839 -5.402 -22.513 1.00 44.97 317 ARG A C 1
ATOM 2531 O O . ARG A 1 317 ? 21.016 -4.846 -23.230 1.00 44.97 317 ARG A O 1
ATOM 2538 N N . ASP A 1 318 ? 21.508 -6.178 -21.491 1.00 48.75 318 ASP A N 1
ATOM 2539 C CA . ASP A 1 318 ? 20.155 -6.224 -20.952 1.00 48.75 318 ASP A CA 1
ATOM 2540 C C . ASP A 1 318 ? 19.769 -4.883 -20.320 1.00 48.75 318 ASP A C 1
ATOM 2542 O O . ASP A 1 318 ? 20.461 -4.438 -19.407 1.00 48.75 318 ASP A O 1
ATOM 2546 N N . SER A 1 319 ? 18.611 -4.344 -20.731 1.00 53.50 319 SER A N 1
ATOM 2547 C CA . SER A 1 319 ? 17.671 -3.486 -19.969 1.00 53.50 319 SER A CA 1
ATOM 2548 C C . SER A 1 319 ? 17.292 -2.180 -20.688 1.00 53.50 319 SER A C 1
ATOM 2550 O O . SER A 1 319 ? 18.168 -1.347 -20.899 1.00 53.50 319 SER A O 1
ATOM 2552 N N . PRO A 1 320 ? 15.994 -1.944 -20.980 1.00 63.38 320 PRO A N 1
ATOM 2553 C CA . PRO A 1 320 ? 15.488 -0.624 -21.365 1.00 63.38 320 PRO A CA 1
ATOM 2554 C C . PRO A 1 320 ? 14.737 0.090 -20.219 1.00 63.38 320 PRO A C 1
ATOM 2556 O O . PRO A 1 320 ? 14.750 1.315 -20.133 1.00 63.38 320 PRO A O 1
ATOM 2559 N N . CYS A 1 321 ? 14.072 -0.659 -19.330 1.00 77.19 321 CYS A N 1
ATOM 2560 C CA . CYS A 1 321 ? 13.269 -0.152 -18.215 1.00 77.19 321 CYS A CA 1
ATOM 2561 C C . CYS A 1 321 ? 12.997 -1.256 -17.173 1.00 77.19 321 CYS A C 1
ATOM 2563 O O . CYS A 1 321 ? 13.023 -2.450 -17.491 1.00 77.19 321 CYS A O 1
ATOM 2565 N N . TYR A 1 322 ? 12.694 -0.859 -15.931 1.00 86.06 322 TYR A N 1
ATOM 2566 C CA . TYR A 1 322 ? 12.391 -1.784 -14.830 1.00 86.06 322 TYR A CA 1
ATOM 2567 C C . TYR A 1 322 ? 11.141 -2.642 -15.099 1.00 86.06 322 TYR A C 1
ATOM 2569 O O . TYR A 1 322 ? 11.174 -3.850 -14.870 1.00 86.06 322 TYR A O 1
ATOM 2577 N N . THR A 1 323 ? 10.080 -2.068 -15.681 1.00 86.38 323 THR A N 1
ATOM 2578 C CA . THR A 1 323 ? 8.845 -2.795 -16.032 1.00 86.38 323 THR A CA 1
ATOM 2579 C C . THR A 1 323 ? 9.105 -3.908 -17.052 1.00 86.38 323 THR A C 1
ATOM 2581 O O . THR A 1 323 ? 8.638 -5.033 -16.883 1.00 86.38 323 THR A O 1
ATOM 2584 N N . GLY A 1 324 ? 9.921 -3.649 -18.077 1.00 88.50 324 GLY A N 1
ATOM 2585 C CA . GLY A 1 324 ? 10.337 -4.661 -19.051 1.00 88.50 324 GLY A CA 1
ATOM 2586 C C . GLY A 1 324 ? 11.196 -5.781 -18.448 1.00 88.50 324 GLY A C 1
ATOM 2587 O O . GLY A 1 324 ? 11.227 -6.888 -18.983 1.00 88.50 324 GLY A O 1
ATOM 2588 N N . ILE A 1 325 ? 11.885 -5.542 -17.327 1.00 92.31 325 ILE A N 1
ATOM 2589 C CA . ILE A 1 325 ? 12.579 -6.601 -16.582 1.00 92.31 325 ILE A CA 1
ATOM 2590 C C . ILE A 1 325 ? 11.587 -7.446 -15.772 1.00 92.31 325 ILE A C 1
ATOM 2592 O O . ILE A 1 325 ? 11.661 -8.672 -15.841 1.00 92.31 325 ILE A O 1
ATOM 2596 N N . THR A 1 326 ? 10.630 -6.827 -15.073 1.00 94.44 326 THR A N 1
ATOM 2597 C CA . THR A 1 326 ? 9.590 -7.519 -14.282 1.00 94.44 326 THR A CA 1
ATOM 2598 C C . THR A 1 326 ? 8.886 -8.628 -15.066 1.00 94.44 326 THR A C 1
ATOM 2600 O O . THR A 1 326 ? 8.672 -9.729 -14.554 1.00 94.44 326 THR A O 1
ATOM 2603 N N . HIS A 1 327 ? 8.588 -8.389 -16.344 1.00 93.88 327 HIS A N 1
ATOM 2604 C CA . HIS A 1 327 ? 7.935 -9.387 -17.198 1.00 93.88 327 HIS A CA 1
ATOM 2605 C C . HIS A 1 327 ? 8.873 -10.464 -17.734 1.00 93.88 327 HIS A C 1
ATOM 2607 O O . HIS A 1 327 ? 8.448 -11.601 -17.920 1.00 93.88 327 HIS A O 1
ATOM 2613 N N . ARG A 1 328 ? 10.166 -10.167 -17.891 1.00 94.38 328 ARG A N 1
ATOM 2614 C CA . ARG A 1 328 ? 11.179 -11.186 -18.205 1.00 94.38 328 ARG A CA 1
ATOM 2615 C C . ARG A 1 328 ? 11.416 -12.128 -17.028 1.00 94.38 328 ARG A C 1
ATOM 2617 O O . ARG A 1 328 ? 11.487 -13.335 -17.240 1.00 94.38 328 ARG A O 1
ATOM 2624 N N . PHE A 1 329 ? 11.426 -11.603 -15.801 1.00 96.31 329 PHE A N 1
ATOM 2625 C CA . PHE A 1 329 ? 11.390 -12.424 -14.589 1.00 96.31 329 PHE A CA 1
ATOM 2626 C C . PHE A 1 329 ? 10.103 -13.251 -14.499 1.00 96.31 329 PHE A C 1
ATOM 2628 O O . PHE A 1 329 ? 10.177 -14.455 -14.277 1.00 96.31 329 PHE A O 1
ATOM 2635 N N . SER A 1 330 ? 8.939 -12.655 -14.772 1.00 96.94 330 SER A N 1
ATOM 2636 C CA . SER A 1 330 ? 7.656 -13.377 -14.769 1.00 96.94 330 SER A CA 1
ATOM 2637 C C . SER A 1 330 ? 7.646 -14.556 -15.759 1.00 96.94 330 SER A C 1
ATOM 2639 O O . SER A 1 330 ? 7.314 -15.681 -15.388 1.00 96.94 330 SER A O 1
ATOM 2641 N N . LEU A 1 331 ? 8.080 -14.341 -17.006 1.00 96.38 331 LEU A N 1
ATOM 2642 C CA . LEU A 1 331 ? 8.183 -15.396 -18.025 1.00 96.38 331 LEU A CA 1
ATOM 2643 C C . LEU A 1 331 ? 9.211 -16.477 -17.642 1.00 96.38 331 LEU A C 1
ATOM 2645 O O . LEU A 1 331 ? 8.935 -17.669 -17.791 1.00 96.38 331 LEU A O 1
ATOM 2649 N N . GLY A 1 332 ? 10.365 -16.070 -17.101 1.00 96.38 332 GLY A N 1
ATOM 2650 C CA . GLY A 1 332 ? 11.423 -16.971 -16.635 1.00 96.38 332 GLY A CA 1
ATOM 2651 C C . GLY A 1 332 ? 11.026 -17.822 -15.423 1.00 96.38 332 GLY A C 1
ATOM 2652 O O . GLY A 1 332 ? 11.345 -19.009 -15.371 1.00 96.38 332 GLY A O 1
ATOM 2653 N N . TYR A 1 333 ? 10.256 -17.273 -14.477 1.00 97.19 333 TYR A N 1
ATOM 2654 C CA . TYR A 1 333 ? 9.708 -18.027 -13.341 1.00 97.19 333 TYR A CA 1
ATOM 2655 C C . TYR A 1 333 ? 8.730 -19.113 -13.800 1.00 97.19 333 TYR A C 1
ATOM 2657 O O . TYR A 1 333 ? 8.806 -20.259 -13.357 1.00 97.19 333 TYR A O 1
ATOM 2665 N N . LYS A 1 334 ? 7.869 -18.779 -14.771 1.00 96.00 334 LYS A N 1
ATOM 2666 C CA . LYS A 1 334 ? 6.945 -19.728 -15.411 1.00 96.00 334 LYS A CA 1
ATOM 2667 C C . LYS A 1 334 ? 7.631 -20.694 -16.388 1.00 96.00 334 LYS A C 1
ATOM 2669 O O . LYS A 1 334 ? 6.960 -21.551 -16.951 1.00 96.00 334 LYS A O 1
ATOM 2674 N N . LYS A 1 335 ? 8.949 -20.565 -16.608 1.00 96.00 335 LYS A N 1
ATOM 2675 C CA . LYS A 1 335 ? 9.745 -21.337 -17.586 1.00 96.00 335 LYS A CA 1
ATOM 2676 C C . LYS A 1 335 ? 9.164 -21.292 -19.009 1.00 96.00 335 LYS A C 1
ATOM 2678 O O . LYS A 1 335 ? 9.297 -22.242 -19.780 1.00 96.00 335 LYS A O 1
ATOM 2683 N N . LEU A 1 336 ? 8.534 -20.170 -19.368 1.00 95.00 336 LEU A N 1
ATOM 2684 C 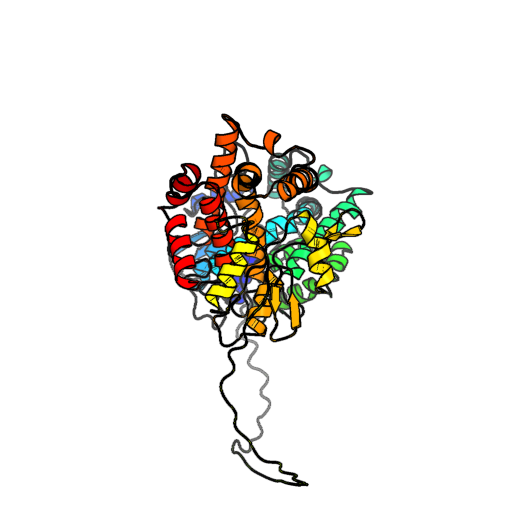CA . LEU A 1 336 ? 7.960 -19.953 -20.694 1.00 95.00 336 LEU A CA 1
ATOM 2685 C C . LEU A 1 336 ? 9.043 -19.430 -21.651 1.00 95.00 336 LEU A C 1
ATOM 2687 O O . LEU A 1 336 ? 9.664 -18.407 -21.356 1.00 95.00 336 LEU A O 1
ATOM 2691 N N . PRO A 1 337 ? 9.285 -20.080 -22.804 1.00 93.50 337 PRO A N 1
ATOM 2692 C CA . PRO A 1 337 ? 10.247 -19.586 -23.781 1.00 93.50 337 PRO A CA 1
ATOM 2693 C C . PRO A 1 337 ? 9.709 -18.320 -24.454 1.00 93.50 337 PRO A C 1
ATOM 2695 O O . PRO A 1 337 ? 8.610 -18.318 -25.007 1.00 93.50 337 PRO A O 1
ATOM 2698 N N . TYR A 1 338 ? 10.501 -17.249 -24.457 1.00 91.81 338 TYR A N 1
ATOM 2699 C CA . TYR A 1 338 ? 10.126 -15.969 -25.058 1.00 91.81 338 TYR A CA 1
ATOM 2700 C C . TYR A 1 338 ? 11.232 -15.406 -25.955 1.00 91.81 338 TYR A C 1
ATOM 2702 O O . TYR A 1 338 ? 12.409 -15.746 -25.831 1.00 91.81 338 TYR A O 1
ATOM 2710 N N . LYS A 1 339 ? 10.843 -14.503 -26.859 1.00 91.62 339 LYS A N 1
ATOM 2711 C CA . LYS A 1 339 ? 11.754 -13.661 -27.639 1.00 91.62 339 LYS A CA 1
ATOM 2712 C C . LYS A 1 339 ? 11.473 -12.206 -27.280 1.00 91.62 339 LYS A C 1
ATOM 2714 O O . LYS A 1 339 ? 10.328 -11.772 -27.363 1.00 91.62 339 LYS A O 1
ATOM 2719 N N . VAL A 1 340 ? 12.509 -11.447 -26.934 1.00 88.69 340 VAL A N 1
ATOM 2720 C CA . VAL A 1 340 ? 12.393 -9.989 -26.802 1.00 88.69 340 VAL A CA 1
ATOM 2721 C C . VAL A 1 340 ? 12.418 -9.367 -28.197 1.00 88.69 340 VAL A C 1
ATOM 2723 O O . VAL A 1 340 ? 13.359 -9.589 -28.962 1.00 88.69 340 VAL A O 1
ATOM 2726 N N . ASN A 1 341 ? 11.388 -8.591 -28.524 1.00 87.75 341 ASN A N 1
ATOM 2727 C CA . ASN A 1 341 ? 11.421 -7.647 -29.634 1.00 87.75 341 ASN A CA 1
ATOM 2728 C C . ASN A 1 341 ? 11.683 -6.265 -29.027 1.00 87.75 341 ASN A C 1
ATOM 2730 O O . ASN A 1 341 ? 10.919 -5.818 -28.173 1.00 87.75 341 ASN A O 1
ATOM 2734 N N . TRP A 1 342 ? 12.783 -5.635 -29.424 1.00 86.00 342 TRP A N 1
ATOM 2735 C CA . TRP A 1 342 ? 13.148 -4.292 -28.979 1.00 86.00 342 TRP A CA 1
ATOM 2736 C C . TRP A 1 342 ? 12.450 -3.270 -29.876 1.00 86.00 342 TRP A C 1
ATOM 2738 O O . TRP A 1 342 ? 12.354 -3.486 -31.083 1.00 86.00 342 TRP A O 1
ATOM 2748 N N . VAL A 1 343 ? 11.924 -2.207 -29.272 1.00 86.81 343 VAL A N 1
ATOM 2749 C CA . VAL A 1 343 ? 11.130 -1.161 -29.930 1.00 86.81 343 VAL A CA 1
ATOM 2750 C C . VAL A 1 343 ? 11.634 0.176 -29.397 1.00 86.81 343 VAL A C 1
ATOM 2752 O O . VAL A 1 343 ? 11.754 0.328 -28.180 1.00 86.81 343 VAL A O 1
ATOM 2755 N N . GLU A 1 344 ? 11.961 1.111 -30.287 1.00 88.31 344 GLU A N 1
ATOM 2756 C CA . GLU A 1 344 ? 12.343 2.475 -29.906 1.00 88.31 344 GLU A CA 1
ATOM 2757 C C . GLU A 1 344 ? 11.135 3.209 -29.299 1.00 88.31 344 GLU A C 1
ATOM 2759 O O . GLU A 1 344 ? 9.987 2.918 -29.639 1.00 88.31 344 GLU A O 1
ATOM 2764 N N . TYR A 1 345 ? 11.355 4.169 -28.396 1.00 87.56 345 TYR A N 1
ATOM 2765 C CA . TYR A 1 345 ? 10.243 4.865 -27.733 1.00 87.56 345 TYR A CA 1
ATOM 2766 C C . TYR A 1 345 ? 9.240 5.544 -28.698 1.00 87.56 345 TYR A C 1
ATOM 2768 O O . TYR A 1 345 ? 8.038 5.415 -28.438 1.00 87.56 345 TYR A O 1
ATOM 2776 N N . PRO A 1 346 ? 9.658 6.199 -29.806 1.00 89.31 346 PRO A N 1
ATOM 2777 C CA . PRO A 1 346 ? 8.730 6.716 -30.821 1.00 89.31 346 PRO A CA 1
ATOM 2778 C C . PRO A 1 346 ? 7.852 5.635 -31.471 1.00 89.31 346 PRO A C 1
ATOM 2780 O O . PRO A 1 346 ? 6.697 5.894 -31.815 1.00 89.31 346 PRO A O 1
ATOM 2783 N N . ASP A 1 347 ? 8.371 4.411 -31.595 1.00 91.50 347 ASP A N 1
ATOM 2784 C CA . ASP A 1 347 ? 7.729 3.305 -32.309 1.00 91.50 347 ASP A CA 1
ATOM 2785 C C . ASP A 1 347 ? 6.753 2.486 -31.454 1.00 91.50 347 ASP A C 1
ATOM 2787 O O . ASP A 1 347 ? 6.061 1.611 -31.983 1.00 91.50 347 ASP A O 1
ATOM 2791 N N . VAL A 1 348 ? 6.646 2.751 -30.146 1.00 89.69 348 VAL A N 1
ATOM 2792 C CA . VAL A 1 348 ? 5.760 1.996 -29.239 1.00 89.69 348 VAL A CA 1
ATOM 2793 C C . VAL A 1 348 ? 4.299 2.046 -29.699 1.00 89.69 348 VAL A C 1
ATOM 2795 O O . VAL A 1 348 ? 3.667 1.003 -29.864 1.00 89.69 348 VAL A O 1
ATOM 2798 N N . GLU A 1 349 ? 3.757 3.242 -29.944 1.00 91.38 349 GLU A N 1
ATOM 2799 C CA . GLU A 1 349 ? 2.367 3.417 -30.385 1.00 91.38 349 GLU A CA 1
ATOM 2800 C C . GLU A 1 349 ? 2.074 2.762 -31.756 1.00 91.38 349 GLU A C 1
ATOM 2802 O O . GLU A 1 349 ? 1.131 1.965 -31.828 1.00 91.38 349 GLU A O 1
ATOM 2807 N N . PRO A 1 350 ? 2.839 3.015 -32.843 1.00 94.19 350 PRO A N 1
ATOM 2808 C CA . PRO A 1 350 ? 2.587 2.355 -34.126 1.00 94.19 350 PRO A CA 1
ATOM 2809 C C . PRO A 1 350 ? 2.823 0.837 -34.075 1.00 94.19 350 PRO A C 1
ATOM 2811 O O . PRO A 1 350 ? 2.042 0.097 -34.676 1.00 94.19 350 PRO A O 1
ATOM 2814 N N . THR A 1 351 ? 3.817 0.353 -33.318 1.00 92.50 351 THR A N 1
ATOM 2815 C CA . THR A 1 351 ? 4.081 -1.090 -33.175 1.00 92.50 351 THR A CA 1
ATOM 2816 C C . THR A 1 351 ? 2.920 -1.807 -32.496 1.00 92.50 351 THR A C 1
ATOM 2818 O O . THR A 1 351 ? 2.430 -2.804 -33.026 1.00 92.50 351 THR A O 1
ATOM 2821 N N . LEU A 1 352 ? 2.437 -1.300 -31.353 1.00 91.62 352 LEU A N 1
ATOM 2822 C CA . LEU A 1 352 ? 1.337 -1.935 -30.618 1.00 91.62 352 LEU A CA 1
ATOM 2823 C C . LEU A 1 352 ? 0.019 -1.895 -31.408 1.00 91.62 352 LEU A C 1
ATOM 2825 O O . LEU A 1 352 ? -0.696 -2.899 -31.445 1.00 91.62 352 LEU A O 1
ATOM 2829 N N . LYS A 1 353 ? -0.253 -0.802 -32.138 1.00 93.50 353 LYS A N 1
ATOM 2830 C CA . LYS A 1 353 ? -1.385 -0.729 -33.079 1.00 93.50 353 LYS A CA 1
ATOM 2831 C C . LYS A 1 353 ? -1.286 -1.762 -34.202 1.00 93.50 353 LYS A C 1
ATOM 2833 O O . LYS A 1 353 ? -2.282 -2.417 -34.503 1.00 93.50 353 LYS A O 1
ATOM 2838 N N . ALA A 1 354 ? -0.107 -1.939 -34.805 1.00 92.56 354 ALA A N 1
ATOM 2839 C CA . ALA A 1 354 ? 0.095 -2.874 -35.916 1.00 92.56 354 ALA A CA 1
ATOM 2840 C C . ALA A 1 354 ? -0.167 -4.345 -35.536 1.00 92.56 354 ALA A C 1
ATOM 2842 O O . ALA A 1 354 ? -0.537 -5.141 -36.397 1.00 92.56 354 ALA A O 1
ATOM 2843 N N . VAL A 1 355 ? -0.017 -4.697 -34.254 1.00 89.12 355 VAL A N 1
ATOM 2844 C CA . VAL A 1 355 ? -0.303 -6.041 -33.715 1.00 89.12 355 VAL A CA 1
ATOM 2845 C C . VAL A 1 355 ? -1.650 -6.137 -32.982 1.00 89.12 355 VAL A C 1
ATOM 2847 O O . VAL A 1 355 ? -1.929 -7.151 -32.347 1.00 89.12 355 VAL A O 1
ATOM 2850 N N . GLY A 1 356 ? -2.496 -5.103 -33.064 1.00 89.88 356 GLY A N 1
ATOM 2851 C CA . GLY A 1 356 ? -3.842 -5.103 -32.480 1.00 89.88 356 GLY A CA 1
ATOM 2852 C C . GLY A 1 356 ? -3.895 -5.014 -30.951 1.00 89.88 356 GLY A C 1
ATOM 2853 O O . GLY A 1 356 ? -4.926 -5.333 -30.360 1.00 89.88 356 GLY A O 1
ATOM 2854 N N . ILE A 1 357 ? -2.811 -4.588 -30.296 1.00 90.94 357 ILE A N 1
ATOM 2855 C CA . ILE A 1 357 ? -2.787 -4.381 -28.844 1.00 90.94 357 ILE A CA 1
ATOM 2856 C C . ILE A 1 357 ? -3.507 -3.071 -28.512 1.00 90.94 357 ILE A C 1
ATOM 2858 O O . ILE A 1 357 ? -3.295 -2.042 -29.150 1.00 90.94 357 ILE A O 1
ATOM 2862 N N . SER A 1 358 ? -4.391 -3.124 -27.515 1.00 90.31 358 SER A N 1
ATOM 2863 C CA . SER A 1 358 ? -5.178 -1.965 -27.083 1.00 90.31 358 SER A CA 1
ATOM 2864 C C . SER A 1 358 ? -4.323 -0.936 -26.328 1.00 90.31 358 SER A C 1
ATOM 2866 O O . SER A 1 358 ? -3.337 -1.318 -25.685 1.00 90.31 358 SER A O 1
ATOM 2868 N N . PRO A 1 359 ? -4.697 0.358 -26.374 1.00 89.88 359 PRO A N 1
ATOM 2869 C CA . PRO A 1 359 ? -4.043 1.386 -25.577 1.00 89.88 359 PRO A CA 1
ATOM 2870 C C . PRO A 1 359 ? -4.182 1.101 -24.083 1.00 89.88 359 PRO A C 1
ATOM 2872 O O . PRO A 1 359 ? -5.171 0.530 -23.625 1.00 89.88 359 PRO A O 1
ATOM 2875 N N . THR A 1 360 ? -3.172 1.525 -23.336 1.00 86.25 360 THR A N 1
ATOM 2876 C CA . THR A 1 360 ? -3.041 1.313 -21.892 1.00 86.25 360 THR A CA 1
ATOM 2877 C C . THR A 1 360 ? -3.594 2.469 -21.065 1.00 86.25 360 THR A C 1
ATOM 2879 O O . THR A 1 360 ? -3.816 2.327 -19.867 1.00 86.25 360 THR A O 1
ATOM 2882 N N . GLY A 1 361 ? -3.884 3.603 -21.704 1.00 85.25 361 GLY A N 1
ATOM 2883 C CA . GLY A 1 361 ? -4.586 4.718 -21.083 1.00 85.25 361 GLY A CA 1
ATOM 2884 C C . GLY A 1 361 ? -4.984 5.793 -22.087 1.00 85.25 361 GLY A C 1
ATOM 2885 O O . GLY A 1 361 ? -4.987 5.575 -23.302 1.00 85.25 361 GLY A O 1
ATOM 2886 N N . THR A 1 362 ? -5.257 6.984 -21.563 1.00 86.50 362 THR A N 1
ATOM 2887 C CA . THR A 1 362 ? -5.618 8.176 -22.334 1.00 86.50 362 THR A CA 1
ATOM 2888 C C . THR A 1 362 ? -4.733 9.336 -21.884 1.00 86.50 362 THR A C 1
ATOM 2890 O O . THR A 1 362 ? -4.526 9.530 -20.686 1.00 86.50 362 THR A O 1
ATOM 2893 N N . LYS A 1 363 ? -4.179 10.092 -22.835 1.00 81.00 363 LYS A N 1
ATOM 2894 C CA . LYS A 1 363 ? -3.382 11.302 -22.584 1.00 81.00 363 LYS A CA 1
ATOM 2895 C C . LYS A 1 363 ? -4.311 12.464 -22.158 1.00 81.00 363 LYS A C 1
ATOM 2897 O O . LYS A 1 363 ? -5.516 12.394 -22.408 1.00 81.00 363 LYS A O 1
ATOM 2902 N N . PRO A 1 364 ? -3.796 13.559 -21.559 1.00 75.12 364 PRO A N 1
ATOM 2903 C CA . PRO A 1 364 ? -4.626 14.698 -21.135 1.00 75.12 364 PRO A CA 1
ATOM 2904 C C . PRO A 1 364 ? -5.437 15.373 -22.256 1.00 75.12 364 PRO A C 1
ATOM 2906 O O . PRO A 1 364 ? -6.444 16.015 -21.978 1.00 75.12 364 PRO A O 1
ATOM 2909 N N . ASP A 1 365 ? -5.020 15.215 -23.516 1.00 82.69 365 ASP A N 1
ATOM 2910 C CA . ASP A 1 365 ? -5.713 15.710 -24.714 1.00 82.69 365 ASP A CA 1
ATOM 2911 C C . ASP A 1 365 ? -6.842 14.782 -25.218 1.00 82.69 365 ASP A C 1
ATOM 2913 O O . ASP A 1 365 ? -7.474 15.066 -26.235 1.00 82.69 365 ASP A O 1
ATOM 2917 N N . GLY A 1 366 ? -7.102 13.665 -24.528 1.00 84.50 366 GLY A N 1
ATOM 2918 C CA . GLY A 1 366 ? -8.087 12.657 -24.924 1.00 84.50 366 GLY A CA 1
ATOM 2919 C C . GLY A 1 366 ? -7.581 11.628 -25.943 1.00 84.50 366 GLY A C 1
ATOM 2920 O O . GLY A 1 366 ? -8.319 10.701 -26.282 1.00 84.50 366 GLY A O 1
ATOM 2921 N N . SER A 1 367 ? -6.340 11.741 -26.430 1.00 87.88 367 SER A N 1
ATOM 2922 C CA . SER A 1 367 ? -5.759 10.765 -27.357 1.00 87.88 367 SER A CA 1
ATOM 2923 C C . SER A 1 367 ? -5.287 9.495 -26.641 1.00 87.88 367 SER A C 1
ATOM 2925 O O . SER A 1 367 ? -5.009 9.481 -25.442 1.00 87.88 367 SER A O 1
ATOM 2927 N N . SER A 1 368 ? -5.193 8.388 -27.376 1.00 91.12 368 SER A N 1
ATOM 2928 C CA . SER A 1 368 ? -4.742 7.108 -26.826 1.00 91.12 368 SER A CA 1
ATOM 2929 C C . SER A 1 368 ? -3.303 7.173 -26.300 1.00 91.12 368 SER A C 1
ATOM 2931 O O . SER A 1 368 ? -2.415 7.726 -26.952 1.00 91.12 368 SER A O 1
ATOM 2933 N N . TYR A 1 369 ? -3.060 6.549 -25.148 1.00 86.56 369 TYR A N 1
ATOM 2934 C CA . TYR A 1 369 ? -1.731 6.332 -24.580 1.00 86.56 369 TYR A CA 1
ATOM 2935 C C . TYR A 1 369 ? -1.348 4.853 -24.686 1.00 86.56 369 TYR A C 1
ATOM 2937 O O . TYR A 1 369 ? -2.180 3.972 -24.470 1.00 86.56 369 TYR A O 1
ATOM 2945 N N . TYR A 1 370 ? -0.094 4.589 -25.047 1.00 88.31 370 TYR A N 1
ATOM 2946 C CA . TYR A 1 370 ? 0.450 3.252 -25.261 1.00 88.31 370 TYR A CA 1
ATOM 2947 C C . TYR A 1 370 ? 1.758 3.115 -24.487 1.00 88.31 370 TYR A C 1
ATOM 2949 O O . TYR A 1 370 ? 2.627 3.984 -24.569 1.00 88.31 370 TYR A O 1
ATOM 2957 N N . THR A 1 371 ? 1.904 2.015 -23.754 1.00 86.00 371 THR A N 1
ATOM 2958 C CA . THR A 1 371 ? 3.074 1.721 -22.921 1.00 86.00 371 THR A CA 1
ATOM 2959 C C . THR A 1 371 ? 3.582 0.307 -23.174 1.00 86.00 371 THR A C 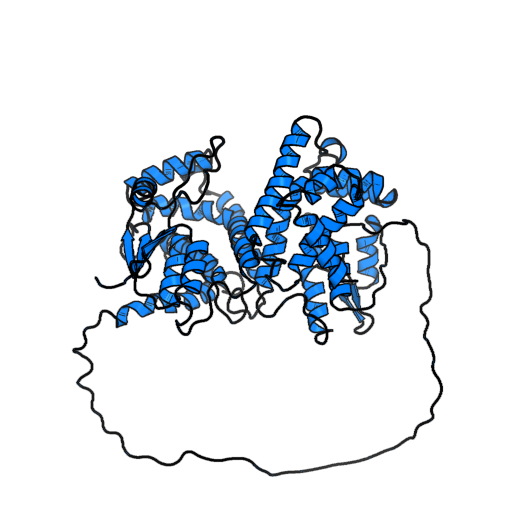1
ATOM 2961 O O . THR A 1 371 ? 2.845 -0.588 -23.587 1.00 86.00 371 THR A O 1
ATOM 2964 N N . ILE A 1 372 ? 4.872 0.115 -22.903 1.00 87.62 372 ILE A N 1
ATOM 2965 C CA . ILE A 1 372 ? 5.519 -1.194 -22.798 1.00 87.62 372 ILE A CA 1
ATOM 2966 C C . ILE A 1 372 ? 5.827 -1.492 -21.319 1.00 87.62 372 ILE A C 1
ATOM 2968 O O . ILE A 1 372 ? 6.038 -0.557 -20.539 1.00 87.62 372 ILE A O 1
ATOM 2972 N N . PRO A 1 373 ? 5.898 -2.770 -20.904 1.00 89.19 373 PRO A N 1
ATOM 2973 C CA . PRO A 1 373 ? 5.861 -3.978 -21.726 1.00 89.19 373 PRO A CA 1
ATOM 2974 C C . PRO A 1 373 ? 4.467 -4.364 -22.218 1.00 89.19 373 PRO A C 1
ATOM 2976 O O . PRO A 1 373 ? 3.451 -4.083 -21.589 1.00 89.19 373 PRO A O 1
ATOM 2979 N N . ALA A 1 374 ? 4.469 -5.078 -23.337 1.00 91.69 374 ALA A N 1
ATOM 2980 C CA . ALA A 1 374 ? 3.340 -5.833 -23.845 1.00 91.69 374 ALA A CA 1
ATOM 2981 C C . ALA A 1 374 ? 3.857 -7.172 -24.392 1.00 91.69 374 ALA A C 1
ATOM 2983 O O . ALA A 1 374 ? 5.006 -7.260 -24.838 1.00 91.69 374 ALA A O 1
ATOM 2984 N N . ILE A 1 375 ? 3.027 -8.210 -24.347 1.00 92.88 375 ILE A N 1
ATOM 2985 C CA . ILE A 1 375 ? 3.327 -9.537 -24.888 1.00 92.88 375 ILE A CA 1
ATOM 2986 C C . ILE A 1 375 ? 2.390 -9.868 -26.048 1.00 92.88 375 ILE A C 1
ATOM 2988 O O . ILE A 1 375 ? 1.251 -9.406 -26.099 1.00 92.88 375 ILE A O 1
ATOM 2992 N N . ILE A 1 376 ? 2.867 -10.711 -26.960 1.00 93.88 376 ILE A N 1
ATOM 2993 C CA . ILE A 1 376 ? 2.035 -11.405 -27.942 1.00 93.88 376 ILE A CA 1
ATOM 2994 C C . ILE A 1 376 ? 2.225 -12.888 -27.681 1.00 93.88 376 ILE A C 1
ATOM 2996 O O . ILE A 1 376 ? 3.351 -13.387 -27.737 1.00 93.88 376 ILE A O 1
ATOM 3000 N N . ASP A 1 377 ? 1.135 -13.584 -27.397 1.00 93.50 377 ASP A N 1
ATOM 3001 C CA . ASP A 1 377 ? 1.136 -15.022 -27.196 1.00 93.50 377 ASP A CA 1
ATOM 3002 C C . ASP A 1 377 ? 0.756 -15.735 -28.506 1.00 93.50 377 ASP A C 1
ATOM 3004 O O . ASP A 1 377 ? -0.414 -15.718 -28.901 1.00 93.50 377 ASP A O 1
ATOM 3008 N N . PRO A 1 378 ? 1.706 -16.389 -29.200 1.00 91.06 378 PRO A N 1
ATOM 3009 C CA . PRO A 1 378 ? 1.423 -17.072 -30.458 1.00 91.06 378 PRO A CA 1
ATOM 3010 C C . PRO A 1 378 ? 0.576 -18.344 -30.289 1.00 91.06 378 PRO A C 1
ATOM 3012 O O . PRO A 1 378 ? 0.087 -18.863 -31.290 1.00 91.06 378 PRO A O 1
ATOM 3015 N N . SER A 1 379 ? 0.402 -18.867 -29.066 1.00 91.94 379 SER A N 1
ATOM 3016 C CA . SER A 1 379 ? -0.434 -20.051 -28.816 1.00 91.94 379 SER A CA 1
ATOM 3017 C C . SER A 1 379 ? -1.932 -19.729 -28.830 1.00 91.94 379 SER A C 1
ATOM 3019 O O . SER A 1 379 ? -2.738 -20.577 -29.215 1.00 91.94 379 SER A O 1
ATOM 3021 N N . THR A 1 380 ? -2.301 -18.496 -28.465 1.00 93.75 380 THR A N 1
ATOM 3022 C CA . THR A 1 380 ? -3.693 -18.012 -28.445 1.00 93.75 380 THR A CA 1
ATOM 3023 C C . THR A 1 380 ? -3.976 -16.938 -29.500 1.00 93.75 380 THR A C 1
ATOM 3025 O O . THR A 1 380 ? -5.136 -16.672 -29.800 1.00 93.75 380 THR A O 1
ATOM 3028 N N . GLY A 1 381 ? -2.933 -16.301 -30.043 1.00 90.44 381 GLY A N 1
ATOM 3029 C CA . GLY A 1 381 ? -3.033 -15.100 -30.873 1.00 90.44 381 GLY A CA 1
ATOM 3030 C C . GLY A 1 381 ? -3.299 -13.811 -30.082 1.00 90.44 381 GLY A C 1
ATOM 3031 O O . GLY A 1 381 ? -3.562 -12.778 -30.693 1.00 90.44 381 GLY A O 1
ATOM 3032 N N . SER A 1 382 ? -3.257 -13.848 -28.745 1.00 91.94 382 SER A N 1
ATOM 3033 C CA . SER A 1 382 ? -3.599 -12.695 -27.898 1.00 91.94 382 SER A CA 1
ATOM 3034 C C . SER A 1 382 ? -2.432 -11.721 -27.759 1.00 91.94 382 SER A C 1
ATOM 3036 O O . SER A 1 382 ? -1.326 -12.116 -27.391 1.00 91.94 382 SER A O 1
ATOM 3038 N N . GLY A 1 383 ? -2.698 -10.434 -27.975 1.00 92.50 383 GLY A N 1
ATOM 3039 C CA . GLY A 1 383 ? -1.823 -9.341 -27.558 1.00 92.50 383 GLY A CA 1
ATOM 3040 C C . GLY A 1 383 ? -2.282 -8.766 -26.215 1.00 92.50 383 GLY A C 1
ATOM 3041 O O . GLY A 1 383 ? -3.461 -8.449 -26.062 1.00 92.50 383 GLY A O 1
ATOM 3042 N N . VAL A 1 384 ? -1.375 -8.636 -25.244 1.00 92.06 384 VAL A N 1
ATOM 3043 C CA . VAL A 1 384 ? -1.691 -8.180 -23.877 1.00 92.06 384 VAL A CA 1
ATOM 3044 C C . VAL A 1 384 ? -0.686 -7.128 -23.420 1.00 92.06 384 VAL A C 1
ATOM 3046 O O . VAL A 1 384 ? 0.517 -7.373 -23.400 1.00 92.06 384 VAL A O 1
ATOM 3049 N N . SER A 1 385 ? -1.195 -5.963 -23.037 1.00 87.44 385 SER A N 1
ATOM 3050 C CA . SER A 1 385 ? -0.475 -4.865 -22.388 1.00 87.44 385 SER A CA 1
ATOM 3051 C C . SER A 1 385 ? -0.959 -4.698 -20.938 1.00 87.44 385 SER A C 1
ATOM 3053 O O . SER A 1 385 ? -1.877 -5.397 -20.508 1.00 87.44 385 SER A O 1
ATOM 3055 N N . GLU A 1 386 ? -0.342 -3.774 -20.197 1.00 85.06 386 GLU A N 1
ATOM 3056 C CA . GLU A 1 386 ? -0.486 -3.550 -18.749 1.00 85.06 386 GLU A CA 1
ATOM 3057 C C . GLU A 1 386 ? 0.072 -4.647 -17.834 1.00 85.06 386 GLU A C 1
ATOM 3059 O O . GLU A 1 386 ? -0.160 -5.841 -17.998 1.00 85.06 386 GLU A O 1
ATOM 3064 N N . SER A 1 387 ? 0.825 -4.226 -16.813 1.00 86.88 387 SER A N 1
ATOM 3065 C CA . SER A 1 387 ? 1.687 -5.143 -16.058 1.00 86.88 387 SER A CA 1
ATOM 3066 C C . SER A 1 387 ? 0.922 -6.201 -15.257 1.00 86.88 387 SER A C 1
ATOM 3068 O O . SER A 1 387 ? 1.310 -7.365 -15.278 1.00 86.88 387 SER A O 1
ATOM 3070 N N . LEU A 1 388 ? -0.173 -5.839 -14.585 1.00 87.88 388 LEU A N 1
ATOM 3071 C CA . LEU A 1 388 ? -0.995 -6.821 -13.863 1.00 87.88 388 LEU A CA 1
ATOM 3072 C C . LEU A 1 388 ? -1.789 -7.706 -14.836 1.00 87.88 388 LEU A C 1
ATOM 3074 O O . LEU A 1 388 ? -1.836 -8.919 -14.649 1.00 87.88 388 LEU A O 1
ATOM 3078 N N . ASN A 1 389 ? -2.317 -7.129 -15.920 1.00 90.38 389 ASN A N 1
ATOM 3079 C CA . ASN A 1 389 ? -3.058 -7.865 -16.949 1.00 90.38 389 ASN A CA 1
ATOM 3080 C C . ASN A 1 389 ? -2.195 -8.944 -17.623 1.00 90.38 389 ASN A C 1
ATOM 3082 O O . ASN A 1 389 ? -2.679 -10.048 -17.862 1.00 90.38 389 ASN A O 1
ATOM 3086 N N . ILE A 1 390 ? -0.916 -8.655 -17.900 1.00 93.19 390 ILE A N 1
ATOM 3087 C CA . ILE A 1 390 ? 0.038 -9.640 -18.428 1.00 93.19 390 ILE A CA 1
ATOM 3088 C C . ILE A 1 390 ? 0.241 -10.782 -17.424 1.00 93.19 390 ILE A C 1
ATOM 3090 O O . ILE A 1 390 ? 0.183 -11.947 -17.814 1.00 93.19 390 ILE A O 1
ATOM 3094 N N . ALA A 1 391 ? 0.435 -10.480 -16.137 1.00 95.31 391 ALA A N 1
ATOM 3095 C CA . ALA A 1 391 ? 0.632 -11.508 -15.116 1.00 95.31 391 ALA A CA 1
ATOM 3096 C C . ALA A 1 391 ? -0.615 -12.397 -14.928 1.00 95.31 391 ALA A C 1
ATOM 3098 O O . ALA A 1 391 ? -0.502 -13.623 -14.938 1.00 95.31 391 ALA A O 1
ATOM 3099 N N . GLU A 1 392 ? -1.809 -11.800 -14.856 1.00 94.44 392 GLU A N 1
ATOM 3100 C CA . GLU A 1 392 ? -3.084 -12.531 -14.812 1.00 94.44 392 GLU A CA 1
ATOM 3101 C C . GLU A 1 392 ? -3.319 -13.380 -16.065 1.00 94.44 392 GLU A C 1
ATOM 3103 O O . GLU A 1 392 ? -3.772 -14.522 -15.970 1.00 94.44 392 GLU A O 1
ATOM 3108 N N . TYR A 1 393 ? -3.007 -12.843 -17.248 1.00 95.88 393 TYR A N 1
ATOM 3109 C CA . TYR A 1 393 ? -3.095 -13.580 -18.505 1.00 95.88 393 TYR A CA 1
ATOM 3110 C C . TYR A 1 393 ? -2.174 -14.806 -18.486 1.00 95.88 393 TYR A C 1
ATOM 3112 O O . TYR A 1 393 ? -2.613 -15.911 -18.813 1.00 95.88 393 TYR A O 1
ATOM 3120 N N . LEU A 1 394 ? -0.917 -14.632 -18.067 1.00 96.75 394 LEU A N 1
ATOM 3121 C CA . LEU A 1 394 ? 0.057 -15.717 -18.004 1.00 96.75 394 LEU A CA 1
ATOM 3122 C C . LEU A 1 394 ? -0.367 -16.804 -17.009 1.00 96.75 394 LEU A C 1
ATOM 3124 O O . LEU A 1 394 ? -0.276 -17.984 -17.339 1.00 96.75 394 LEU A O 1
ATOM 3128 N N . ASP A 1 395 ? -0.869 -16.444 -15.827 1.00 97.19 395 ASP A N 1
ATOM 3129 C CA . ASP A 1 395 ? -1.379 -17.420 -14.853 1.00 97.19 395 ASP A CA 1
ATOM 3130 C C . ASP A 1 395 ? -2.642 -18.144 -15.340 1.00 97.19 395 ASP A C 1
ATOM 3132 O O . ASP A 1 395 ? -2.798 -19.341 -15.103 1.00 97.19 395 ASP A O 1
ATOM 3136 N N . LYS A 1 396 ? -3.517 -17.452 -16.078 1.00 96.19 396 LYS A N 1
ATOM 3137 C CA . LYS A 1 396 ? -4.743 -18.027 -16.645 1.00 96.19 396 LYS A CA 1
ATOM 3138 C C . LYS A 1 396 ? -4.482 -18.998 -17.801 1.00 96.19 396 LYS A C 1
ATOM 3140 O O . LYS A 1 396 ? -5.188 -19.997 -17.914 1.00 96.19 396 LYS A O 1
ATOM 3145 N N . ILE A 1 397 ? -3.543 -18.676 -18.693 1.00 97.56 397 ILE A N 1
ATOM 3146 C CA . ILE A 1 397 ? -3.261 -19.469 -19.905 1.00 97.56 397 ILE A CA 1
ATOM 3147 C C . ILE A 1 397 ? -2.220 -20.565 -19.646 1.00 97.56 397 ILE A C 1
ATOM 3149 O O . ILE A 1 397 ? -2.287 -21.620 -20.274 1.00 97.56 397 ILE A O 1
ATOM 3153 N N . TYR A 1 398 ? -1.326 -20.369 -18.672 1.00 96.44 398 TYR A N 1
ATOM 3154 C CA . TYR A 1 398 ? -0.298 -21.338 -18.280 1.00 96.44 398 TYR A CA 1
ATOM 3155 C C . TYR A 1 398 ? -0.431 -21.745 -16.795 1.00 96.44 398 TYR A C 1
ATOM 3157 O O . TYR A 1 398 ? 0.503 -21.522 -16.012 1.00 96.44 398 TYR A O 1
ATOM 3165 N N . PRO A 1 399 ? -1.572 -22.339 -16.380 1.00 96.12 399 PRO A N 1
ATOM 3166 C CA . PRO A 1 399 ? -1.845 -22.679 -14.979 1.00 96.12 399 PRO A CA 1
ATOM 3167 C C . PRO A 1 399 ? -0.978 -23.832 -14.448 1.00 96.12 399 PRO A C 1
ATOM 3169 O O . PRO A 1 399 ? -0.773 -23.928 -13.243 1.00 96.12 399 PRO A O 1
ATOM 3172 N N . ASP A 1 400 ? -0.425 -24.672 -15.331 1.00 96.00 400 ASP A N 1
ATOM 3173 C CA . ASP A 1 400 ? 0.465 -25.795 -14.978 1.00 96.00 400 ASP A CA 1
ATOM 3174 C C . ASP A 1 400 ? 1.896 -25.349 -14.606 1.00 96.00 400 ASP A C 1
ATOM 3176 O O . ASP A 1 400 ? 2.783 -26.171 -14.373 1.00 96.00 400 ASP A O 1
ATOM 3180 N N . THR A 1 401 ? 2.146 -24.038 -14.573 1.00 94.94 401 THR A N 1
ATOM 3181 C CA . THR A 1 401 ? 3.435 -23.429 -14.208 1.00 94.94 401 THR A CA 1
ATOM 3182 C C . THR A 1 401 ? 3.274 -22.607 -12.923 1.00 94.94 401 THR A C 1
ATOM 3184 O O . THR A 1 401 ? 2.146 -22.243 -12.582 1.00 94.94 401 THR A O 1
ATOM 3187 N N . PRO A 1 402 ? 4.359 -22.275 -12.195 1.00 95.31 402 PRO A N 1
ATOM 3188 C CA . PRO A 1 402 ? 4.267 -21.470 -10.978 1.00 95.31 402 PRO A CA 1
ATOM 3189 C C . PRO A 1 402 ? 3.426 -20.195 -11.165 1.00 95.31 402 PRO A C 1
ATOM 3191 O O . PRO A 1 402 ? 3.593 -19.467 -12.145 1.00 95.31 402 PRO A O 1
ATOM 3194 N N . LEU A 1 403 ? 2.500 -19.940 -10.235 1.00 96.44 403 LEU A N 1
ATOM 3195 C CA . LEU A 1 403 ? 1.629 -18.761 -10.278 1.00 96.44 403 LEU A CA 1
ATOM 3196 C C . LEU A 1 403 ? 2.399 -17.502 -9.870 1.00 96.44 403 LEU A C 1
ATOM 3198 O O . LEU A 1 403 ? 3.028 -17.491 -8.808 1.00 96.44 403 LEU A O 1
ATOM 3202 N N . LEU A 1 404 ? 2.287 -16.451 -10.682 1.00 97.44 404 LEU A N 1
ATOM 3203 C CA . LEU A 1 404 ? 2.807 -15.107 -10.420 1.00 97.44 404 LEU A CA 1
ATOM 3204 C C . LEU A 1 404 ? 1.983 -14.402 -9.336 1.00 97.44 404 LEU A C 1
ATOM 3206 O O . LEU A 1 404 ? 2.539 -13.757 -8.448 1.00 97.44 404 LEU A O 1
ATOM 3210 N N . ILE A 1 405 ? 0.658 -14.538 -9.409 1.00 96.75 405 ILE A N 1
ATOM 3211 C CA . ILE A 1 405 ? -0.321 -13.932 -8.509 1.00 96.75 405 ILE A CA 1
ATOM 3212 C C . ILE A 1 405 ? -1.040 -15.072 -7.776 1.00 96.75 405 ILE A C 1
ATOM 3214 O O . ILE A 1 405 ? -1.944 -15.704 -8.329 1.00 96.75 405 ILE A O 1
ATOM 3218 N N . PRO A 1 406 ? -0.661 -15.378 -6.522 1.00 95.06 406 PRO A N 1
ATOM 3219 C CA . PRO A 1 406 ? -1.361 -16.382 -5.729 1.00 95.06 406 PRO A CA 1
ATOM 3220 C C . PRO A 1 406 ? -2.862 -16.053 -5.576 1.00 95.06 406 PRO A C 1
ATOM 3222 O O . PRO A 1 406 ? -3.210 -14.869 -5.457 1.00 95.06 406 PRO A O 1
ATOM 3225 N N . PRO A 1 407 ? -3.760 -17.060 -5.554 1.00 92.56 407 PRO A N 1
ATOM 3226 C CA . PRO A 1 407 ? -5.198 -16.836 -5.407 1.00 92.56 407 PRO A CA 1
ATOM 3227 C C . PRO A 1 407 ? -5.523 -15.957 -4.195 1.00 92.56 407 PRO A C 1
ATOM 3229 O O . PRO A 1 407 ? -4.891 -16.086 -3.149 1.00 92.56 407 PRO A O 1
ATOM 3232 N N . GLY A 1 408 ? -6.474 -15.034 -4.352 1.00 93.12 408 GLY A N 1
ATOM 3233 C CA . GLY A 1 408 ? -6.845 -14.086 -3.297 1.00 93.12 408 GLY A CA 1
ATOM 3234 C C . GLY A 1 408 ? -5.802 -13.000 -2.992 1.00 93.12 408 GLY A C 1
ATOM 3235 O O . GLY A 1 408 ? -5.960 -12.291 -2.010 1.00 93.12 408 GLY A O 1
ATOM 3236 N N . THR A 1 409 ? -4.737 -12.825 -3.789 1.00 96.00 409 THR A N 1
ATOM 3237 C CA . THR A 1 409 ? -3.719 -11.779 -3.512 1.00 96.00 409 THR A CA 1
ATOM 3238 C C . THR A 1 409 ? -3.639 -10.653 -4.539 1.00 96.00 409 THR A C 1
ATOM 3240 O O . THR A 1 409 ? -2.908 -9.693 -4.310 1.00 96.00 409 THR A O 1
ATOM 3243 N N . LYS A 1 410 ? -4.409 -10.704 -5.637 1.00 95.44 410 LYS A N 1
ATOM 3244 C CA . LYS A 1 410 ? -4.354 -9.717 -6.735 1.00 95.44 410 LYS A CA 1
ATOM 3245 C C . LYS A 1 410 ? -4.420 -8.262 -6.255 1.00 95.44 410 LYS A C 1
ATOM 3247 O O . LYS A 1 410 ? -3.577 -7.458 -6.655 1.00 95.44 410 LYS A O 1
ATOM 3252 N N . ALA A 1 411 ? -5.401 -7.912 -5.423 1.00 96.94 411 ALA A N 1
ATOM 3253 C CA . ALA A 1 411 ? -5.580 -6.527 -4.991 1.00 96.94 411 ALA A CA 1
ATOM 3254 C C . ALA A 1 411 ? -4.396 -6.040 -4.145 1.00 96.94 411 ALA A C 1
ATOM 3256 O O . ALA A 1 411 ? -3.889 -4.942 -4.363 1.00 96.94 411 ALA A O 1
ATOM 3257 N N . LEU A 1 412 ? -3.891 -6.897 -3.252 1.00 98.00 412 LEU A N 1
ATOM 3258 C CA . LEU A 1 412 ? -2.726 -6.612 -2.415 1.00 98.00 412 LEU A CA 1
ATOM 3259 C C . LEU A 1 412 ? -1.424 -6.516 -3.238 1.00 98.00 412 LEU A C 1
ATOM 3261 O O . LEU A 1 412 ? -0.616 -5.623 -3.004 1.00 98.00 412 LEU A O 1
ATOM 3265 N N . GLN A 1 413 ? -1.244 -7.380 -4.243 1.00 97.31 413 GLN A N 1
ATOM 3266 C CA . GLN A 1 413 ? -0.144 -7.321 -5.221 1.00 97.31 413 GLN A CA 1
ATOM 3267 C C . GLN A 1 413 ? -0.171 -6.007 -6.018 1.00 97.31 413 GLN A C 1
ATOM 3269 O O . GLN A 1 413 ? 0.853 -5.345 -6.177 1.00 97.31 413 GLN A O 1
ATOM 3274 N N . THR A 1 414 ? -1.356 -5.598 -6.480 1.00 95.56 414 THR A N 1
ATOM 3275 C CA . THR A 1 414 ? -1.550 -4.350 -7.237 1.00 95.56 414 THR A CA 1
ATOM 3276 C C . THR A 1 414 ? -1.255 -3.128 -6.363 1.00 95.56 414 THR A C 1
ATOM 3278 O O . THR A 1 414 ? -0.492 -2.251 -6.766 1.00 95.56 414 THR A O 1
ATOM 3281 N N . ALA A 1 415 ? -1.780 -3.107 -5.134 1.00 97.00 415 ALA A N 1
ATOM 3282 C CA . ALA A 1 415 ? -1.528 -2.045 -4.165 1.00 97.00 415 ALA A CA 1
ATOM 3283 C C . ALA A 1 415 ? -0.055 -1.971 -3.723 1.00 97.00 415 ALA A C 1
ATOM 3285 O O . ALA A 1 415 ? 0.461 -0.876 -3.513 1.00 97.00 415 ALA A O 1
ATOM 3286 N N . PHE A 1 416 ? 0.654 -3.104 -3.639 1.00 97.81 416 PHE A N 1
ATOM 3287 C CA . PHE A 1 416 ? 2.097 -3.119 -3.383 1.00 97.81 416 PHE A CA 1
ATOM 3288 C C . PHE A 1 416 ? 2.882 -2.435 -4.508 1.00 97.81 416 PHE A C 1
ATOM 3290 O O . PHE A 1 416 ? 3.750 -1.613 -4.229 1.00 97.81 416 PHE A O 1
ATOM 3297 N N . VAL A 1 417 ? 2.570 -2.724 -5.777 1.00 95.12 417 VAL A N 1
ATOM 3298 C CA . VAL A 1 417 ? 3.232 -2.074 -6.926 1.00 95.12 417 VAL A CA 1
ATOM 3299 C C . VAL A 1 417 ? 2.931 -0.571 -6.967 1.00 95.12 417 VAL A C 1
ATOM 3301 O O . VAL A 1 417 ? 3.836 0.226 -7.221 1.00 95.12 417 VAL A O 1
ATOM 3304 N N . GLU A 1 418 ? 1.696 -0.177 -6.647 1.00 93.19 418 GLU A N 1
ATOM 3305 C CA . GLU A 1 418 ? 1.300 1.228 -6.499 1.00 93.19 418 GLU A CA 1
ATOM 3306 C C . GLU A 1 418 ? 2.087 1.933 -5.377 1.00 93.19 418 GLU A C 1
ATOM 3308 O O . GLU A 1 418 ? 2.640 3.007 -5.601 1.00 93.19 418 GLU A O 1
ATOM 3313 N N . ALA A 1 419 ? 2.200 1.320 -4.193 1.00 96.50 419 ALA A N 1
ATOM 3314 C CA . ALA A 1 419 ? 2.928 1.876 -3.047 1.00 96.50 419 ALA A CA 1
ATOM 3315 C C . ALA A 1 419 ? 4.459 1.868 -3.228 1.00 96.50 419 ALA A C 1
ATOM 3317 O O . ALA A 1 419 ? 5.156 2.724 -2.681 1.00 96.50 419 ALA A O 1
ATOM 3318 N N . LEU A 1 420 ? 4.996 0.934 -4.018 1.00 96.31 420 LEU A N 1
ATOM 3319 C CA . LEU A 1 420 ? 6.416 0.861 -4.359 1.00 96.31 420 LEU A CA 1
ATOM 3320 C C . LEU A 1 420 ? 6.859 2.067 -5.203 1.00 96.31 420 LEU A C 1
ATOM 3322 O O . LEU A 1 420 ? 7.951 2.599 -4.999 1.00 96.31 420 LEU A O 1
ATOM 3326 N N . PHE A 1 421 ? 6.021 2.527 -6.137 1.00 93.12 421 PHE A N 1
ATOM 3327 C CA . PHE A 1 421 ? 6.376 3.611 -7.056 1.00 93.12 421 PHE A CA 1
ATOM 3328 C C . PHE A 1 421 ? 6.805 4.930 -6.372 1.00 93.12 421 PHE A C 1
ATOM 3330 O O . PHE A 1 421 ? 7.885 5.423 -6.709 1.00 93.12 421 PHE A O 1
ATOM 3337 N N . PRO A 1 422 ? 6.061 5.521 -5.410 1.00 94.06 422 PRO A N 1
ATOM 3338 C CA . PRO A 1 422 ? 6.486 6.751 -4.739 1.00 94.06 422 PRO A CA 1
ATOM 3339 C C . PRO A 1 422 ? 7.759 6.577 -3.897 1.00 94.06 422 PRO A C 1
ATOM 3341 O O . PRO A 1 422 ? 8.542 7.524 -3.817 1.00 94.06 422 PRO A O 1
ATOM 3344 N N . LEU A 1 423 ? 8.014 5.388 -3.333 1.00 96.00 423 LEU A N 1
ATOM 3345 C CA . LEU A 1 423 ? 9.267 5.093 -2.620 1.00 96.00 423 LEU A CA 1
ATOM 3346 C C . LEU A 1 423 ? 10.467 5.018 -3.570 1.00 96.00 423 LEU A C 1
ATOM 3348 O O . LEU A 1 423 ? 11.552 5.489 -3.232 1.00 96.00 423 LEU A O 1
ATOM 3352 N N . MET A 1 424 ? 10.265 4.478 -4.775 1.00 95.31 424 MET A N 1
ATOM 3353 C CA . MET A 1 424 ? 11.307 4.404 -5.801 1.00 95.31 424 MET A CA 1
ATOM 3354 C C . MET A 1 424 ? 11.465 5.710 -6.591 1.00 95.31 424 MET A C 1
ATOM 3356 O O . MET A 1 424 ? 12.538 5.954 -7.135 1.00 95.31 424 MET A O 1
ATOM 3360 N N . ARG A 1 425 ? 10.461 6.599 -6.630 1.00 93.38 425 ARG A N 1
ATOM 3361 C CA . ARG A 1 425 ? 10.488 7.847 -7.421 1.00 93.38 425 ARG A CA 1
ATOM 3362 C C . ARG A 1 425 ? 11.771 8.689 -7.264 1.00 93.38 425 ARG A C 1
ATOM 3364 O O . ARG A 1 425 ? 12.259 9.151 -8.295 1.00 93.38 425 ARG A O 1
ATOM 3371 N N . PRO A 1 426 ? 12.375 8.879 -6.072 1.00 95.00 426 PRO A N 1
ATOM 3372 C CA . PRO A 1 426 ? 13.630 9.630 -5.943 1.00 95.00 426 PRO A CA 1
ATOM 3373 C C . PRO A 1 426 ? 14.806 9.020 -6.728 1.00 95.00 426 PRO A C 1
ATOM 3375 O O . PRO A 1 426 ? 15.694 9.749 -7.166 1.00 95.00 426 PRO A O 1
ATOM 3378 N N . ILE A 1 427 ? 14.808 7.701 -6.970 1.00 95.56 427 ILE A N 1
ATOM 3379 C CA . ILE A 1 427 ? 15.874 7.018 -7.720 1.00 95.56 427 ILE A CA 1
ATOM 3380 C C . ILE A 1 427 ? 15.849 7.385 -9.211 1.00 95.56 427 ILE A C 1
ATOM 3382 O O . ILE A 1 427 ? 16.897 7.411 -9.859 1.00 95.56 427 ILE A O 1
ATOM 3386 N N . LEU A 1 428 ? 14.669 7.728 -9.744 1.00 92.50 428 LEU A N 1
ATOM 3387 C CA . LEU A 1 428 ? 14.464 8.095 -11.147 1.00 92.50 428 LEU A CA 1
ATOM 3388 C C . LEU A 1 428 ? 15.233 9.365 -11.524 1.00 92.50 428 LEU A C 1
ATOM 3390 O O . LEU A 1 428 ? 15.791 9.427 -12.615 1.00 92.50 428 LEU A O 1
ATOM 3394 N N . LEU A 1 429 ? 15.352 10.327 -10.601 1.00 91.62 429 LEU A N 1
ATOM 3395 C CA . LEU A 1 429 ? 16.113 11.566 -10.809 1.00 91.62 429 LEU A CA 1
ATOM 3396 C C . LEU A 1 429 ? 17.600 11.305 -11.107 1.00 91.62 429 LEU A C 1
ATOM 3398 O O . LEU A 1 429 ? 18.223 12.051 -11.856 1.00 91.62 429 LEU A O 1
ATOM 3402 N N . PHE A 1 430 ? 18.165 10.222 -10.564 1.00 93.19 430 PHE A N 1
ATOM 3403 C CA . PHE A 1 430 ? 19.530 9.776 -10.866 1.00 93.19 430 PHE A CA 1
ATOM 3404 C C . PHE A 1 430 ? 19.575 8.807 -12.059 1.00 93.19 430 PHE A C 1
ATOM 3406 O O . PHE A 1 430 ? 20.518 8.821 -12.858 1.00 93.19 430 PHE A O 1
ATOM 3413 N N . GLY A 1 431 ? 18.570 7.935 -12.163 1.00 91.44 431 GLY A N 1
ATOM 3414 C CA . GLY A 1 431 ? 18.509 6.872 -13.159 1.00 91.44 431 GLY A CA 1
ATOM 3415 C C . GLY A 1 431 ? 18.223 7.370 -14.574 1.00 91.44 431 GLY A C 1
ATOM 3416 O O . GLY A 1 431 ? 18.848 6.882 -15.509 1.00 91.44 431 GLY A O 1
ATOM 3417 N N . TRP A 1 432 ? 17.337 8.353 -14.762 1.00 89.31 432 TRP A N 1
ATOM 3418 C CA . TRP A 1 432 ? 16.900 8.805 -16.092 1.00 89.31 432 TRP A CA 1
ATOM 3419 C C . TRP A 1 432 ? 17.984 9.504 -16.910 1.00 89.31 432 TRP A C 1
ATOM 3421 O O . TRP A 1 432 ? 18.130 9.187 -18.088 1.00 89.31 432 TRP A O 1
ATOM 3431 N N . HIS A 1 433 ? 18.782 10.381 -16.295 1.00 87.19 433 HIS A N 1
ATOM 3432 C CA . HIS A 1 433 ? 19.949 10.973 -16.958 1.00 87.19 433 HIS A CA 1
ATOM 3433 C C . HIS A 1 433 ? 20.906 9.864 -17.429 1.00 87.19 433 HIS A C 1
ATOM 3435 O O . HIS A 1 433 ? 21.191 9.747 -18.616 1.00 87.19 433 HIS A O 1
ATOM 3441 N N . THR A 1 434 ? 21.272 8.945 -16.526 1.00 87.75 434 THR A N 1
ATOM 3442 C CA . THR A 1 434 ? 22.109 7.775 -16.853 1.00 87.75 434 THR A CA 1
ATOM 3443 C C . THR A 1 434 ? 21.478 6.881 -17.938 1.00 87.75 434 THR A C 1
ATOM 3445 O O . THR A 1 434 ? 22.183 6.333 -18.777 1.00 87.75 434 THR A O 1
ATOM 3448 N N . THR A 1 435 ? 20.148 6.735 -17.948 1.00 87.50 435 THR A N 1
ATOM 3449 C CA . THR A 1 435 ? 19.408 5.925 -18.933 1.00 87.50 435 THR A CA 1
ATOM 3450 C C . THR A 1 435 ? 19.577 6.495 -20.336 1.00 87.50 435 THR A C 1
ATOM 3452 O O . THR A 1 435 ? 19.900 5.736 -21.247 1.00 87.50 435 THR A O 1
ATOM 3455 N N . CYS A 1 436 ? 19.428 7.815 -20.495 1.00 85.88 436 CYS A N 1
ATOM 3456 C CA . CYS A 1 436 ? 19.636 8.491 -21.775 1.00 85.88 436 CYS A CA 1
ATOM 3457 C C . CYS A 1 436 ? 21.060 8.255 -22.293 1.00 85.88 436 CYS A C 1
ATOM 3459 O O . CYS A 1 436 ? 21.224 7.768 -23.404 1.00 85.88 436 CYS A O 1
ATOM 3461 N N . GLU A 1 437 ? 22.073 8.513 -21.461 1.00 83.38 437 GLU A N 1
ATOM 3462 C CA . GLU A 1 437 ? 23.482 8.464 -21.880 1.00 83.38 437 GLU A CA 1
ATOM 3463 C C . GLU A 1 437 ? 24.034 7.040 -22.103 1.00 83.38 437 GLU A C 1
ATOM 3465 O O . GLU A 1 437 ? 24.982 6.860 -22.867 1.00 83.38 437 GLU A O 1
ATOM 3470 N N . VAL A 1 438 ? 23.499 6.021 -21.411 1.00 82.75 438 VAL A N 1
ATOM 3471 C CA . VAL A 1 438 ? 24.128 4.682 -21.326 1.00 82.75 438 VAL A CA 1
ATOM 3472 C C . VAL A 1 438 ? 23.280 3.549 -21.916 1.00 82.75 438 VAL A C 1
ATOM 3474 O O . VAL A 1 438 ? 23.848 2.523 -22.306 1.00 82.75 438 VAL A O 1
ATOM 3477 N N . LEU A 1 439 ? 21.948 3.687 -21.967 1.00 81.25 439 LEU A N 1
ATOM 3478 C CA . LEU A 1 439 ? 21.038 2.609 -22.389 1.00 81.25 439 LEU A CA 1
ATOM 3479 C C . LEU A 1 439 ? 20.237 2.916 -23.660 1.00 81.25 439 LEU A C 1
ATOM 3481 O O . LEU A 1 439 ? 19.921 1.981 -24.392 1.00 81.25 439 LEU A O 1
ATOM 3485 N N . LEU A 1 440 ? 19.874 4.177 -23.914 1.00 84.88 440 LEU A N 1
ATOM 3486 C CA . LEU A 1 440 ? 19.001 4.527 -25.038 1.00 84.88 440 LEU A CA 1
ATOM 3487 C C . LEU A 1 440 ? 19.788 4.818 -26.318 1.00 84.88 440 LEU A C 1
ATOM 3489 O O . LEU A 1 440 ? 20.796 5.525 -26.302 1.00 84.88 440 LEU A O 1
ATOM 3493 N N . ASN A 1 441 ? 19.272 4.325 -27.445 1.00 86.12 441 ASN A N 1
ATOM 3494 C CA . ASN A 1 441 ? 19.722 4.736 -28.772 1.00 86.12 441 ASN A CA 1
ATOM 3495 C C . ASN A 1 441 ? 19.338 6.211 -29.027 1.00 86.12 441 ASN A C 1
ATOM 3497 O O . ASN A 1 441 ? 18.352 6.674 -28.448 1.00 86.12 441 ASN A O 1
ATOM 3501 N N . PRO A 1 442 ? 20.063 6.956 -29.888 1.00 86.50 442 PRO A N 1
ATOM 3502 C CA . PRO A 1 442 ? 19.868 8.403 -30.054 1.00 86.50 442 PRO A CA 1
ATOM 3503 C C . PRO A 1 442 ? 18.422 8.834 -30.346 1.00 86.50 442 PRO A C 1
ATOM 3505 O O . PRO A 1 442 ? 17.934 9.782 -29.743 1.00 86.50 442 PRO A O 1
ATOM 3508 N N . GLU A 1 443 ? 17.703 8.095 -31.193 1.00 85.00 443 GLU A N 1
ATOM 3509 C CA . GLU A 1 443 ? 16.291 8.356 -31.519 1.00 85.00 443 GLU A CA 1
ATOM 3510 C C . GLU A 1 443 ? 15.361 8.243 -30.296 1.00 85.00 443 GLU A C 1
ATOM 3512 O O . GLU A 1 443 ? 14.485 9.081 -30.079 1.00 85.00 443 GLU A O 1
ATOM 3517 N N . SER A 1 444 ? 15.602 7.254 -29.432 1.00 89.50 444 SER A N 1
ATOM 3518 C CA . SER A 1 444 ? 14.908 7.128 -28.151 1.00 89.50 444 SER A CA 1
ATOM 3519 C C . SER A 1 444 ? 15.300 8.201 -27.131 1.00 89.50 444 SER A C 1
ATOM 3521 O O . SER A 1 444 ? 14.479 8.510 -26.268 1.00 89.50 444 SER A O 1
ATOM 3523 N N . GLN A 1 445 ? 16.514 8.763 -27.182 1.00 89.81 445 GLN A N 1
ATOM 3524 C CA . GLN A 1 445 ? 16.970 9.754 -26.196 1.00 89.81 445 GLN A CA 1
ATOM 3525 C C . GLN A 1 445 ? 16.137 11.037 -26.258 1.00 89.81 445 GLN A C 1
ATOM 3527 O O . GLN A 1 445 ? 15.595 11.448 -25.232 1.00 89.81 445 GLN A O 1
ATOM 3532 N N . ASP A 1 446 ? 15.986 11.640 -27.439 1.00 89.00 446 ASP A N 1
ATOM 3533 C CA . ASP A 1 446 ? 15.257 12.906 -27.600 1.00 89.00 446 ASP A CA 1
ATOM 3534 C C . ASP A 1 446 ? 13.777 12.758 -27.225 1.00 89.00 446 ASP A C 1
ATOM 3536 O O . ASP A 1 446 ? 13.240 13.548 -26.441 1.00 89.00 446 ASP A O 1
ATOM 3540 N N . TYR A 1 447 ? 13.134 11.684 -27.701 1.00 88.56 447 TYR A N 1
ATOM 3541 C CA . TYR A 1 447 ? 11.756 11.363 -27.331 1.00 88.56 447 TYR A CA 1
ATOM 3542 C C . TYR A 1 447 ? 11.611 11.175 -25.818 1.00 88.56 447 TYR A C 1
ATOM 3544 O O . TYR A 1 447 ? 10.697 11.728 -25.208 1.00 88.56 447 TYR A O 1
ATOM 3552 N N . PHE A 1 448 ? 12.508 10.410 -25.187 1.00 89.12 448 PHE A N 1
ATOM 3553 C CA . PHE A 1 448 ? 12.444 10.143 -23.751 1.00 89.12 448 PHE A CA 1
ATOM 3554 C C . PHE A 1 448 ? 12.661 11.413 -22.918 1.00 89.12 448 PHE A C 1
ATOM 3556 O O . PHE A 1 448 ? 11.956 11.635 -21.930 1.00 89.12 448 PHE A O 1
ATOM 3563 N N . ARG A 1 449 ? 13.591 12.277 -23.343 1.00 91.44 449 ARG A N 1
ATOM 3564 C CA . ARG A 1 449 ? 13.885 13.570 -22.711 1.00 91.44 449 ARG A CA 1
ATOM 3565 C C . ARG A 1 449 ? 12.663 14.487 -22.717 1.00 91.44 449 ARG A C 1
ATOM 3567 O O . ARG A 1 449 ? 12.271 14.959 -21.648 1.00 91.44 449 ARG A O 1
ATOM 3574 N N . GLU A 1 450 ? 12.006 14.668 -23.864 1.00 90.94 450 GLU A N 1
ATOM 3575 C CA . GLU A 1 450 ? 10.762 15.449 -23.939 1.00 90.94 450 GLU A CA 1
ATOM 3576 C C . GLU A 1 450 ? 9.584 14.759 -23.230 1.00 90.94 450 GLU A C 1
ATOM 3578 O O . GLU A 1 450 ? 8.811 15.423 -22.536 1.00 90.94 450 GLU A O 1
ATOM 3583 N N . ALA A 1 451 ? 9.454 13.432 -23.314 1.00 87.44 451 ALA A N 1
ATOM 3584 C CA . ALA A 1 451 ? 8.387 12.705 -22.628 1.00 87.44 451 ALA A CA 1
ATOM 3585 C C . ALA A 1 451 ? 8.464 12.872 -21.100 1.00 87.44 451 ALA A C 1
ATOM 3587 O O . ALA A 1 451 ? 7.453 13.191 -20.471 1.00 87.44 451 ALA A O 1
ATOM 3588 N N . MET A 1 452 ? 9.642 12.702 -20.485 1.00 89.19 452 MET A N 1
ATOM 3589 C CA . MET A 1 452 ? 9.806 12.855 -19.029 1.00 89.19 452 MET A CA 1
ATOM 3590 C C . MET A 1 452 ? 9.649 14.309 -18.578 1.00 89.19 452 MET A C 1
ATOM 3592 O O . MET A 1 452 ? 8.992 14.561 -17.565 1.00 89.19 452 MET A O 1
ATOM 3596 N N . LYS A 1 453 ? 10.186 15.261 -19.352 1.00 92.00 453 LYS A N 1
ATOM 3597 C CA . LYS A 1 453 ? 10.011 16.705 -19.145 1.00 92.00 453 LYS A CA 1
ATOM 3598 C C . LYS A 1 453 ? 8.530 17.085 -19.070 1.00 92.00 453 LYS A C 1
ATOM 3600 O O . LYS A 1 453 ? 8.103 17.698 -18.094 1.00 92.00 453 LYS A O 1
ATOM 3605 N N . ASN A 1 454 ? 7.741 16.663 -20.058 1.00 87.12 454 ASN A N 1
ATOM 3606 C CA . ASN A 1 454 ? 6.339 17.065 -20.199 1.00 87.12 454 ASN A CA 1
ATOM 3607 C C . ASN A 1 454 ? 5.356 16.268 -19.314 1.00 87.12 454 ASN A C 1
ATOM 3609 O O . ASN A 1 454 ? 4.216 16.693 -19.156 1.00 87.12 454 ASN A O 1
ATOM 3613 N N . SER A 1 455 ? 5.773 15.140 -18.718 1.00 81.88 455 SER A N 1
ATOM 3614 C CA . SER A 1 455 ? 4.913 14.306 -17.851 1.00 81.88 455 SER A CA 1
ATOM 3615 C C . SER A 1 455 ? 5.323 14.299 -16.374 1.00 81.88 455 SER A C 1
ATOM 3617 O O . SER A 1 455 ? 4.515 14.606 -15.502 1.00 81.88 455 SER A O 1
ATOM 3619 N N . MET A 1 456 ? 6.573 13.947 -16.073 1.00 81.88 456 MET A N 1
ATOM 3620 C CA . MET A 1 456 ? 7.022 13.589 -14.720 1.00 81.88 456 MET A CA 1
ATOM 3621 C C . MET A 1 456 ? 7.827 14.684 -14.014 1.00 81.88 456 MET A C 1
ATOM 3623 O O . MET A 1 456 ? 7.938 14.661 -12.782 1.00 81.88 456 MET A O 1
ATOM 3627 N N . LEU A 1 457 ? 8.398 15.611 -14.790 1.00 88.19 457 LEU A N 1
ATOM 3628 C CA . LEU A 1 457 ? 9.294 16.676 -14.329 1.00 88.19 457 LEU A CA 1
ATOM 3629 C C . LEU A 1 457 ? 8.682 18.085 -14.439 1.00 88.19 457 LEU A C 1
ATOM 3631 O O . LEU A 1 457 ? 9.379 19.064 -14.205 1.00 88.19 457 LEU A O 1
ATOM 3635 N N . GLY A 1 458 ? 7.394 18.211 -14.780 1.00 87.75 458 GLY A N 1
ATOM 3636 C CA . GLY A 1 458 ? 6.675 19.494 -14.734 1.00 87.75 458 GLY A CA 1
ATOM 3637 C C . GLY A 1 458 ? 7.241 20.584 -15.655 1.00 87.75 458 GLY A C 1
ATOM 3638 O O . GLY A 1 458 ? 7.196 21.760 -15.308 1.00 87.75 458 GLY A O 1
ATOM 3639 N N . GLY A 1 459 ? 7.803 20.199 -16.803 1.00 91.75 459 GLY A N 1
ATOM 3640 C CA . GLY A 1 459 ? 8.461 21.093 -17.759 1.00 91.75 459 GLY A CA 1
ATOM 3641 C C . GLY A 1 459 ? 9.981 21.209 -17.590 1.00 91.75 459 GLY A C 1
ATOM 3642 O O . GLY A 1 459 ? 10.637 21.743 -18.485 1.00 91.75 459 GLY A O 1
ATOM 3643 N N . THR A 1 460 ? 10.566 20.681 -16.508 1.00 94.38 460 THR A N 1
ATOM 3644 C CA . THR A 1 460 ? 12.021 20.705 -16.278 1.00 94.38 460 THR A CA 1
ATOM 3645 C C . THR A 1 460 ? 12.749 19.637 -17.117 1.00 94.38 460 THR A C 1
ATOM 3647 O O . THR A 1 460 ? 12.372 18.463 -17.063 1.00 94.38 460 THR A O 1
ATOM 3650 N N . PRO A 1 461 ? 13.809 19.984 -17.876 1.00 95.31 461 PRO A N 1
ATOM 3651 C CA . PRO A 1 461 ? 14.652 19.012 -18.578 1.00 95.31 461 PRO A CA 1
ATOM 3652 C C . PRO A 1 461 ? 15.343 18.012 -17.635 1.00 95.31 461 PRO A C 1
ATOM 3654 O O . PRO A 1 461 ? 15.718 18.358 -16.515 1.00 95.31 461 PRO A O 1
ATOM 3657 N N . ILE A 1 462 ? 15.592 16.782 -18.107 1.00 93.00 462 ILE A N 1
ATOM 3658 C CA . ILE A 1 462 ? 16.232 15.714 -17.308 1.00 93.00 462 ILE A CA 1
ATOM 3659 C C . ILE A 1 462 ? 17.584 16.160 -16.717 1.00 93.00 462 ILE A C 1
ATOM 3661 O O . ILE A 1 462 ? 17.859 15.885 -15.550 1.00 93.00 462 ILE A O 1
ATOM 3665 N N . ASP A 1 463 ? 18.421 16.870 -17.481 1.00 91.19 463 ASP A N 1
ATOM 3666 C CA . ASP A 1 463 ? 19.769 17.257 -17.028 1.00 91.19 463 ASP A CA 1
ATOM 3667 C C . ASP A 1 463 ? 19.764 18.446 -16.053 1.00 91.19 463 ASP A C 1
ATOM 3669 O O . ASP A 1 463 ? 20.748 18.668 -15.342 1.00 91.19 463 ASP A O 1
ATOM 3673 N N . GLU A 1 464 ? 18.665 19.199 -15.990 1.00 93.19 464 GLU A N 1
ATOM 3674 C CA . GLU A 1 464 ? 18.428 20.237 -14.981 1.00 93.19 464 GLU A CA 1
ATOM 3675 C C . GLU A 1 464 ? 17.846 19.626 -13.703 1.00 93.19 464 GLU A C 1
ATOM 3677 O O . GLU A 1 464 ? 18.302 19.944 -12.606 1.00 93.19 464 GLU A O 1
ATOM 3682 N N . ALA A 1 465 ? 16.909 18.681 -13.846 1.00 92.75 465 ALA A N 1
ATOM 3683 C CA . ALA A 1 465 ? 16.322 17.927 -12.739 1.00 92.75 465 ALA A CA 1
ATOM 3684 C C . ALA A 1 465 ? 17.316 16.969 -12.048 1.00 92.75 465 ALA A C 1
ATOM 3686 O O . ALA A 1 465 ? 17.073 16.551 -10.914 1.00 92.75 465 ALA A O 1
ATOM 3687 N N . PHE A 1 466 ? 18.425 16.611 -12.708 1.00 94.06 466 PHE A N 1
ATOM 3688 C CA . PHE A 1 466 ? 19.463 15.741 -12.153 1.00 94.06 466 PHE A CA 1
ATOM 3689 C C . PHE A 1 466 ? 20.118 16.360 -10.894 1.00 94.06 466 PHE A C 1
ATOM 3691 O O . PHE A 1 466 ? 20.783 17.399 -10.997 1.00 94.06 466 PHE A O 1
ATOM 3698 N N . PRO A 1 467 ? 20.005 15.731 -9.705 1.00 93.88 467 PRO A N 1
ATOM 3699 C CA . PRO A 1 467 ? 20.509 16.305 -8.459 1.00 93.88 467 PRO A CA 1
ATOM 3700 C C . PRO A 1 467 ? 22.040 16.409 -8.427 1.00 93.88 467 PRO A C 1
ATOM 3702 O O . PRO A 1 467 ? 22.752 15.443 -8.705 1.00 93.88 467 PRO A O 1
ATOM 3705 N N . ARG A 1 468 ? 22.562 17.570 -8.009 1.00 94.38 468 ARG A N 1
ATOM 3706 C CA . ARG A 1 468 ? 24.006 17.853 -7.871 1.00 94.38 468 ARG A CA 1
ATOM 3707 C C . ARG A 1 468 ? 24.337 18.377 -6.466 1.00 94.38 468 ARG A C 1
ATOM 3709 O O . ARG A 1 468 ? 23.464 18.891 -5.771 1.00 94.38 468 ARG A O 1
ATOM 3716 N N . GLY A 1 469 ? 25.601 18.261 -6.048 1.00 95.69 469 GLY A N 1
ATOM 3717 C CA . GLY A 1 469 ? 26.093 18.815 -4.776 1.00 95.69 469 GLY A CA 1
ATOM 3718 C C . GLY A 1 469 ? 25.331 18.306 -3.544 1.00 95.69 469 GLY A C 1
ATOM 3719 O O . GLY A 1 469 ? 25.040 17.116 -3.439 1.00 95.69 469 GLY A O 1
ATOM 3720 N N . GLU A 1 470 ? 24.981 19.204 -2.618 1.00 95.62 470 GLU A N 1
ATOM 3721 C CA . GLU A 1 470 ? 24.198 18.847 -1.423 1.00 95.62 470 GLU A CA 1
ATOM 3722 C C . GLU A 1 470 ? 22.802 18.304 -1.762 1.00 95.62 470 GLU A C 1
ATOM 3724 O O . GLU A 1 470 ? 22.353 17.356 -1.117 1.00 95.62 470 GLU A O 1
ATOM 3729 N N . GLN A 1 471 ? 22.144 18.804 -2.819 1.00 94.88 471 GLN A N 1
ATOM 3730 C CA . GLN A 1 471 ? 20.837 18.279 -3.234 1.00 94.88 471 GLN A CA 1
ATOM 3731 C C . GLN A 1 471 ? 20.928 16.798 -3.621 1.00 94.88 471 GLN A C 1
ATOM 3733 O O . GLN A 1 471 ? 20.023 16.024 -3.317 1.00 94.88 471 GLN A O 1
ATOM 3738 N N . ALA A 1 472 ? 22.045 16.370 -4.221 1.00 95.81 472 ALA A N 1
ATOM 3739 C CA . ALA A 1 472 ? 22.273 14.959 -4.519 1.00 95.81 472 ALA A CA 1
ATOM 3740 C C . ALA A 1 472 ? 22.303 14.094 -3.253 1.00 95.81 472 ALA A C 1
ATOM 3742 O O . ALA A 1 472 ? 21.750 12.999 -3.268 1.00 95.81 472 ALA A O 1
ATOM 3743 N N . LYS A 1 473 ? 22.880 14.581 -2.146 1.00 96.38 473 LYS A N 1
ATOM 3744 C CA . LYS A 1 473 ? 22.872 13.857 -0.862 1.00 96.38 473 LYS A CA 1
ATOM 3745 C C . LYS A 1 473 ? 21.464 13.792 -0.266 1.00 96.38 473 LYS A C 1
ATOM 3747 O O . LYS A 1 473 ? 21.053 12.733 0.202 1.00 96.38 473 LYS A O 1
ATOM 3752 N N . VAL A 1 474 ? 20.719 14.900 -0.324 1.00 95.50 474 VAL A N 1
ATOM 3753 C CA . VAL A 1 474 ? 19.333 14.983 0.170 1.00 95.50 474 VAL A CA 1
ATOM 3754 C C . VAL A 1 474 ? 18.419 14.014 -0.582 1.00 95.50 474 VAL A C 1
ATOM 3756 O O . VAL A 1 474 ? 17.732 13.215 0.053 1.00 95.50 474 VAL A O 1
ATOM 3759 N N . GLU A 1 475 ? 18.436 14.024 -1.918 1.00 95.69 475 GLU A N 1
ATOM 3760 C CA . GLU A 1 475 ? 17.632 13.090 -2.718 1.00 95.69 475 GLU A CA 1
ATOM 3761 C C . GLU A 1 475 ? 18.105 11.636 -2.557 1.00 95.69 475 GLU A C 1
ATOM 3763 O O . GLU A 1 475 ? 17.275 10.733 -2.463 1.00 95.69 475 GLU A O 1
ATOM 3768 N N . TRP A 1 476 ? 19.416 11.381 -2.439 1.00 97.44 476 TRP A N 1
ATOM 3769 C CA . TRP A 1 476 ? 19.932 10.025 -2.208 1.00 97.44 476 TRP A CA 1
ATOM 3770 C C . TRP A 1 476 ? 19.501 9.455 -0.850 1.00 97.44 476 TRP A C 1
ATOM 3772 O O . TRP A 1 476 ? 19.114 8.290 -0.781 1.00 97.44 476 TRP A O 1
ATOM 3782 N N . LYS A 1 477 ? 19.426 10.276 0.212 1.00 97.00 477 LYS A N 1
ATOM 3783 C CA . LYS A 1 477 ? 18.873 9.819 1.500 1.00 97.00 477 LYS A CA 1
ATOM 3784 C C . LYS A 1 477 ? 17.370 9.513 1.422 1.00 97.00 477 LYS A C 1
ATOM 3786 O O . LYS A 1 477 ? 16.887 8.695 2.202 1.00 97.00 477 LYS A O 1
ATOM 3791 N N . LYS A 1 478 ? 16.617 10.099 0.477 1.00 97.19 478 LYS A N 1
ATOM 3792 C CA . LYS A 1 478 ? 15.229 9.669 0.199 1.00 97.19 478 LYS A CA 1
ATOM 3793 C C . LYS A 1 478 ? 15.180 8.303 -0.488 1.00 97.19 478 LYS A C 1
ATOM 3795 O O . LYS A 1 478 ? 14.299 7.520 -0.157 1.00 97.19 478 LYS A O 1
ATOM 3800 N N . VAL A 1 479 ? 16.125 7.999 -1.388 1.00 98.19 479 VAL A N 1
ATOM 3801 C CA . VAL A 1 479 ? 16.260 6.656 -1.989 1.00 98.19 479 VAL A CA 1
ATOM 3802 C C . VAL A 1 479 ? 16.525 5.612 -0.902 1.00 98.19 479 VAL A C 1
ATOM 3804 O O . VAL A 1 479 ? 15.812 4.616 -0.832 1.00 98.19 479 VAL A O 1
ATOM 3807 N N . GLU A 1 480 ? 17.491 5.868 -0.015 1.00 98.31 480 GLU A N 1
ATOM 3808 C CA . GLU A 1 480 ? 17.804 4.980 1.114 1.00 98.31 480 GLU A CA 1
ATOM 3809 C C . GLU A 1 480 ? 16.580 4.769 2.021 1.00 98.31 480 GLU A C 1
ATOM 3811 O O . GLU A 1 480 ? 16.216 3.629 2.291 1.00 98.31 480 GLU A O 1
ATOM 3816 N N . LYS A 1 481 ? 15.864 5.842 2.395 1.00 97.06 481 LYS A N 1
ATOM 3817 C CA . LYS A 1 481 ? 14.598 5.753 3.151 1.00 97.06 481 LYS A CA 1
ATOM 3818 C C . LYS A 1 481 ? 13.506 4.953 2.429 1.00 97.06 481 LYS A C 1
ATOM 3820 O O . LYS A 1 481 ? 12.708 4.286 3.084 1.00 97.06 481 LYS A O 1
ATOM 3825 N N . GLY A 1 482 ? 13.457 5.010 1.097 1.00 97.88 482 GLY A N 1
ATOM 3826 C CA . GLY A 1 482 ? 12.563 4.184 0.285 1.00 97.88 482 GLY A CA 1
ATOM 3827 C C . GLY A 1 482 ? 12.846 2.694 0.481 1.00 97.88 482 GLY A C 1
ATOM 3828 O O . GLY A 1 482 ? 11.935 1.930 0.790 1.00 97.88 482 GLY A O 1
ATOM 3829 N N . PHE A 1 483 ? 14.119 2.297 0.410 1.00 98.50 483 PHE A N 1
ATOM 3830 C CA . PHE A 1 483 ? 14.540 0.929 0.717 1.00 98.50 483 PHE A CA 1
ATOM 3831 C C . PHE A 1 483 ? 14.327 0.557 2.191 1.00 98.50 483 PHE A C 1
ATOM 3833 O O . PHE A 1 483 ? 13.776 -0.506 2.453 1.00 98.50 483 PHE A O 1
ATOM 3840 N N . GLU A 1 484 ? 14.652 1.431 3.153 1.00 97.88 484 GLU A N 1
ATOM 3841 C CA . GLU A 1 484 ? 14.351 1.225 4.583 1.00 97.88 484 GLU A CA 1
ATOM 3842 C C . GLU A 1 484 ? 12.854 0.923 4.816 1.00 97.88 484 GLU A C 1
ATOM 3844 O O . GLU A 1 484 ? 12.517 0.047 5.612 1.00 97.88 484 GLU A O 1
ATOM 3849 N N . LYS A 1 485 ? 11.943 1.591 4.095 1.00 97.56 485 LYS A N 1
ATOM 3850 C CA . LYS A 1 485 ? 10.493 1.354 4.193 1.00 97.56 485 LYS A CA 1
ATOM 3851 C C . LYS A 1 485 ? 10.052 0.032 3.548 1.00 97.56 485 LYS A C 1
ATOM 3853 O O . LYS A 1 485 ? 9.209 -0.661 4.114 1.00 97.56 485 LYS A O 1
ATOM 3858 N N . ILE A 1 486 ? 10.637 -0.352 2.411 1.00 98.31 486 ILE A N 1
ATOM 3859 C CA . ILE A 1 486 ? 10.375 -1.657 1.774 1.00 98.31 486 ILE A CA 1
ATOM 3860 C C . ILE A 1 486 ? 10.903 -2.797 2.667 1.00 98.31 486 ILE A C 1
ATOM 3862 O O . ILE A 1 486 ? 10.217 -3.797 2.856 1.00 98.31 486 ILE A O 1
ATOM 3866 N N . ASP A 1 487 ? 12.078 -2.627 3.281 1.00 98.00 487 ASP A N 1
ATOM 3867 C CA . ASP A 1 487 ? 12.662 -3.561 4.257 1.00 98.00 487 ASP A CA 1
ATOM 3868 C C . ASP A 1 487 ? 11.740 -3.788 5.463 1.00 98.00 487 ASP A C 1
ATOM 3870 O O . ASP A 1 487 ? 11.516 -4.928 5.872 1.00 98.00 487 ASP A O 1
ATOM 3874 N N . GLN A 1 488 ? 11.153 -2.703 5.987 1.00 96.25 488 GLN A N 1
ATOM 3875 C CA . GLN A 1 488 ? 10.162 -2.738 7.068 1.00 96.25 488 GLN A CA 1
ATOM 3876 C C . GLN A 1 488 ? 8.878 -3.473 6.669 1.00 96.25 488 GLN A C 1
ATOM 3878 O O . GLN A 1 488 ? 8.348 -4.225 7.484 1.00 96.25 488 GLN A O 1
ATOM 3883 N N . TRP A 1 489 ? 8.375 -3.282 5.441 1.00 97.31 489 TRP A N 1
ATOM 3884 C CA . TRP A 1 489 ? 7.206 -4.023 4.955 1.00 97.31 489 TRP A CA 1
ATOM 3885 C C . TRP A 1 489 ? 7.487 -5.520 4.849 1.00 97.31 489 TRP A C 1
ATOM 3887 O O . TRP A 1 489 ? 6.680 -6.321 5.316 1.00 97.31 489 TRP A O 1
ATOM 3897 N N . ILE A 1 490 ? 8.618 -5.905 4.247 1.00 97.12 490 ILE A N 1
ATOM 3898 C CA . ILE A 1 490 ? 8.956 -7.323 4.071 1.00 97.12 490 ILE A CA 1
ATOM 3899 C C . ILE A 1 490 ? 9.285 -7.974 5.428 1.00 97.12 490 ILE A C 1
ATOM 3901 O O . ILE A 1 490 ? 8.978 -9.145 5.627 1.00 97.12 490 ILE A O 1
ATOM 3905 N N . GLY A 1 491 ? 9.848 -7.235 6.389 1.00 94.12 491 GLY A N 1
ATOM 3906 C CA . GLY A 1 491 ? 10.296 -7.776 7.678 1.00 94.12 491 GLY A CA 1
ATOM 3907 C C . GLY A 1 491 ? 11.658 -8.465 7.557 1.00 94.12 491 GLY A C 1
ATOM 3908 O O . GLY A 1 491 ? 12.071 -8.852 6.462 1.00 94.12 491 GLY A O 1
ATOM 3909 N N . LYS A 1 492 ? 12.405 -8.589 8.658 1.00 90.94 492 LYS A N 1
ATOM 3910 C CA . LYS A 1 492 ? 13.772 -9.158 8.644 1.00 90.94 492 LYS A CA 1
ATOM 3911 C C . LYS A 1 492 ? 13.790 -10.684 8.541 1.00 90.94 492 LYS A C 1
ATOM 3913 O O . LYS A 1 492 ? 14.794 -11.267 8.147 1.00 90.94 492 LYS A O 1
ATOM 3918 N N . GLU A 1 493 ? 12.684 -11.309 8.919 1.00 89.81 493 GLU A N 1
ATOM 3919 C CA . GLU A 1 493 ? 12.466 -12.750 8.969 1.00 89.81 493 GLU A CA 1
ATOM 3920 C C . GLU A 1 493 ? 12.138 -13.375 7.603 1.00 89.81 493 GLU A C 1
ATOM 3922 O O . GLU A 1 493 ? 12.319 -14.577 7.425 1.00 89.81 493 GLU A O 1
ATOM 3927 N N . ASN A 1 494 ? 11.676 -12.569 6.642 1.00 94.12 494 ASN A N 1
ATOM 3928 C CA . ASN A 1 494 ? 11.190 -13.036 5.345 1.00 94.12 494 ASN A CA 1
ATOM 3929 C C . ASN A 1 494 ? 12.235 -12.859 4.237 1.00 94.12 494 ASN A C 1
ATOM 3931 O O . ASN A 1 494 ? 13.017 -11.906 4.225 1.00 94.12 494 ASN A O 1
ATOM 3935 N N . GLU A 1 495 ? 12.224 -13.754 3.255 1.00 93.75 495 GLU A N 1
ATOM 3936 C CA . GLU A 1 495 ? 13.121 -13.682 2.100 1.00 93.75 495 GLU A CA 1
ATOM 3937 C C . GLU A 1 495 ? 12.536 -12.802 0.990 1.00 93.75 495 GLU A C 1
ATOM 3939 O O . GLU A 1 495 ? 13.217 -11.927 0.451 1.00 93.75 495 GLU A O 1
ATOM 3944 N N . PHE A 1 496 ? 11.249 -13.010 0.722 1.00 97.69 496 PHE A N 1
ATOM 3945 C CA . PHE A 1 496 ? 10.452 -12.415 -0.341 1.00 97.69 496 PHE A CA 1
ATOM 3946 C C . PHE A 1 496 ? 9.271 -11.625 0.231 1.00 97.69 496 PHE A C 1
ATOM 3948 O O . PHE A 1 496 ? 8.916 -11.764 1.403 1.00 97.69 496 PHE A O 1
ATOM 3955 N N . VAL A 1 497 ? 8.626 -10.809 -0.605 1.00 97.94 497 VAL A N 1
ATOM 3956 C CA . VAL A 1 497 ? 7.436 -10.019 -0.244 1.00 97.94 497 VAL A CA 1
ATOM 3957 C C . VAL A 1 497 ? 6.320 -10.926 0.286 1.00 97.94 497 VAL A C 1
ATOM 3959 O O . VAL A 1 497 ? 5.606 -10.543 1.212 1.00 97.94 497 VAL A O 1
ATOM 3962 N N . MET A 1 498 ? 6.208 -12.152 -0.238 1.00 96.81 498 MET A N 1
ATOM 3963 C CA . MET A 1 498 ? 5.286 -13.172 0.267 1.00 96.81 498 MET A CA 1
ATOM 3964 C C . MET A 1 498 ? 5.933 -14.221 1.192 1.00 96.81 498 MET A C 1
ATOM 3966 O O . MET A 1 498 ? 5.501 -15.372 1.234 1.00 96.81 498 MET A O 1
ATOM 3970 N N . GLY A 1 499 ? 6.939 -13.831 1.980 1.00 93.88 499 GLY A N 1
ATOM 3971 C CA . GLY A 1 499 ? 7.568 -14.702 2.976 1.00 93.88 499 GLY A CA 1
ATOM 3972 C C . GLY A 1 499 ? 8.682 -15.557 2.379 1.00 93.88 499 GLY A C 1
ATOM 3973 O O . GLY A 1 499 ? 9.765 -15.057 2.080 1.00 93.88 499 GLY A O 1
ATOM 3974 N N . ASP A 1 500 ? 8.414 -16.849 2.213 1.00 90.88 500 ASP A N 1
ATOM 3975 C CA . ASP A 1 500 ? 9.263 -17.820 1.511 1.00 90.88 500 ASP A CA 1
ATOM 3976 C C . ASP A 1 500 ? 8.898 -17.959 0.019 1.00 90.88 500 ASP A C 1
ATOM 3978 O O . ASP A 1 500 ? 9.663 -18.515 -0.772 1.00 90.88 500 ASP A O 1
ATOM 3982 N N . ARG A 1 501 ? 7.741 -17.423 -0.386 1.00 92.31 501 ARG A N 1
ATOM 3983 C CA . ARG A 1 501 ? 7.215 -17.518 -1.745 1.00 92.31 501 ARG A CA 1
ATOM 3984 C C . ARG A 1 501 ? 7.555 -16.287 -2.584 1.00 92.31 501 ARG A C 1
ATOM 3986 O O . ARG A 1 501 ? 7.226 -15.164 -2.219 1.00 92.31 501 ARG A O 1
ATOM 3993 N N . ILE A 1 502 ? 8.116 -16.525 -3.769 1.00 96.12 502 ILE A N 1
ATOM 3994 C CA . ILE A 1 502 ? 8.266 -15.516 -4.828 1.00 96.12 502 ILE A CA 1
ATOM 3995 C C . ILE A 1 502 ? 6.910 -15.258 -5.499 1.00 96.12 502 ILE A C 1
ATOM 3997 O O . ILE A 1 502 ? 6.142 -16.189 -5.758 1.00 96.12 502 ILE A O 1
ATOM 4001 N N . SER A 1 503 ? 6.631 -13.993 -5.806 1.00 97.44 503 SER A N 1
ATOM 4002 C CA . SER A 1 503 ? 5.390 -13.528 -6.425 1.00 97.44 503 SER A CA 1
ATOM 4003 C C . SER A 1 503 ? 5.613 -12.343 -7.380 1.00 97.44 503 SER A C 1
ATOM 4005 O O . SER A 1 503 ? 6.735 -11.870 -7.563 1.00 97.44 503 SER A O 1
ATOM 4007 N N . PHE A 1 504 ? 4.547 -11.831 -7.999 1.00 97.94 504 PHE A N 1
ATOM 4008 C CA . PHE A 1 504 ? 4.630 -10.710 -8.938 1.00 97.94 504 PHE A CA 1
ATOM 4009 C C . PHE A 1 504 ? 5.238 -9.431 -8.328 1.00 97.94 504 PHE A C 1
ATOM 4011 O O . PHE A 1 504 ? 6.041 -8.758 -8.979 1.00 97.94 504 PHE A O 1
ATOM 4018 N N . ALA A 1 505 ? 4.927 -9.129 -7.066 1.00 97.88 505 ALA A N 1
ATOM 4019 C CA . ALA A 1 505 ? 5.521 -8.039 -6.295 1.00 97.88 505 ALA A CA 1
ATOM 4020 C C . ALA A 1 505 ? 7.053 -8.142 -6.221 1.00 97.88 505 ALA A C 1
ATOM 4022 O O . ALA A 1 505 ? 7.750 -7.129 -6.334 1.00 97.88 505 ALA A O 1
ATOM 4023 N N . ASP A 1 506 ? 7.586 -9.361 -6.113 1.00 98.50 506 ASP A N 1
ATOM 4024 C CA . ASP A 1 506 ? 9.025 -9.606 -6.099 1.00 98.50 506 ASP A CA 1
ATOM 4025 C C . ASP A 1 506 ? 9.662 -9.324 -7.461 1.00 98.50 506 ASP A C 1
ATOM 4027 O O . ASP A 1 506 ? 10.734 -8.725 -7.534 1.00 98.50 506 ASP A O 1
ATOM 4031 N N . PHE A 1 507 ? 8.979 -9.656 -8.560 1.00 98.00 507 PHE A N 1
ATOM 4032 C CA . PHE A 1 507 ? 9.433 -9.303 -9.909 1.00 98.00 507 PHE A CA 1
ATOM 4033 C C . PHE A 1 507 ? 9.338 -7.799 -10.189 1.00 98.00 507 PHE A C 1
ATOM 4035 O O . PHE A 1 507 ? 10.155 -7.266 -10.947 1.00 98.00 507 PHE A O 1
ATOM 4042 N N . ALA A 1 508 ? 8.378 -7.092 -9.585 1.00 97.25 508 ALA A N 1
ATOM 4043 C CA . ALA A 1 508 ? 8.304 -5.634 -9.645 1.00 97.25 508 ALA A CA 1
ATOM 4044 C C . ALA A 1 508 ? 9.520 -5.000 -8.947 1.00 97.25 508 ALA A C 1
ATOM 4046 O O . ALA A 1 508 ? 10.247 -4.218 -9.563 1.00 97.25 508 ALA A O 1
ATOM 4047 N N . LEU A 1 509 ? 9.802 -5.399 -7.702 1.00 98.25 509 LEU A N 1
ATOM 4048 C CA . LEU A 1 509 ? 10.937 -4.900 -6.918 1.00 98.25 509 LEU A CA 1
ATOM 4049 C C . LEU A 1 509 ? 12.297 -5.292 -7.524 1.00 98.25 509 LEU A C 1
ATOM 4051 O O . LEU A 1 509 ? 13.168 -4.440 -7.711 1.00 98.25 509 LEU A O 1
ATOM 4055 N N . ALA A 1 510 ? 12.475 -6.557 -7.910 1.00 98.06 510 ALA A N 1
ATOM 4056 C CA . ALA A 1 510 ? 13.689 -7.017 -8.579 1.00 98.06 510 ALA A CA 1
ATOM 4057 C C . ALA A 1 510 ? 13.890 -6.342 -9.945 1.00 98.06 510 ALA A C 1
ATOM 4059 O O . ALA A 1 510 ? 15.029 -6.098 -10.341 1.00 98.06 510 ALA A O 1
ATOM 4060 N N . GLY A 1 511 ? 12.808 -5.985 -10.650 1.00 96.06 511 GLY A N 1
ATOM 4061 C CA . GLY A 1 511 ? 12.867 -5.207 -11.890 1.00 96.06 511 GLY A CA 1
ATOM 4062 C C . GLY A 1 511 ? 13.568 -3.861 -11.700 1.00 96.06 511 GLY A C 1
ATOM 4063 O O . GLY A 1 511 ? 14.439 -3.503 -12.496 1.00 96.06 511 GLY A O 1
ATOM 4064 N N . TRP A 1 512 ? 13.269 -3.156 -10.603 1.00 96.88 512 TRP A N 1
ATOM 4065 C CA . TRP A 1 512 ? 13.986 -1.935 -10.219 1.00 96.88 512 TRP A CA 1
ATOM 4066 C C . TRP A 1 512 ? 15.453 -2.205 -9.886 1.00 96.88 512 TRP A C 1
ATOM 4068 O O . TRP A 1 512 ? 16.327 -1.528 -10.426 1.00 96.88 512 TRP A O 1
ATOM 4078 N N . LEU A 1 513 ? 15.730 -3.203 -9.037 1.00 97.44 513 LEU A N 1
ATOM 4079 C CA . LEU A 1 513 ? 17.093 -3.556 -8.613 1.00 97.44 513 LEU A CA 1
ATOM 4080 C C . LEU A 1 513 ? 17.991 -3.914 -9.805 1.00 97.44 513 LEU A C 1
ATOM 4082 O O . LEU A 1 513 ? 19.106 -3.407 -9.927 1.00 97.44 513 LEU A O 1
ATOM 4086 N N . LYS A 1 514 ? 17.486 -4.734 -10.730 1.00 95.44 514 LYS A N 1
ATOM 4087 C CA . LYS A 1 514 ? 18.196 -5.120 -11.953 1.00 95.44 514 LYS A CA 1
ATOM 4088 C C . LYS A 1 514 ? 18.408 -3.935 -12.893 1.00 95.44 514 LYS A C 1
ATOM 4090 O O . LYS A 1 514 ? 19.481 -3.833 -13.484 1.00 95.44 514 LYS A O 1
ATOM 4095 N N . TRP A 1 515 ? 17.426 -3.036 -13.020 1.00 93.31 515 TRP A N 1
ATOM 4096 C CA . TRP A 1 515 ? 17.560 -1.817 -13.824 1.00 93.31 515 TRP A CA 1
ATOM 4097 C C . TRP A 1 515 ? 18.678 -0.916 -13.287 1.00 93.31 515 TRP A C 1
ATOM 4099 O O . TRP A 1 515 ? 19.553 -0.527 -14.058 1.00 93.31 515 TRP A O 1
ATOM 4109 N N . VAL A 1 516 ? 18.730 -0.659 -11.974 1.00 93.69 516 VAL A N 1
ATOM 4110 C CA . VAL A 1 516 ? 19.792 0.185 -11.396 1.00 93.69 516 VAL A CA 1
ATOM 4111 C C . VAL A 1 516 ? 21.166 -0.491 -11.365 1.00 93.69 516 VAL A C 1
ATOM 4113 O O . VAL A 1 516 ? 22.166 0.182 -11.617 1.00 93.69 516 VAL A O 1
ATOM 4116 N N . LYS A 1 517 ? 21.237 -1.820 -11.169 1.00 93.62 517 LYS A N 1
ATOM 4117 C CA . LYS A 1 517 ? 22.487 -2.589 -11.333 1.00 93.62 517 LYS A CA 1
ATOM 4118 C C . LYS A 1 517 ? 23.013 -2.501 -12.772 1.00 93.62 517 LYS A C 1
ATOM 4120 O O . LYS A 1 517 ? 24.211 -2.330 -12.976 1.00 93.62 517 LYS A O 1
ATOM 4125 N N . ALA A 1 518 ? 22.129 -2.582 -13.770 1.00 89.69 518 ALA A N 1
ATOM 4126 C CA . ALA A 1 518 ? 22.498 -2.455 -15.182 1.00 89.69 518 ALA A CA 1
ATOM 4127 C C . ALA A 1 518 ? 22.924 -1.024 -15.567 1.00 89.69 518 ALA A C 1
ATOM 4129 O O . ALA A 1 518 ? 23.840 -0.863 -16.370 1.00 89.69 518 ALA A O 1
ATOM 4130 N N . LEU A 1 519 ? 22.292 0.002 -14.981 1.00 89.12 519 LEU A N 1
ATOM 4131 C CA . LEU A 1 519 ? 22.626 1.414 -15.209 1.00 89.12 519 LEU A CA 1
ATOM 4132 C C . LEU A 1 519 ? 24.004 1.805 -14.674 1.00 89.12 519 LEU A C 1
ATOM 4134 O O . LEU A 1 519 ? 24.781 2.442 -15.382 1.00 89.12 519 LEU A O 1
ATOM 4138 N N . TRP A 1 520 ? 24.281 1.476 -13.411 1.00 91.81 520 TRP A N 1
ATOM 4139 C CA . TRP A 1 520 ? 25.476 1.962 -12.713 1.00 91.81 520 TRP A CA 1
ATOM 4140 C C . TRP A 1 520 ? 26.626 0.954 -12.690 1.00 91.81 520 TRP A C 1
ATOM 4142 O O . TRP A 1 520 ? 27.749 1.326 -12.354 1.00 91.81 520 TRP A O 1
ATOM 4152 N N . GLY A 1 521 ? 26.372 -0.289 -13.103 1.00 90.75 521 GLY A N 1
ATOM 4153 C CA . GLY A 1 521 ? 27.343 -1.375 -13.080 1.00 90.75 521 GLY A CA 1
ATOM 4154 C C . GLY A 1 521 ? 27.547 -1.951 -11.679 1.00 90.75 521 GLY A C 1
ATOM 4155 O O . GLY A 1 521 ? 27.275 -1.314 -10.664 1.00 90.75 521 GLY A O 1
ATOM 4156 N N . GLU A 1 522 ? 28.059 -3.178 -11.624 1.00 90.31 522 GLU A N 1
ATOM 4157 C CA . GLU A 1 522 ? 28.296 -3.903 -10.370 1.00 90.31 522 GLU A CA 1
ATOM 4158 C C . GLU A 1 522 ? 29.368 -3.237 -9.487 1.00 90.31 522 GLU A C 1
ATOM 4160 O O . GLU A 1 522 ? 29.242 -3.212 -8.265 1.00 90.31 522 GLU A O 1
ATOM 4165 N N . ASP A 1 523 ? 30.360 -2.597 -10.107 1.00 92.06 523 ASP A N 1
ATOM 4166 C CA . ASP A 1 523 ? 31.389 -1.814 -9.420 1.00 92.06 523 ASP A CA 1
ATOM 4167 C C . ASP A 1 523 ? 31.006 -0.338 -9.197 1.00 92.06 523 ASP A C 1
ATOM 4169 O O . ASP A 1 523 ? 31.801 0.425 -8.642 1.00 92.06 523 ASP A O 1
ATOM 4173 N N . GLY A 1 524 ? 29.815 0.102 -9.611 1.00 93.94 524 GLY A N 1
ATOM 4174 C CA . GLY A 1 524 ? 29.377 1.490 -9.456 1.00 93.94 524 GLY A CA 1
ATOM 4175 C C . GLY A 1 524 ? 29.006 1.830 -8.013 1.00 93.94 524 GLY A C 1
ATOM 4176 O O . GLY A 1 524 ? 28.232 1.113 -7.383 1.00 93.94 524 GLY A O 1
ATOM 4177 N N . GLU A 1 525 ? 29.492 2.960 -7.489 1.00 94.81 525 GLU A N 1
ATOM 4178 C CA . GLU A 1 525 ? 29.258 3.363 -6.088 1.00 94.81 525 GLU A CA 1
ATOM 4179 C C . GLU A 1 525 ? 27.764 3.434 -5.721 1.00 94.81 525 GLU A C 1
ATOM 4181 O O . GLU A 1 525 ? 27.365 2.961 -4.662 1.00 94.81 525 GLU A O 1
ATOM 4186 N N . LYS A 1 526 ? 26.901 3.900 -6.635 1.00 95.62 526 LYS A N 1
ATOM 4187 C CA . LYS A 1 526 ? 25.444 3.921 -6.412 1.00 95.62 526 LYS A CA 1
ATOM 4188 C C . LYS A 1 526 ? 24.813 2.532 -6.283 1.00 95.62 526 LYS A C 1
ATOM 4190 O O . LYS A 1 526 ? 23.856 2.375 -5.529 1.00 95.62 526 LYS A O 1
ATOM 4195 N N . TRP A 1 527 ? 25.323 1.532 -7.004 1.00 97.00 527 TRP A N 1
ATOM 4196 C CA . TRP A 1 527 ? 24.889 0.149 -6.812 1.00 97.00 527 TRP A CA 1
ATOM 4197 C C . TRP A 1 527 ? 25.491 -0.441 -5.533 1.00 97.00 527 TRP A C 1
ATOM 4199 O O . TRP A 1 527 ? 24.774 -1.109 -4.800 1.00 97.00 527 TRP A O 1
ATOM 4209 N N . LYS A 1 528 ? 26.760 -0.149 -5.213 1.00 98.06 528 LYS A N 1
ATOM 4210 C CA . LYS A 1 528 ? 27.410 -0.581 -3.962 1.00 98.06 528 LYS A CA 1
ATOM 4211 C C . LYS A 1 528 ? 26.683 -0.081 -2.711 1.00 98.06 528 LYS A C 1
ATOM 4213 O O . LYS A 1 528 ? 26.588 -0.842 -1.753 1.00 98.06 528 LYS A O 1
ATOM 4218 N N . ASP A 1 529 ? 26.161 1.146 -2.716 1.00 98.06 529 ASP A N 1
ATOM 4219 C CA . ASP A 1 529 ? 25.313 1.670 -1.635 1.00 98.06 529 ASP A CA 1
ATOM 4220 C C . ASP A 1 529 ? 24.064 0.793 -1.448 1.00 98.06 529 ASP A C 1
ATOM 4222 O O . ASP A 1 529 ? 23.876 0.197 -0.387 1.00 98.06 529 ASP A O 1
ATOM 4226 N N . ILE A 1 530 ? 23.271 0.618 -2.514 1.00 98.44 530 ILE A N 1
ATOM 4227 C CA . ILE A 1 530 ? 22.062 -0.225 -2.512 1.00 98.44 530 ILE A CA 1
ATOM 4228 C C . ILE A 1 530 ? 22.397 -1.666 -2.105 1.00 98.44 530 ILE A C 1
ATOM 4230 O O . ILE A 1 530 ? 21.712 -2.258 -1.281 1.00 98.44 530 ILE A O 1
ATOM 4234 N N . ALA A 1 531 ? 23.489 -2.229 -2.616 1.00 98.00 531 ALA A N 1
ATOM 4235 C CA . ALA A 1 531 ? 23.948 -3.576 -2.300 1.00 98.00 531 ALA A CA 1
ATOM 4236 C C . ALA A 1 531 ? 24.400 -3.757 -0.837 1.00 98.00 531 ALA A C 1
ATOM 4238 O O . ALA A 1 531 ? 24.510 -4.898 -0.387 1.00 98.00 531 ALA A O 1
ATOM 4239 N N . ARG A 1 532 ? 24.664 -2.669 -0.096 1.00 97.94 532 ARG A N 1
ATOM 4240 C CA . ARG A 1 532 ? 25.050 -2.676 1.328 1.00 97.94 532 ARG A CA 1
ATOM 4241 C C . ARG A 1 532 ? 23.893 -2.353 2.271 1.00 97.94 532 ARG A C 1
ATOM 4243 O O . ARG A 1 532 ? 23.906 -2.834 3.406 1.00 97.94 532 ARG A O 1
ATOM 4250 N N . TRP A 1 533 ? 22.917 -1.554 1.836 1.00 97.94 533 TRP A N 1
ATOM 4251 C CA . TRP A 1 533 ? 21.758 -1.183 2.653 1.00 97.94 533 TRP A CA 1
ATOM 4252 C C . TRP A 1 533 ? 20.990 -2.409 3.166 1.00 97.94 533 TRP A C 1
ATOM 4254 O O . TRP A 1 533 ? 21.002 -3.482 2.557 1.00 97.94 533 TRP A O 1
ATOM 4264 N N . ASN A 1 534 ? 20.344 -2.238 4.324 1.00 97.19 534 ASN A N 1
ATOM 4265 C CA . ASN A 1 534 ? 19.539 -3.265 4.992 1.00 97.19 534 ASN A CA 1
ATOM 4266 C C . ASN A 1 534 ? 20.303 -4.592 5.149 1.00 97.19 534 ASN A C 1
ATOM 4268 O O . ASN A 1 534 ? 19.871 -5.646 4.693 1.00 97.19 534 ASN A O 1
ATOM 4272 N N . GLU A 1 535 ? 21.502 -4.522 5.740 1.00 96.31 535 GLU A N 1
ATOM 4273 C CA . GLU A 1 535 ? 22.375 -5.685 5.978 1.00 96.31 535 GLU A CA 1
ATOM 4274 C C . GLU A 1 535 ? 22.712 -6.451 4.678 1.00 96.31 535 GLU A C 1
ATOM 4276 O O . GLU A 1 535 ? 22.850 -7.677 4.665 1.00 96.31 535 GLU A O 1
ATOM 4281 N N . GLY A 1 536 ? 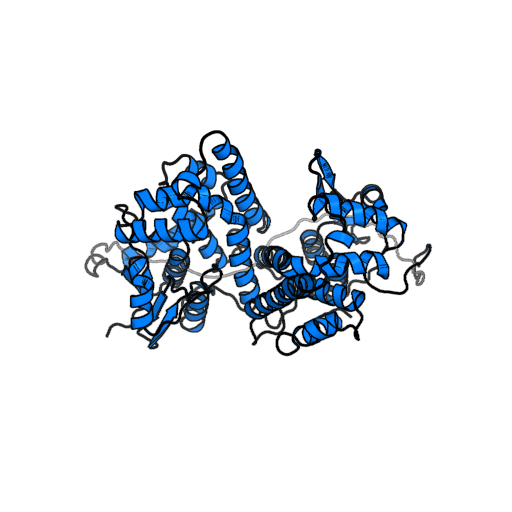22.814 -5.732 3.555 1.00 97.06 536 GLY A N 1
ATOM 4282 C CA . GLY A 1 536 ? 23.070 -6.270 2.217 1.00 97.06 536 GLY A CA 1
ATOM 4283 C C . GLY A 1 536 ? 21.897 -7.026 1.582 1.00 97.06 536 GLY A C 1
ATOM 4284 O O . GLY A 1 536 ? 22.116 -7.871 0.708 1.00 97.06 536 GLY A O 1
ATOM 4285 N N . ARG A 1 537 ? 20.657 -6.774 2.030 1.00 97.44 537 ARG A N 1
ATOM 4286 C CA . ARG A 1 537 ? 19.449 -7.470 1.554 1.00 97.44 537 ARG A CA 1
ATOM 4287 C C . ARG A 1 537 ? 19.301 -7.407 0.040 1.00 97.44 537 ARG A C 1
ATOM 4289 O O . ARG A 1 537 ? 19.075 -8.437 -0.584 1.00 97.44 537 ARG A O 1
ATOM 4296 N N . TRP A 1 538 ? 19.448 -6.226 -0.552 1.00 98.12 538 TRP A N 1
ATOM 4297 C CA . TRP A 1 538 ? 19.038 -5.968 -1.936 1.00 98.12 538 TRP A CA 1
ATOM 4298 C C . TRP A 1 538 ? 19.884 -6.688 -2.988 1.00 98.12 538 TRP A C 1
ATOM 4300 O O . TRP A 1 538 ? 19.348 -7.125 -4.005 1.00 98.12 538 TRP A O 1
ATOM 4310 N N . ALA A 1 539 ? 21.177 -6.894 -2.719 1.00 97.81 539 ALA A N 1
ATOM 4311 C CA . ALA A 1 539 ? 22.033 -7.714 -3.574 1.00 97.81 539 ALA A CA 1
ATOM 4312 C C . ALA A 1 539 ? 21.611 -9.193 -3.539 1.00 97.81 539 ALA A C 1
ATOM 4314 O O . ALA A 1 539 ? 21.348 -9.775 -4.592 1.00 97.81 539 ALA A O 1
ATOM 4315 N N . ARG A 1 540 ? 21.459 -9.768 -2.334 1.00 97.50 540 ARG A N 1
ATOM 4316 C CA . ARG A 1 540 ? 21.009 -11.163 -2.146 1.00 97.50 540 ARG A CA 1
ATOM 4317 C C . ARG A 1 540 ? 19.609 -11.397 -2.712 1.00 97.50 540 ARG A C 1
ATOM 4319 O O . ARG A 1 540 ? 19.338 -12.445 -3.283 1.00 97.50 540 ARG A O 1
ATOM 4326 N N . TYR A 1 541 ? 18.717 -10.428 -2.534 1.00 98.19 541 TYR A N 1
ATOM 4327 C CA . TYR A 1 541 ? 17.338 -10.481 -3.007 1.00 98.19 541 TYR A CA 1
ATOM 4328 C C . TYR A 1 541 ? 17.280 -10.555 -4.538 1.00 98.19 541 TYR A C 1
ATOM 4330 O O . TYR A 1 541 ? 16.612 -11.430 -5.085 1.00 98.19 541 TYR A O 1
ATOM 4338 N N . LEU A 1 542 ? 18.034 -9.691 -5.233 1.00 98.12 542 LEU A N 1
ATOM 4339 C CA . LEU A 1 542 ? 18.128 -9.739 -6.692 1.00 98.12 542 LEU A CA 1
ATOM 4340 C C . LEU A 1 542 ? 18.717 -11.075 -7.172 1.00 98.12 542 LEU A C 1
ATOM 4342 O O . LEU A 1 542 ? 18.117 -11.708 -8.033 1.00 98.12 542 LEU A O 1
ATOM 4346 N N . GLU A 1 543 ? 19.826 -11.531 -6.582 1.00 97.75 543 GLU A N 1
ATOM 4347 C CA . GLU A 1 543 ? 20.464 -12.816 -6.915 1.00 97.75 543 GLU A CA 1
ATOM 4348 C C . GLU A 1 543 ? 19.487 -13.999 -6.790 1.00 97.75 543 GLU A C 1
ATOM 4350 O O . GLU A 1 543 ? 19.409 -14.851 -7.675 1.00 97.75 543 GLU A O 1
ATOM 4355 N N . LYS A 1 544 ? 18.683 -14.025 -5.722 1.00 97.75 544 LYS A N 1
ATOM 4356 C CA . LYS A 1 544 ? 17.682 -15.071 -5.469 1.00 97.75 544 LYS A CA 1
ATOM 4357 C C . LYS A 1 544 ? 16.530 -15.051 -6.479 1.00 97.75 544 LYS A C 1
ATOM 4359 O O . LYS A 1 544 ? 16.115 -16.113 -6.948 1.00 97.75 544 LYS A O 1
ATOM 4364 N N . VAL A 1 545 ? 16.052 -13.867 -6.874 1.00 98.12 545 VAL A N 1
ATOM 4365 C CA . VAL A 1 545 ? 15.049 -13.739 -7.948 1.00 98.12 545 VAL A CA 1
ATOM 4366 C C . VAL A 1 545 ? 15.640 -14.129 -9.309 1.00 98.12 545 VAL A C 1
ATOM 4368 O O . VAL A 1 545 ? 14.984 -14.833 -10.078 1.00 98.12 545 VAL A O 1
ATOM 4371 N N . GLU A 1 546 ? 16.887 -13.757 -9.607 1.00 96.88 546 GLU A N 1
ATOM 4372 C CA . GLU A 1 546 ? 17.590 -14.182 -10.827 1.00 96.88 546 GLU A CA 1
ATOM 4373 C C . GLU A 1 546 ? 17.755 -15.710 -10.883 1.00 96.88 546 GLU A C 1
ATOM 4375 O O . GLU A 1 546 ? 17.423 -16.329 -11.897 1.00 96.88 546 GLU A O 1
ATOM 4380 N N . ALA A 1 547 ? 18.162 -16.347 -9.782 1.00 97.00 547 ALA A N 1
ATOM 4381 C CA . ALA A 1 547 ? 18.302 -17.801 -9.692 1.00 97.00 547 ALA A CA 1
ATOM 4382 C C . ALA A 1 547 ? 16.970 -18.550 -9.897 1.00 97.00 547 ALA A C 1
ATOM 4384 O O . ALA A 1 547 ? 16.935 -19.574 -10.578 1.00 97.00 547 ALA A O 1
ATOM 4385 N N . ALA A 1 548 ? 15.858 -18.032 -9.364 1.00 95.69 548 ALA A N 1
ATOM 4386 C CA . ALA A 1 548 ? 14.533 -18.628 -9.562 1.00 95.69 548 ALA A CA 1
ATOM 4387 C C . ALA A 1 548 ? 14.003 -18.480 -11.005 1.00 95.69 548 ALA A C 1
ATOM 4389 O O . ALA A 1 548 ? 13.195 -19.291 -11.473 1.00 95.69 548 ALA A O 1
ATOM 4390 N N . THR A 1 549 ? 14.444 -17.444 -11.722 1.00 93.00 549 THR A N 1
ATOM 4391 C CA . THR A 1 549 ? 13.913 -17.059 -13.041 1.00 93.00 549 THR A CA 1
ATOM 4392 C C . THR A 1 549 ? 14.772 -17.511 -14.224 1.00 93.00 549 THR A C 1
ATOM 4394 O O . THR A 1 549 ? 14.261 -17.515 -15.343 1.00 93.00 549 THR A O 1
ATOM 4397 N N . SER A 1 550 ? 16.012 -17.947 -13.976 1.00 84.62 550 SER A N 1
ATOM 4398 C CA . SER A 1 550 ? 16.963 -18.471 -14.979 1.00 84.62 550 SER A CA 1
ATOM 4399 C C . SER A 1 550 ? 16.546 -19.793 -15.632 1.00 84.62 550 SER A C 1
ATOM 4401 O O . SER A 1 550 ? 15.805 -20.575 -14.988 1.00 84.62 550 SER A O 1
#

Sequence (550 aa):
MIQMITFYDFPPKRDGAEAWNPHTWKTRFSLKYKGLPFKTVWVEYPDVESTLKTLDIPPTYQWPGPEGRPMYTLPAIVDSSTGTALAESFLIAEYLDKTYPDTGKPLLIPPGTKALQAAFIEAVYTNLMPLFQFVLGETCKVLLNSSSEEYVRRTRKELLGVDVEEFTPKGERVKEEWKKVEEGFGKVAGWMGKRDEFVMGDTVSFADFVLGGWLEWCKSAWGEDSEMWKDLMSWHDGRWGELVKKLEIYDAFIGLASASTDVIRRSTFVIKNPAYLRLASCAFGSKSCQTRKRLSCTTSQTGKKGFMAGIPMYGKRDSPCYTGITHRFSLGYKKLPYKVNWVEYPDVEPTLKAVGISPTGTKPDGSSYYTIPAIIDPSTGSGVSESLNIAEYLDKIYPDTPLLIPPGTKALQTAFVEALFPLMRPILLFGWHTTCEVLLNPESQDYFREAMKNSMLGGTPIDEAFPRGEQAKVEWKKVEKGFEKIDQWIGKENEFVMGDRISFADFALAGWLKWVKALWGEDGEKWKDIARWNEGRWARYLEKVEAATS

Radius of gyration: 28.37 Å; chains: 1; bounding box: 74×73×80 Å